Protein AF-0000000068092467 (afdb_homodimer)

Solvent-accessible surface area (backbone atoms only — not comparable to full-atom values): 38603 Å² total; per-residue (Å²): 130,57,69,69,56,40,41,68,54,44,45,52,56,29,79,84,52,84,62,35,80,66,76,62,70,50,62,38,24,54,37,71,44,95,33,57,69,56,48,61,65,47,67,78,39,71,85,80,49,76,56,36,24,57,80,31,35,71,30,38,49,25,41,23,47,26,53,7,56,61,42,69,33,65,42,38,42,78,31,32,12,31,52,16,23,52,37,39,49,43,63,57,53,54,45,63,72,23,29,35,38,36,46,33,63,44,57,59,70,58,51,47,31,44,61,69,50,40,35,76,48,45,26,46,79,42,71,42,91,54,91,55,48,66,78,65,60,44,79,55,25,36,34,40,46,43,50,52,46,19,85,60,72,42,51,63,60,63,51,52,62,48,26,54,44,34,48,74,43,69,17,43,29,36,32,43,39,46,64,43,34,54,84,19,32,53,55,55,84,35,53,38,43,30,43,29,27,38,31,29,20,44,45,27,27,66,35,39,38,62,21,9,30,36,27,16,56,43,70,67,60,32,50,48,36,48,50,42,35,54,50,45,18,50,33,69,55,25,68,52,34,46,51,34,47,59,22,36,48,47,31,67,66,48,47,52,46,15,22,54,40,26,52,54,50,46,56,54,46,53,69,34,90,61,33,65,41,52,38,37,46,86,39,82,85,24,91,48,19,69,57,38,63,74,64,33,76,60,49,45,25,66,35,20,35,27,31,38,71,62,54,71,69,54,54,45,49,33,57,57,54,33,79,69,39,42,39,30,66,83,49,44,26,54,62,28,27,30,41,78,38,78,59,82,89,53,53,85,61,94,69,86,85,68,83,26,54,40,38,29,37,25,39,22,70,64,62,57,68,60,51,48,52,37,50,49,54,21,66,63,54,74,129,129,55,69,70,57,40,42,68,54,43,46,53,56,29,79,85,52,84,61,35,79,63,76,65,69,50,63,38,25,53,38,71,42,95,32,56,69,55,49,60,66,48,68,80,40,72,87,80,50,75,57,36,24,57,80,29,35,71,31,38,50,25,42,22,47,27,54,6,58,62,40,68,34,66,42,37,41,77,31,34,12,32,52,16,26,52,38,41,50,44,63,57,52,54,44,63,73,25,30,36,38,35,48,34,62,44,58,59,68,58,51,48,30,44,62,69,51,40,33,78,49,44,27,46,78,42,72,40,93,53,91,56,49,67,79,64,61,43,79,55,24,36,34,40,46,43,50,53,46,19,85,58,70,42,48,64,62,64,52,52,63,47,26,55,42,35,47,75,42,68,17,44,27,35,32,42,39,46,64,43,35,54,84,18,32,54,54,54,83,36,52,38,45,31,43,30,26,38,32,29,20,44,44,25,27,63,36,38,40,62,20,10,28,35,26,16,56,43,69,68,60,32,50,47,38,48,50,42,34,54,50,45,18,52,33,70,55,24,66,52,36,48,51,33,47,58,21,35,50,46,31,65,65,49,47,53,48,15,23,55,40,28,52,54,49,46,56,54,45,54,70,34,89,62,32,64,43,52,39,37,45,86,39,82,83,24,92,49,19,70,58,39,65,75,64,32,78,60,47,45,24,65,37,21,35,27,32,40,72,61,54,68,68,56,52,46,49,33,57,56,55,33,80,71,39,41,39,31,65,84,50,46,26,54,61,27,26,31,41,77,39,78,58,79,88,54,53,86,61,93,71,85,87,69,84,26,53,40,37,30,37,26,40,20,69,66,62,56,67,58,52,50,50,39,51,48,54,22,65,63,52,74,129

Radius of gyration: 27.43 Å; Cα contacts (8 Å, |Δi|>4): 1748; chains: 2; bounding box: 60×87×65 Å

pLDDT: mean 94.18, std 6.06, range [51.22, 98.88]

InterPro domains:
  IPR000277 Cys/Met metabolism, pyridoxal phosphate-dependent enzyme [PF01053] (4-379)
  IPR000277 Cys/Met metabolism, pyridoxal phosphate-dependent enzyme [PIRSF001434] (2-381)
  IPR006233 Cystathionine beta-lyase, bacterial [PTHR43500] (2-381)
  IPR006233 Cystathionine beta-lyase, bacterial [TIGR01324] (5-380)
  IPR015421 Pyridoxal phosphate-dependent transferase, major domain [G3DSA:3.40.640.10] (1-249)
  IPR015422 Pyridoxal phosphate-dependent transferase, small domain [G3DSA:3.90.1150.10] (250-381)
  IPR015424 Pyridoxal phosphate-dependent transferase [SSF53383] (22-380)
  IPR054542 Cys/Met metabolism enzyme, pyridoxal-phosphate attachment site [PS00868] (193-207)

Sequence (766 aa):
MKFDTLLTHGGRDPKAHKGMVNTPVYRTSTVVFESMAEYKATRGAKFDHVRYGRLGTHTVKELENLVAAIEGGHRAVLTPSGVSAIATTLNTLARPGSHILVPDNVYYPCREFCEKVLAPRGVRVEYYAGSEVERLVRPDTSVVYCESPGSLTMEMQDFARIAAAAHAVGAKVVADNTWATPVFLQPFEHGIDVSIHAATKYLVGHSDVMMGTVTAHDPELWLAIRTEAAAQGLSISPDDAYLATRGIRTLGVRMAAHYRNALDVAQWLAGHPRVAQVLYPALPQHPDHALWRRQMRGASGLLTLELEPCSLEQRDAFIDRLTLFAIGASWGGYESLVLPADTAGKRSLAGRDYAGPLVRLHIGLEDVEDLKRDLDQALRREDMKFDTLLTHGGRDPKAHKGMVNTPVYRTSTVVFESMAEYKATRGAKFDHVRYGRLGTHTVKELENLVAAIEGGHRAVLTPSGVSAIATTLNTLARPGSHILVPDNVYYPCREFCEKVLAPRGVRVEYYAGSEVERLVRPDTSVVYCESPGSLTMEMQDFARIAAAAHAVGAKVVADNTWATPVFLQPFEHGIDVSIHAATKYLVGHSDVMMGTVTAHDPELWLAIRTEAAAQGLSISPDDAYLATRGIRTLGVRMAAHYRNALDVAQWLAGHPRVAQVLYPALPQHPDHALWRRQMRGASGLLTLELEPCSLEQRDAFIDRLTLFAIGASWGGYESLVLPADTAGKRSLAGRDYAGPLVRLHIGLEDVEDLKRDLDQALRRED

Organism: Bordetella pertussis (strain Tohama I / ATCC BAA-589 / NCTC 13251) (NCBI:txid257313)

Foldseek 3Di:
DDLLVLLQQALDDCVVVVNDSADDLPQFFADDDPDPVRVVVCPPVQQPDDGGQLSHDSLQQSLQRSQCVLLVADTKDKFQFLLRLLLLLCVLQFAAPAEEEEAQLADQSSVCCCVPPRVVRRYHYDYDPALCLLVVDDLRYAEYEEEAQRQQQRNGYQLLSNLVSQVVNPHAYEYACAWQRSQWFNNVVSNHFKYKYRLCAQLLQANPGHMMMIGGRDPVSVVSSSVSCVVVSGGDRSVRSSSSSVSSSCSNVFFVLLQVLQVVLQVVLCPDPFFPHKRFLCDPPHPCVVSSVVGTRTGGQKIKTFTDADDVVLVVQLQVQFDQADDDDGHNYQGKHKDWSDCPPSGDDDDDDGRGTMMMMGDHNDDSVVVNVRNVCSSPPDD/DDLLVLLQQALDDCVVVVNDSADDLPQFFADDDPDVVRVVVCVPVQQPDDGGQLSHDSLQQSLQRSQCVLLVADTKDKFQFLLRLLLLLCVLFFAAPAEEEEAQLADQSSVCCCVPPRVVRRYHYDYDPELCLLVVDDLRYAEYEEEAQRQQQRNGYQLLSNLVSQVVN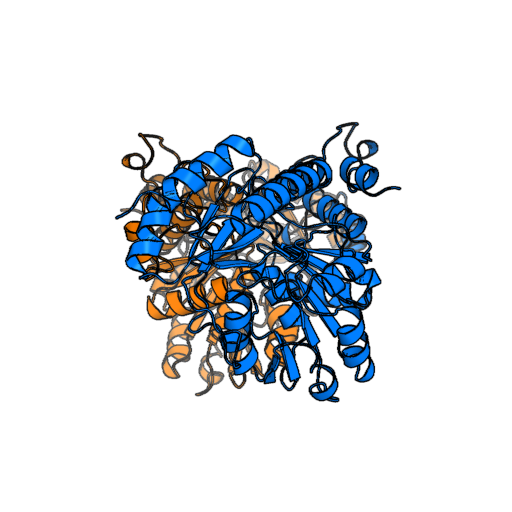PHAYEYACAWQRSQWFNNVVSNHFKYKYRLCAQLLQANPGHMMMIGGRDPVSVVSSSVSCVVVSGGDRSVRSSSSSVSSSCSNVFFVLLQVLQVVLQVVLCPDPFWPHKRFLCDPPHPCVVSSVVGTRTGGNKIKTFTDADDVVLVVQLQVQFDQADDDDGHNYQGKHKDWSDCPPSGDDDDDDGRGTMMMMGDHNDDSVVVNVRNVVSSPPDD

Secondary structure (DSSP, 8-state):
--HHHHHHHTT--GGGGTT-SSPP----SB-EES-HHHHHHTTT-TTTS--BGGG--HHHHHHHHHHHHHHT-SEEEEESSHHHHHHHHHHHH--TT-EEEEETT--HHHHHHIIIIIGGGT-EEEEE-STTHHHH--TTEEEEEEESS-TTT-----HHHHHHHHHTTT-EEEEE-TTTHHHH--GGGGT-SEEEE-TTTTTT-SS----EEEEESSHHHHHHHHHHHHHTT----HHHHHHHHHHHTTHHHHHHHHHHHHHHHHHHHHT-TTEEEEE-TTSTTSTTHHHHHHH-S---SEEEEEESS--HHHHHHHHHH-SSSEEES---SSS-EEEE---TTS-SS-----SS-EEEEE--SS-HHHHHHHHHHHHH---/--HHHHHHHTT--GGGGTT-SSPP----SB-EES-HHHHHHTTT-TTTS--BGGG--HHHHHHHHHHHHHHT-SEEEEESSHHHHHHHHHHHH--TT-EEEEETT--HHHHHHIIIIIGGGT-EEEEE-STTHHHH--TTEEEEEEESS-TTT-----HHHHHHHHHTTT-EEEEE-TTTHHHH--GGGGT-SEEEE-TTTTTT-SS----EEEEESSHHHHHHHHHHHHHTT----HHHHHHHHHHHHTHHHHHHHHHHHHHHHHHHHHT-TTEEEEE-TTSTTSTTHHHHHHH-S---SEEEEEESS--HHHHHHHHHH-SSEEEES---SSSEEEEE---TTS-SS-----SS-EEEEE--SS-HHHHHHHHHHHHH---

Nearest PDB structures (foldseek):
  8sf4-assembly1_A  TM=9.342E-01  e=8.476E-43  Thermobifida fusca
  3qhx-assembly1_B  TM=9.490E-01  e=2.732E-42  Mycobacterium ulcerans Agy99
  4l0o-assembly2_H  TM=9.173E-01  e=1.251E-41  Helicobacter pylori 26695
  6ld9-assembly1_B  TM=9.249E-01  e=2.241E-38  Xanthomonas oryzae pv. oryzae KACC 10331
  4u2h-assembly1_B  TM=9.236E-01  e=1.154E-37  Micromonospora echinospora

Structure (mmCIF, N/CA/C/O backbone):
data_AF-0000000068092467-model_v1
#
loop_
_entity.id
_entity.type
_entity.pdbx_description
1 polymer 'Cystathionine beta-lyase'
#
loop_
_atom_site.group_PDB
_atom_site.id
_atom_site.type_symbol
_atom_site.label_atom_id
_atom_site.label_alt_id
_atom_site.label_comp_id
_atom_site.label_asym_id
_atom_site.label_entity_id
_atom_site.label_seq_id
_atom_site.pdbx_PDB_ins_code
_atom_site.Cartn_x
_atom_site.Cartn_y
_atom_site.Cartn_z
_atom_site.occupancy
_atom_site.B_iso_or_equiv
_atom_site.auth_seq_id
_atom_site.auth_comp_id
_atom_site.auth_asym_id
_atom_site.auth_atom_id
_atom_site.pdbx_PDB_model_num
ATOM 1 N N . MET A 1 1 ? 25.656 10.172 18.719 1 77.06 1 MET A N 1
ATOM 2 C CA . MET A 1 1 ? 25.672 11.078 17.562 1 77.06 1 MET A CA 1
ATOM 3 C C . MET A 1 1 ? 24.594 12.141 17.688 1 77.06 1 MET A C 1
ATOM 5 O O . MET A 1 1 ? 23.469 11.844 18.094 1 77.06 1 MET A O 1
ATOM 9 N N . LYS A 1 2 ? 25.062 13.352 17.422 1 86.19 2 LYS A N 1
ATOM 10 C CA . LYS A 1 2 ? 24.078 14.438 17.453 1 86.19 2 LYS A CA 1
ATOM 11 C C . LYS A 1 2 ? 23.156 14.367 16.25 1 86.19 2 LYS A C 1
ATOM 13 O O . LYS A 1 2 ? 23.453 13.703 15.25 1 86.19 2 LYS A O 1
ATOM 18 N N . PHE A 1 3 ? 22.109 15.047 16.359 1 88.5 3 PHE A N 1
ATOM 19 C CA . PHE A 1 3 ? 20.984 14.898 15.43 1 88.5 3 PHE A CA 1
ATOM 20 C C . PHE A 1 3 ? 21.422 15.203 14 1 88.5 3 PHE A C 1
ATOM 22 O O . PHE A 1 3 ? 21.156 14.414 13.094 1 88.5 3 PHE A O 1
ATOM 29 N N . ASP A 1 4 ? 22.141 16.297 13.773 1 84.25 4 ASP A N 1
ATOM 30 C CA . ASP A 1 4 ? 22.516 16.703 12.422 1 84.25 4 ASP A CA 1
ATOM 31 C C . ASP A 1 4 ? 23.531 15.719 11.82 1 84.25 4 ASP A C 1
ATOM 33 O O . ASP A 1 4 ? 23.531 15.484 10.609 1 84.25 4 ASP A O 1
ATOM 37 N N . THR A 1 5 ? 24.375 15.172 12.695 1 84.31 5 THR A N 1
ATOM 38 C CA . THR A 1 5 ? 25.297 14.141 12.25 1 84.31 5 THR A CA 1
ATOM 39 C C . THR A 1 5 ? 24.547 12.883 11.828 1 84.31 5 THR A C 1
ATOM 41 O O . THR A 1 5 ? 24.906 12.242 10.836 1 84.31 5 THR A O 1
ATOM 44 N N . LEU A 1 6 ? 23.469 12.562 12.531 1 87.5 6 LEU A N 1
ATOM 45 C CA . LEU A 1 6 ? 22.641 11.406 12.203 1 87.5 6 LEU A CA 1
ATOM 46 C C . LEU A 1 6 ? 21.969 11.586 10.844 1 87.5 6 LEU A C 1
ATOM 48 O O . LEU A 1 6 ? 21.844 10.625 10.078 1 87.5 6 LEU A O 1
ATOM 52 N N . LEU A 1 7 ? 21.547 12.773 10.539 1 88.75 7 LEU A N 1
ATOM 53 C CA . LEU A 1 7 ? 20.906 13.062 9.258 1 88.75 7 LEU A CA 1
ATOM 54 C C . LEU A 1 7 ? 21.844 12.797 8.094 1 88.75 7 LEU A C 1
ATOM 56 O O . LEU A 1 7 ? 21.422 12.344 7.035 1 88.75 7 LEU A O 1
ATOM 60 N N . THR A 1 8 ? 23.172 13.047 8.344 1 82.12 8 THR A N 1
ATOM 61 C CA . THR A 1 8 ? 24.141 12.984 7.246 1 82.12 8 THR A CA 1
ATOM 62 C C . THR A 1 8 ? 24.75 11.594 7.156 1 82.12 8 THR A C 1
ATOM 64 O O . THR A 1 8 ? 25.125 11.148 6.07 1 82.12 8 THR A O 1
ATOM 67 N N . HIS A 1 9 ? 24.766 10.875 8.312 1 82.12 9 HIS A N 1
ATOM 68 C CA . HIS A 1 9 ? 25.516 9.625 8.32 1 82.12 9 HIS A CA 1
ATOM 69 C C . HIS A 1 9 ? 24.594 8.43 8.539 1 82.12 9 HIS A C 1
ATOM 71 O O . HIS A 1 9 ? 24.969 7.289 8.273 1 82.12 9 HIS A O 1
ATOM 77 N N . GLY A 1 10 ? 23.391 8.68 8.992 1 83.19 10 GLY A N 1
ATOM 78 C CA . GLY A 1 10 ? 22.484 7.594 9.344 1 83.19 10 GLY A CA 1
ATOM 79 C C . GLY A 1 10 ? 21.984 6.824 8.141 1 83.19 10 GLY A C 1
ATOM 80 O O . GLY A 1 10 ? 21.734 7.406 7.082 1 83.19 10 GLY A O 1
ATOM 81 N N . GLY A 1 11 ? 21.891 5.473 8.312 1 84.81 11 GLY A N 1
ATOM 82 C CA . GLY A 1 11 ? 21.219 4.617 7.34 1 84.81 11 GLY A CA 1
ATOM 83 C C . GLY A 1 11 ? 22.094 4.293 6.141 1 84.81 11 GLY A C 1
ATOM 84 O O . GLY A 1 11 ? 21.672 3.561 5.242 1 84.81 11 GLY A O 1
ATOM 85 N N . ARG A 1 12 ? 23.25 4.906 6.008 1 82.94 12 ARG A N 1
ATOM 86 C CA . ARG A 1 12 ? 24.094 4.598 4.852 1 82.94 12 ARG A CA 1
ATOM 87 C C . ARG A 1 12 ? 25.266 3.713 5.246 1 82.94 12 ARG A C 1
ATOM 89 O O . ARG A 1 12 ? 25.75 3.779 6.379 1 82.94 12 ARG A O 1
ATOM 96 N N . ASP A 1 13 ? 25.688 2.854 4.312 1 87.12 13 ASP A N 1
ATOM 97 C CA . ASP A 1 13 ? 26.812 1.947 4.5 1 87.12 13 ASP A CA 1
ATOM 98 C C . ASP A 1 13 ? 27.719 1.926 3.266 1 87.12 13 ASP A C 1
ATOM 100 O O . ASP A 1 13 ? 27.703 0.961 2.498 1 87.12 13 ASP A O 1
ATOM 104 N N . PRO A 1 14 ? 28.562 2.977 3.176 1 78.19 14 PRO A N 1
ATOM 105 C CA . PRO A 1 14 ? 29.422 3.049 1.995 1 78.19 14 PRO A CA 1
ATOM 106 C C . PRO A 1 14 ? 30.312 1.816 1.838 1 78.19 14 PRO A C 1
ATOM 108 O O . PRO A 1 14 ? 30.625 1.411 0.714 1 78.19 14 PRO A O 1
ATOM 111 N N . LYS A 1 15 ? 30.719 1.208 2.875 1 80.81 15 LYS A N 1
ATOM 112 C CA . LYS A 1 15 ? 31.562 0.014 2.791 1 80.81 15 LYS A CA 1
ATOM 113 C C . LYS A 1 15 ? 30.812 -1.125 2.094 1 80.81 15 LYS A C 1
ATOM 115 O O . LYS A 1 15 ? 31.406 -1.849 1.285 1 80.81 15 LYS A O 1
ATOM 120 N N . ALA A 1 16 ? 29.531 -1.224 2.391 1 87.19 16 ALA A N 1
ATOM 121 C CA . ALA A 1 16 ? 28.719 -2.285 1.805 1 87.19 16 ALA A CA 1
ATOM 122 C C . ALA A 1 16 ? 28.422 -2 0.336 1 87.19 16 ALA A C 1
ATOM 124 O O . ALA A 1 16 ? 28.016 -2.896 -0.406 1 87.19 16 ALA A O 1
ATOM 125 N N . HIS A 1 17 ? 28.656 -0.72 -0.019 1 90 17 HIS A N 1
ATOM 126 C CA . HIS A 1 17 ? 28.312 -0.334 -1.379 1 90 17 HIS A CA 1
ATOM 127 C C . HIS A 1 17 ? 29.516 0.183 -2.141 1 90 17 HIS A C 1
ATOM 129 O O . HIS A 1 17 ? 29.453 1.215 -2.812 1 90 17 HIS A O 1
ATOM 135 N N . LYS A 1 18 ? 30.734 -0.397 -1.964 1 87.88 18 LYS A N 1
ATOM 136 C CA . LYS A 1 18 ? 31.953 -0.179 -2.74 1 87.88 18 LYS A CA 1
ATOM 137 C C . LYS A 1 18 ? 32.438 1.264 -2.613 1 87.88 18 LYS A C 1
ATOM 139 O O . LYS A 1 18 ? 32.906 1.85 -3.586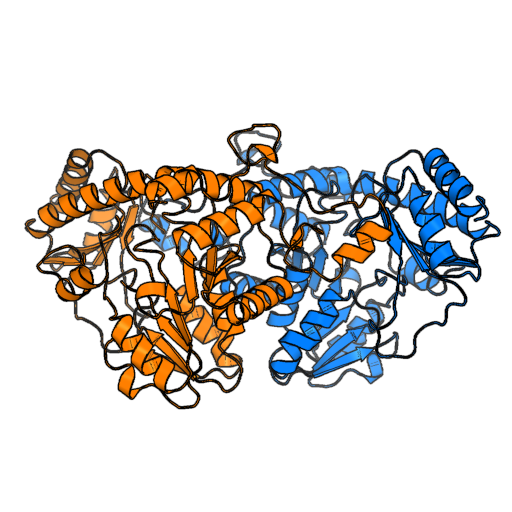 1 87.88 18 LYS A O 1
ATOM 144 N N . GLY A 1 19 ? 32.062 1.932 -1.477 1 78.88 19 GLY A N 1
ATOM 145 C CA . GLY A 1 19 ? 32.594 3.258 -1.189 1 78.88 19 GLY A CA 1
ATOM 146 C C . GLY A 1 19 ? 31.672 4.375 -1.641 1 78.88 19 GLY A C 1
ATOM 147 O O . GLY A 1 19 ? 31.953 5.551 -1.425 1 78.88 19 GLY A O 1
ATOM 148 N N . MET A 1 20 ? 30.625 3.971 -2.285 1 82.31 20 MET A N 1
ATOM 149 C CA . MET A 1 20 ? 29.688 4.996 -2.746 1 82.31 20 MET A CA 1
ATOM 150 C C . MET A 1 20 ? 29.016 5.695 -1.567 1 82.31 20 MET A C 1
ATOM 152 O O . MET A 1 20 ? 28.531 5.039 -0.644 1 82.31 20 MET A O 1
ATOM 156 N N . VAL A 1 21 ? 29.047 6.988 -1.611 1 81.06 21 VAL A N 1
ATOM 157 C CA . VAL A 1 21 ? 28.547 7.805 -0.512 1 81.06 21 VAL A CA 1
ATOM 158 C C . VAL A 1 21 ? 27.047 7.555 -0.325 1 81.06 21 VAL A C 1
ATOM 160 O O . VAL A 1 21 ? 26.562 7.445 0.806 1 81.06 21 VAL A O 1
ATOM 163 N N . ASN A 1 22 ? 26.375 7.512 -1.441 1 86 22 ASN A N 1
ATOM 164 C CA . ASN A 1 22 ? 24.922 7.328 -1.396 1 86 22 ASN A CA 1
ATOM 165 C C . ASN A 1 22 ? 24.531 5.875 -1.635 1 86 22 ASN A C 1
ATOM 167 O O . ASN A 1 22 ? 25.188 5.168 -2.402 1 86 22 ASN A O 1
ATOM 171 N N . THR A 1 23 ? 23.422 5.375 -0.995 1 87.31 23 THR A N 1
ATOM 172 C CA . THR A 1 23 ? 22.875 4.035 -1.198 1 87.31 23 THR A CA 1
ATOM 173 C C . THR A 1 23 ? 22.406 3.855 -2.639 1 87.31 23 THR A C 1
ATOM 175 O O . THR A 1 23 ? 21.656 4.688 -3.162 1 87.31 23 THR A O 1
ATOM 178 N N . PRO A 1 24 ? 22.859 2.768 -3.297 1 90.25 24 PRO A N 1
ATOM 179 C CA . PRO A 1 24 ? 22.359 2.525 -4.652 1 90.25 24 PRO A CA 1
ATOM 180 C C . PRO A 1 24 ? 20.859 2.289 -4.695 1 90.25 24 PRO A C 1
ATOM 182 O O . PRO A 1 24 ? 20.266 1.85 -3.703 1 90.25 24 PRO A O 1
ATOM 185 N N . VAL A 1 25 ? 20.234 2.695 -5.848 1 94.5 25 VAL A N 1
ATOM 186 C CA . VAL A 1 25 ? 18.828 2.387 -6.082 1 94.5 25 VAL A CA 1
ATOM 187 C C . VAL A 1 25 ? 18.688 0.946 -6.566 1 94.5 25 VAL A C 1
ATOM 189 O O . VAL A 1 25 ? 18.953 0.65 -7.734 1 94.5 25 VAL A O 1
ATOM 192 N N . TYR A 1 26 ? 18.344 0.03 -5.695 1 93.62 26 TYR A N 1
ATOM 193 C CA . TYR A 1 26 ? 18.109 -1.364 -6.055 1 93.62 26 TYR A CA 1
ATOM 194 C C . TYR A 1 26 ? 16.703 -1.555 -6.609 1 93.62 26 TYR A C 1
ATOM 196 O O . TYR A 1 26 ? 15.773 -1.883 -5.863 1 93.62 26 TYR A O 1
ATOM 204 N N . ARG A 1 27 ? 16.562 -1.354 -7.867 1 92.75 27 ARG A N 1
ATOM 205 C CA . ARG A 1 27 ? 15.289 -1.679 -8.516 1 92.75 27 ARG A CA 1
ATOM 206 C C . ARG A 1 27 ? 15.133 -3.186 -8.68 1 92.75 27 ARG A C 1
ATOM 208 O O . ARG A 1 27 ? 15.672 -3.773 -9.625 1 92.75 27 ARG A O 1
ATOM 215 N N . THR A 1 28 ? 14.391 -3.809 -7.738 1 87.81 28 THR A N 1
ATOM 216 C CA . THR A 1 28 ? 14.32 -5.266 -7.785 1 87.81 28 THR A CA 1
ATOM 217 C C . THR A 1 28 ? 12.992 -5.762 -7.211 1 87.81 28 THR A C 1
ATOM 219 O O . THR A 1 28 ? 12.477 -5.191 -6.246 1 87.81 28 THR A O 1
ATOM 222 N N . SER A 1 29 ? 12.438 -6.723 -7.871 1 90.19 29 SER A N 1
ATOM 223 C CA . SER A 1 29 ? 11.367 -7.531 -7.289 1 90.19 29 SER A CA 1
ATOM 224 C C . SER A 1 29 ? 11.883 -8.906 -6.883 1 90.19 29 SER A C 1
ATOM 226 O O . SER A 1 29 ? 11.602 -9.383 -5.777 1 90.19 29 SER A O 1
ATOM 228 N N . THR A 1 30 ? 12.68 -9.477 -7.73 1 87.5 30 THR A N 1
ATOM 229 C CA . THR A 1 30 ? 13.203 -10.82 -7.52 1 87.5 30 THR A CA 1
ATOM 230 C C . THR A 1 30 ? 14.617 -10.766 -6.949 1 87.5 30 THR A C 1
ATOM 232 O O . THR A 1 30 ? 15.461 -10.008 -7.434 1 87.5 30 THR A O 1
ATOM 235 N N . VAL A 1 31 ? 14.867 -11.5 -5.938 1 88.88 31 VAL A N 1
ATOM 236 C CA . VAL A 1 31 ? 16.172 -11.703 -5.324 1 88.88 31 VAL A CA 1
ATOM 237 C C . VAL A 1 31 ? 16.578 -13.172 -5.434 1 88.88 31 VAL A C 1
ATOM 239 O O . VAL A 1 31 ? 15.781 -14.062 -5.148 1 88.88 31 VAL A O 1
ATOM 242 N N . VAL A 1 32 ? 17.766 -13.43 -5.918 1 91.56 32 VAL A N 1
ATOM 243 C CA . VAL A 1 32 ? 18.188 -14.812 -6.148 1 91.56 32 VAL A CA 1
ATOM 244 C C . VAL A 1 32 ? 19.172 -15.234 -5.07 1 91.56 32 VAL A C 1
ATOM 246 O O . VAL A 1 32 ? 19.828 -14.391 -4.457 1 91.56 32 VAL A O 1
ATOM 249 N N . PHE A 1 33 ? 19.25 -16.469 -4.812 1 91.75 33 PHE A N 1
ATOM 250 C CA . PHE A 1 33 ? 20.125 -17.047 -3.797 1 91.75 33 PHE A CA 1
ATOM 251 C C . PHE A 1 33 ? 21.203 -17.906 -4.441 1 91.75 33 PHE A C 1
ATOM 253 O O . PHE A 1 33 ? 21 -18.469 -5.52 1 91.75 33 PHE A O 1
ATOM 260 N N . GLU A 1 34 ? 22.312 -18.031 -3.773 1 90.25 34 GLU A N 1
ATOM 261 C CA . GLU A 1 34 ? 23.469 -18.766 -4.305 1 90.25 34 GLU A CA 1
ATOM 262 C C . GLU A 1 34 ? 23.25 -20.266 -4.211 1 90.25 34 GLU A C 1
ATOM 264 O O . GLU A 1 34 ? 23.812 -21.031 -4.992 1 90.25 34 GLU A O 1
ATOM 269 N N . SER A 1 35 ? 22.438 -20.609 -3.227 1 93.5 35 SER A N 1
ATOM 270 C CA . SER A 1 35 ? 22.219 -22.031 -2.994 1 93.5 35 SER A CA 1
ATOM 271 C C . SER A 1 35 ? 20.906 -22.266 -2.242 1 93.5 35 SER A C 1
ATOM 273 O O . SER A 1 35 ? 20.344 -21.328 -1.658 1 93.5 35 SER A O 1
ATOM 275 N N . MET A 1 36 ? 20.484 -23.531 -2.328 1 93.81 36 MET A N 1
ATOM 276 C CA . MET A 1 36 ? 19.312 -23.938 -1.553 1 93.81 36 MET A CA 1
ATOM 277 C C . MET A 1 36 ? 19.562 -23.766 -0.058 1 93.81 36 MET A C 1
ATOM 279 O O . MET A 1 36 ? 18.656 -23.422 0.699 1 93.81 36 MET A O 1
ATOM 283 N N . ALA A 1 37 ? 20.781 -24.031 0.319 1 92.38 37 ALA A N 1
ATOM 284 C CA . ALA A 1 37 ? 21.141 -23.812 1.721 1 92.38 37 ALA A CA 1
ATOM 285 C C . ALA A 1 37 ? 20.906 -22.375 2.137 1 92.38 37 ALA A C 1
ATOM 287 O O . ALA A 1 37 ? 20.328 -22.109 3.195 1 92.38 37 ALA A O 1
ATOM 288 N N . GLU A 1 38 ? 21.359 -21.469 1.331 1 89.94 38 GLU A N 1
ATOM 289 C CA . GLU A 1 38 ? 21.125 -20.062 1.607 1 89.94 38 GLU A CA 1
ATOM 290 C C . GLU A 1 38 ? 19.641 -19.719 1.587 1 89.94 38 GLU A C 1
ATOM 292 O O . GLU A 1 38 ? 19.141 -19.016 2.473 1 89.94 38 GLU A O 1
ATOM 297 N N . TYR A 1 39 ? 19.031 -20.203 0.588 1 91.25 39 TYR A N 1
ATOM 298 C CA . TYR A 1 39 ? 17.594 -19.969 0.45 1 91.25 39 TYR A CA 1
ATOM 299 C C . TYR A 1 39 ? 16.859 -20.422 1.702 1 91.25 39 TYR A C 1
ATOM 301 O O . TYR A 1 39 ? 16.047 -19.656 2.254 1 91.25 39 TYR A O 1
ATOM 309 N N . LYS A 1 40 ? 17.109 -21.562 2.148 1 90.38 40 LYS A N 1
ATOM 310 C CA . LYS A 1 40 ? 16.422 -22.125 3.311 1 90.38 40 LYS A CA 1
ATOM 311 C C . LYS A 1 40 ? 16.797 -21.375 4.586 1 90.38 40 LYS A C 1
ATOM 313 O O . LYS A 1 40 ? 15.953 -21.203 5.477 1 90.38 40 LYS A O 1
ATOM 318 N N . ALA A 1 41 ? 17.969 -20.844 4.68 1 86.19 41 ALA A N 1
ATOM 319 C CA . ALA A 1 41 ? 18.438 -20.141 5.867 1 86.19 41 ALA A CA 1
ATOM 320 C C . ALA A 1 41 ? 17.719 -18.812 6.051 1 86.19 41 ALA A C 1
ATOM 322 O O . ALA A 1 41 ? 17.578 -18.312 7.176 1 86.19 41 ALA A O 1
ATOM 323 N N . THR A 1 42 ? 17.156 -18.297 5.008 1 80.56 42 THR A N 1
ATOM 324 C CA . THR A 1 42 ? 16.547 -16.969 5.07 1 80.56 42 THR A CA 1
ATOM 325 C C . THR A 1 42 ? 15.062 -17.078 5.359 1 80.56 42 THR A C 1
ATOM 327 O O . THR A 1 42 ? 14.391 -16.062 5.59 1 80.56 42 THR A O 1
ATOM 330 N N . ARG A 1 43 ? 14.508 -18.172 5.352 1 77.81 43 ARG A N 1
ATOM 331 C CA . ARG A 1 43 ? 13.062 -18.359 5.512 1 77.81 43 ARG A CA 1
ATOM 332 C C . ARG A 1 43 ? 12.617 -17.938 6.91 1 77.81 43 ARG A C 1
ATOM 334 O O . ARG A 1 43 ? 11.445 -17.609 7.113 1 77.81 43 ARG A O 1
ATOM 341 N N . GLY A 1 44 ? 13.461 -17.969 7.863 1 70.19 44 GLY A N 1
ATOM 342 C CA . GLY A 1 44 ? 13.062 -17.625 9.219 1 70.19 44 GLY A CA 1
ATOM 343 C C . GLY A 1 44 ? 13.234 -16.141 9.539 1 70.19 44 GLY A C 1
ATOM 344 O O . GLY A 1 44 ? 12.797 -15.68 10.586 1 70.19 44 GLY A O 1
ATOM 345 N N . ALA A 1 45 ? 13.828 -15.539 8.719 1 70.56 45 ALA A N 1
ATOM 346 C CA . ALA A 1 45 ? 14.109 -14.133 9.016 1 70.56 45 ALA A CA 1
ATOM 347 C C . ALA A 1 45 ? 13.328 -13.211 8.086 1 70.56 45 ALA A C 1
ATOM 349 O O . ALA A 1 45 ? 13.922 -12.383 7.387 1 70.56 45 ALA A O 1
ATOM 350 N N . LYS A 1 46 ? 12.055 -13.211 8.25 1 74.62 46 LYS A N 1
ATOM 351 C CA . LYS A 1 46 ? 11.117 -12.664 7.277 1 74.62 46 LYS A CA 1
ATOM 352 C C . LYS A 1 46 ? 11.359 -11.172 7.055 1 74.62 46 LYS A C 1
ATOM 354 O O . LYS A 1 46 ? 11.422 -10.711 5.91 1 74.62 46 LYS A O 1
ATOM 359 N N . PHE A 1 47 ? 11.586 -10.398 8.039 1 86.38 47 PHE A N 1
ATOM 360 C CA . PHE A 1 47 ? 11.625 -8.953 7.859 1 86.38 47 PHE A CA 1
ATOM 361 C C . PHE A 1 47 ? 13.039 -8.422 8.016 1 86.38 47 PHE A C 1
ATOM 363 O O . PHE A 1 47 ? 13.289 -7.227 7.844 1 86.38 47 PHE A O 1
ATOM 370 N N . ASP A 1 48 ? 13.992 -9.258 8.188 1 82.25 48 ASP A N 1
ATOM 371 C CA . ASP A 1 48 ? 15.352 -8.805 8.477 1 82.25 48 ASP A CA 1
ATOM 372 C C . ASP A 1 48 ? 16.25 -8.922 7.242 1 82.25 48 ASP A C 1
ATOM 374 O O . ASP A 1 48 ? 17.281 -8.266 7.164 1 82.25 48 ASP A O 1
ATOM 378 N N . HIS A 1 49 ? 15.781 -9.711 6.262 1 83.81 49 HIS A N 1
ATOM 379 C CA . HIS A 1 49 ? 16.594 -9.922 5.062 1 83.81 49 HIS A CA 1
ATOM 380 C C . HIS A 1 49 ? 15.828 -9.508 3.809 1 83.81 49 HIS A C 1
ATOM 382 O O . HIS A 1 49 ? 14.594 -9.594 3.766 1 83.81 49 HIS A O 1
ATOM 388 N N . VAL A 1 50 ? 16.641 -9.047 2.891 1 87.62 50 VAL A N 1
ATOM 389 C CA . VAL A 1 50 ? 16.078 -8.781 1.574 1 87.62 50 VAL A CA 1
ATOM 390 C C . VAL A 1 50 ? 15.938 -10.086 0.792 1 87.62 50 VAL A C 1
ATOM 392 O O . VAL A 1 50 ? 16.938 -10.625 0.306 1 87.62 50 VAL A O 1
ATOM 395 N N . ARG A 1 51 ? 14.758 -10.516 0.6 1 88.56 51 ARG A N 1
ATOM 396 C CA . ARG A 1 51 ? 14.523 -11.805 -0.034 1 88.56 51 ARG A CA 1
ATOM 397 C C . ARG A 1 51 ? 13.586 -11.664 -1.229 1 88.56 51 ARG A C 1
ATOM 399 O O . ARG A 1 51 ? 13.57 -12.523 -2.113 1 88.56 51 ARG A O 1
ATOM 406 N N . TYR A 1 52 ? 12.805 -10.734 -1.131 1 89.94 52 TYR A N 1
ATOM 407 C CA . TYR A 1 52 ? 11.828 -10.414 -2.166 1 89.94 52 TYR A CA 1
ATOM 408 C C . TYR A 1 52 ? 11.453 -8.938 -2.121 1 89.94 52 TYR A C 1
ATOM 410 O O . TYR A 1 52 ? 11.328 -8.359 -1.042 1 89.94 52 TYR A O 1
ATOM 418 N N . GLY A 1 53 ? 11.258 -8.336 -3.238 1 90.06 53 GLY A N 1
ATOM 419 C CA . GLY A 1 53 ? 11.062 -6.902 -3.346 1 90.06 53 GLY A CA 1
ATOM 420 C C . GLY A 1 53 ? 9.875 -6.398 -2.549 1 90.06 53 GLY A C 1
ATOM 421 O O . GLY A 1 53 ? 9.867 -5.254 -2.09 1 90.06 53 GLY A O 1
ATOM 422 N N . ARG A 1 54 ? 8.898 -7.191 -2.355 1 90.56 54 ARG A N 1
ATOM 423 C CA . ARG A 1 54 ? 7.688 -6.766 -1.653 1 90.56 54 ARG A CA 1
ATOM 424 C C . ARG A 1 54 ? 8 -6.391 -0.209 1 90.56 54 ARG A C 1
ATOM 426 O O . ARG A 1 54 ? 7.355 -5.504 0.359 1 90.56 54 ARG A O 1
ATOM 433 N N . LEU A 1 55 ? 8.977 -7.059 0.31 1 90 55 LEU A N 1
ATOM 434 C CA . LEU A 1 55 ? 9.281 -6.867 1.723 1 90 55 LEU A CA 1
ATOM 435 C C . LEU A 1 55 ? 10.375 -5.816 1.903 1 90 55 LEU A C 1
ATOM 437 O O . LEU A 1 55 ? 10.844 -5.586 3.021 1 90 55 LEU A O 1
ATOM 441 N N . GLY A 1 56 ? 10.773 -5.258 0.802 1 91.56 56 GLY A N 1
ATOM 442 C CA . GLY A 1 56 ? 11.766 -4.195 0.865 1 91.56 56 GLY A CA 1
ATOM 443 C C . GLY A 1 56 ? 13.055 -4.539 0.149 1 91.56 56 GLY A C 1
ATOM 444 O O . GLY A 1 56 ? 13.391 -5.715 -0.013 1 91.56 56 GLY A O 1
ATOM 445 N N . THR A 1 57 ? 13.773 -3.561 -0.315 1 93.69 57 THR A N 1
ATOM 446 C CA . THR A 1 57 ? 15.109 -3.643 -0.892 1 93.69 57 THR A CA 1
ATOM 447 C C . THR A 1 57 ? 16.141 -3.039 0.052 1 93.69 57 THR A C 1
ATOM 449 O O . THR A 1 57 ? 15.789 -2.494 1.101 1 93.69 57 THR A O 1
ATOM 452 N N . HIS A 1 58 ? 17.375 -3.211 -0.335 1 91.81 58 HIS A N 1
ATOM 453 C CA . HIS A 1 58 ? 18.406 -2.586 0.475 1 91.81 58 HIS A CA 1
ATOM 454 C C . HIS A 1 58 ? 18.203 -1.076 0.555 1 91.81 58 HIS A C 1
ATOM 456 O O . HIS A 1 58 ? 18.438 -0.469 1.603 1 91.81 58 HIS A O 1
ATOM 462 N N . THR A 1 59 ? 17.766 -0.445 -0.565 1 94.12 59 THR A N 1
ATOM 463 C CA . THR A 1 59 ? 17.484 0.987 -0.594 1 94.12 59 THR A CA 1
ATOM 464 C C . THR A 1 59 ? 16.422 1.352 0.43 1 94.12 59 THR A C 1
ATOM 466 O O . THR A 1 59 ? 16.578 2.303 1.196 1 94.12 59 THR A O 1
ATOM 469 N N . VAL A 1 60 ? 15.359 0.532 0.49 1 95.75 60 VAL A N 1
ATOM 470 C CA . VAL A 1 60 ? 14.211 0.767 1.367 1 95.75 60 VAL A CA 1
ATOM 471 C C . VAL A 1 60 ? 14.625 0.55 2.82 1 95.75 60 VAL A C 1
ATOM 473 O O . VAL A 1 60 ? 14.305 1.362 3.691 1 95.75 60 VAL A O 1
ATOM 476 N N . LYS A 1 61 ? 15.344 -0.479 3.096 1 94.38 61 LYS A N 1
ATOM 477 C CA . LYS A 1 61 ? 15.75 -0.825 4.457 1 94.38 61 LYS A CA 1
ATOM 478 C C . LYS A 1 61 ? 16.656 0.244 5.051 1 94.38 61 LYS A C 1
ATOM 480 O O . LYS A 1 61 ? 16.594 0.533 6.246 1 94.38 61 LYS A O 1
ATOM 485 N N . GLU A 1 62 ? 17.484 0.747 4.281 1 93.81 62 GLU A N 1
ATOM 486 C CA . GLU A 1 62 ? 18.391 1.781 4.777 1 93.81 62 GLU A CA 1
ATOM 487 C C . GLU A 1 62 ? 17.625 3.049 5.148 1 93.81 62 GLU A C 1
ATOM 489 O O . GLU A 1 62 ? 17.953 3.723 6.121 1 93.81 62 GLU A O 1
ATOM 494 N N . LEU A 1 63 ? 16.625 3.391 4.332 1 96.62 63 LEU A N 1
ATOM 495 C CA . LEU A 1 63 ? 15.781 4.523 4.707 1 96.62 63 LEU A CA 1
ATOM 496 C C . LEU A 1 63 ? 15.016 4.23 5.992 1 96.62 63 LEU A C 1
ATOM 498 O O . LEU A 1 63 ? 14.867 5.109 6.844 1 96.62 63 LEU A O 1
ATOM 502 N N . GLU A 1 64 ? 14.469 2.984 6.156 1 97.31 64 GLU A N 1
ATOM 503 C CA . GLU A 1 64 ? 13.797 2.598 7.391 1 97.31 64 GLU A CA 1
ATOM 504 C C . GLU A 1 64 ? 14.711 2.787 8.602 1 97.31 64 GLU A C 1
ATOM 506 O O . GLU A 1 64 ? 14.289 3.309 9.633 1 97.31 64 GLU A O 1
ATOM 511 N N . ASN A 1 65 ? 15.914 2.379 8.438 1 95.06 65 ASN A N 1
ATOM 512 C CA . ASN A 1 65 ? 16.891 2.527 9.508 1 95.06 65 ASN A CA 1
ATOM 513 C C . ASN A 1 65 ? 17.141 3.996 9.836 1 95.06 65 ASN A C 1
ATOM 515 O O . ASN A 1 65 ? 17.234 4.371 11.008 1 95.06 65 ASN A O 1
ATOM 519 N N . LEU A 1 66 ? 17.312 4.77 8.828 1 95.38 66 LEU A N 1
ATOM 520 C CA . LEU A 1 66 ? 17.562 6.195 9.016 1 95.38 66 LEU A CA 1
ATOM 521 C C . LEU A 1 66 ? 16.406 6.855 9.758 1 95.38 66 LEU A C 1
ATOM 523 O O . LEU A 1 66 ? 16.625 7.602 10.719 1 95.38 66 LEU A O 1
ATOM 527 N N . VAL A 1 67 ? 15.172 6.57 9.352 1 97.75 67 VAL A N 1
ATOM 528 C CA . VAL A 1 67 ? 13.984 7.172 9.953 1 97.75 67 VAL A CA 1
ATOM 529 C C . VAL A 1 67 ? 13.883 6.758 11.422 1 97.75 67 VAL A C 1
ATOM 531 O O . VAL A 1 67 ? 13.617 7.594 12.289 1 97.75 67 VAL A O 1
ATOM 534 N N . ALA A 1 68 ? 14.039 5.484 11.688 1 96.75 68 ALA A N 1
ATOM 535 C CA . ALA A 1 68 ? 14 5.012 13.07 1 96.75 68 ALA A CA 1
ATOM 536 C C . ALA A 1 68 ? 15.055 5.719 13.922 1 96.75 68 ALA A C 1
ATOM 538 O O . ALA A 1 68 ? 14.781 6.109 15.062 1 96.75 68 ALA A O 1
ATOM 539 N N . ALA A 1 69 ? 16.203 5.887 13.375 1 94.69 69 ALA A N 1
ATOM 540 C CA . ALA A 1 69 ? 17.312 6.492 14.102 1 94.69 69 ALA A CA 1
ATOM 541 C C . ALA A 1 69 ? 17.016 7.949 14.438 1 94.69 69 ALA A C 1
ATOM 543 O O . ALA A 1 69 ? 17.25 8.398 15.562 1 94.69 69 ALA A O 1
ATOM 544 N N . ILE A 1 70 ? 16.516 8.68 13.5 1 95.44 70 ILE A N 1
ATOM 545 C CA . ILE A 1 70 ? 16.344 10.109 13.727 1 95.44 70 ILE A CA 1
ATOM 546 C C . ILE A 1 70 ? 15.133 10.352 14.625 1 95.44 70 ILE A C 1
ATOM 548 O O . ILE A 1 70 ? 15.016 11.406 15.25 1 95.44 70 ILE A O 1
ATOM 552 N N . GLU A 1 71 ? 14.25 9.406 14.734 1 95.75 71 GLU A N 1
ATOM 553 C CA . GLU A 1 71 ? 13.094 9.539 15.617 1 95.75 71 GLU A CA 1
ATOM 554 C C . GLU A 1 71 ? 13.398 9.008 17.016 1 95.75 71 GLU A C 1
ATOM 556 O O . GLU A 1 71 ? 12.672 9.297 17.969 1 95.75 71 GLU A O 1
ATOM 561 N N . GLY A 1 72 ? 14.445 8.234 17.094 1 94.25 72 GLY A N 1
ATOM 562 C CA . GLY A 1 72 ? 14.781 7.613 18.375 1 94.25 72 GLY A CA 1
ATOM 563 C C . GLY A 1 72 ? 13.953 6.375 18.672 1 94.25 72 GLY A C 1
ATOM 564 O O . GLY A 1 72 ? 13.695 6.059 19.828 1 94.25 72 GLY A O 1
ATOM 565 N N . GLY A 1 73 ? 13.445 5.707 17.609 1 95.19 73 GLY A N 1
ATOM 566 C CA . GLY A 1 73 ? 12.641 4.504 17.797 1 95.19 73 GLY A CA 1
ATOM 567 C C . GLY A 1 73 ? 13.406 3.23 17.484 1 95.19 73 GLY A C 1
ATOM 568 O O . GLY A 1 73 ? 14.609 3.27 17.203 1 95.19 73 GLY A O 1
ATOM 569 N N . HIS A 1 74 ? 12.758 2.111 17.594 1 94.69 74 HIS A N 1
ATOM 570 C CA . HIS A 1 74 ? 13.352 0.802 17.359 1 94.69 74 HIS A CA 1
ATOM 571 C C . HIS A 1 74 ? 13.531 0.54 15.867 1 94.69 74 HIS A C 1
ATOM 573 O O . HIS A 1 74 ? 14.641 0.27 15.406 1 94.69 74 HIS A O 1
ATOM 579 N N . ARG A 1 75 ? 12.445 0.57 15.117 1 95 75 ARG A N 1
ATOM 580 C CA . ARG A 1 75 ? 12.43 0.35 13.68 1 95 75 ARG A CA 1
ATOM 581 C C . ARG A 1 75 ? 11.25 1.062 13.023 1 95 75 ARG A C 1
ATOM 583 O O . ARG A 1 75 ? 10.273 1.397 13.695 1 95 75 ARG A O 1
ATOM 590 N N . ALA A 1 76 ? 11.453 1.297 11.758 1 98.19 76 ALA A N 1
ATOM 591 C CA . ALA A 1 76 ? 10.398 1.991 11.023 1 98.19 76 ALA A CA 1
ATOM 592 C C . ALA A 1 76 ? 9.844 1.119 9.898 1 98.19 76 ALA A C 1
ATOM 594 O O . ALA A 1 76 ? 10.5 0.177 9.453 1 98.19 76 ALA A O 1
ATOM 595 N N . VAL A 1 77 ? 8.648 1.337 9.531 1 98.25 77 VAL A N 1
ATOM 596 C CA . VAL A 1 77 ? 7.977 0.789 8.359 1 98.25 77 VAL A CA 1
ATOM 597 C C . VAL A 1 77 ? 7.621 1.916 7.391 1 98.25 77 VAL A C 1
ATOM 599 O O . VAL A 1 77 ? 7.039 2.926 7.789 1 98.25 77 VAL A O 1
ATOM 602 N N . LEU A 1 78 ? 8.094 1.769 6.16 1 98.5 78 LEU A N 1
ATOM 603 C CA . LEU A 1 78 ? 7.688 2.73 5.141 1 98.5 78 LEU A CA 1
ATOM 604 C C . LEU A 1 78 ? 6.355 2.332 4.516 1 98.5 78 LEU A C 1
ATOM 606 O O . LEU A 1 78 ? 6.09 1.145 4.316 1 98.5 78 LEU A O 1
ATOM 610 N N . THR A 1 79 ? 5.508 3.305 4.242 1 98.56 79 THR A N 1
ATOM 611 C CA . THR A 1 79 ? 4.211 3.102 3.604 1 98.56 79 THR A CA 1
ATOM 612 C C . THR A 1 79 ? 4.055 4.016 2.395 1 98.56 79 THR A C 1
ATOM 614 O O . THR A 1 79 ? 4.793 4.996 2.248 1 98.56 79 THR A O 1
ATOM 617 N N . PRO A 1 80 ? 3.088 3.764 1.523 1 97.5 80 PRO A N 1
ATOM 618 C CA . PRO A 1 80 ? 2.957 4.5 0.264 1 97.5 80 PRO A CA 1
ATOM 619 C C . PRO A 1 80 ? 2.584 5.965 0.471 1 97.5 80 PRO A C 1
ATOM 621 O O . PRO A 1 80 ? 2.742 6.781 -0.44 1 97.5 80 PRO A O 1
ATOM 624 N N . SER A 1 81 ? 2.01 6.324 1.574 1 98.19 81 SER A N 1
ATOM 625 C CA . SER A 1 81 ? 1.642 7.695 1.903 1 98.19 81 SER A CA 1
ATOM 626 C C . SER A 1 81 ? 1.482 7.879 3.408 1 98.19 81 SER A C 1
ATOM 628 O O . SER A 1 81 ? 1.525 6.91 4.168 1 98.19 81 SER A O 1
ATOM 630 N N . GLY A 1 82 ? 1.314 9.125 3.758 1 98.38 82 GLY A N 1
ATOM 631 C CA . GLY A 1 82 ? 0.968 9.383 5.145 1 98.38 82 GLY A CA 1
ATOM 632 C C . GLY A 1 82 ? -0.36 8.773 5.555 1 98.38 82 GLY A C 1
ATOM 633 O O . GLY A 1 82 ? -0.501 8.266 6.672 1 98.38 82 GLY A O 1
ATOM 634 N N . VAL A 1 83 ? -1.376 8.836 4.688 1 98.38 83 VAL A N 1
ATOM 635 C CA . VAL A 1 83 ? -2.67 8.219 4.965 1 98.38 83 VAL A CA 1
ATOM 636 C C . VAL A 1 83 ? -2.5 6.711 5.137 1 98.38 83 VAL A C 1
ATOM 638 O O . VAL A 1 83 ? -3.141 6.098 5.992 1 98.38 83 VAL A O 1
ATOM 641 N N . SER A 1 84 ? -1.624 6.133 4.34 1 98.69 84 SER A N 1
ATOM 642 C CA . SER A 1 84 ? -1.344 4.707 4.469 1 98.69 84 SER A CA 1
ATOM 643 C C . SER A 1 84 ? -0.689 4.391 5.812 1 98.69 84 SER A C 1
ATOM 645 O O . SER A 1 84 ? -0.93 3.33 6.391 1 98.69 84 SER A O 1
ATOM 647 N N . ALA A 1 85 ? 0.182 5.25 6.273 1 98.81 85 ALA A N 1
ATOM 648 C CA . ALA A 1 85 ? 0.78 5.086 7.594 1 98.81 85 ALA A CA 1
ATOM 649 C C . ALA A 1 85 ? -0.288 5.094 8.688 1 98.81 85 ALA A C 1
ATOM 651 O O . ALA A 1 85 ? -0.254 4.27 9.602 1 98.81 85 ALA A O 1
ATOM 652 N N . ILE A 1 86 ? -1.244 6.043 8.578 1 98.75 86 ILE A N 1
ATOM 653 C CA . ILE A 1 86 ? -2.365 6.121 9.508 1 98.75 86 ILE A CA 1
ATOM 654 C C . ILE A 1 86 ? -3.164 4.82 9.469 1 98.75 86 ILE A C 1
ATOM 656 O O . ILE A 1 86 ? -3.402 4.199 10.508 1 98.75 86 ILE A O 1
ATOM 660 N N . ALA A 1 87 ? -3.512 4.418 8.266 1 98.56 87 ALA A N 1
ATOM 661 C CA . ALA A 1 87 ? -4.348 3.234 8.086 1 98.56 87 ALA A CA 1
ATOM 662 C C . ALA A 1 87 ? -3.654 1.984 8.617 1 98.56 87 ALA A C 1
ATOM 664 O O . ALA A 1 87 ? -4.273 1.167 9.305 1 98.56 87 ALA A O 1
ATOM 665 N N . THR A 1 88 ? -2.396 1.802 8.258 1 98.56 88 THR A N 1
ATOM 666 C CA . THR A 1 88 ? -1.642 0.635 8.695 1 98.56 88 THR A CA 1
ATOM 667 C C . THR A 1 88 ? -1.589 0.57 10.219 1 98.56 88 THR A C 1
ATOM 669 O O . THR A 1 88 ? -1.808 -0.49 10.812 1 98.56 88 THR A O 1
ATOM 672 N N . THR A 1 89 ? -1.318 1.689 10.852 1 98.69 89 THR A N 1
ATOM 673 C CA . THR A 1 89 ? -1.205 1.761 12.305 1 98.69 89 THR A CA 1
ATOM 674 C C . THR A 1 89 ? -2.547 1.464 12.969 1 98.69 89 THR A C 1
ATOM 676 O O . THR A 1 89 ? -2.623 0.646 13.883 1 98.69 89 THR A O 1
ATOM 679 N N . LEU A 1 90 ? -3.602 2.096 12.508 1 98.62 90 LEU A N 1
ATOM 680 C CA . LEU A 1 90 ? -4.91 1.937 13.133 1 98.62 90 LEU A CA 1
ATOM 681 C C . LEU A 1 90 ? -5.484 0.554 12.852 1 98.62 90 LEU A C 1
ATOM 683 O O . LEU A 1 90 ? -6.184 -0.018 13.688 1 98.62 90 LEU A O 1
ATOM 687 N N . ASN A 1 91 ? -5.238 0.007 11.641 1 97.5 91 ASN A N 1
ATOM 688 C CA . ASN A 1 91 ? -5.637 -1.369 11.367 1 97.5 91 ASN A CA 1
ATOM 689 C C . ASN A 1 91 ? -4.969 -2.35 12.328 1 97.5 91 ASN A C 1
ATOM 691 O O . ASN A 1 91 ? -5.539 -3.393 12.648 1 97.5 91 ASN A O 1
ATOM 695 N N . THR A 1 92 ? -3.773 -2.033 12.719 1 97.5 92 THR A N 1
ATOM 696 C CA . THR A 1 92 ? -3.029 -2.889 13.633 1 97.5 92 THR A CA 1
ATOM 697 C C . THR A 1 92 ? -3.609 -2.805 15.047 1 97.5 92 THR A C 1
ATOM 699 O O . THR A 1 92 ? -3.766 -3.824 15.719 1 97.5 92 THR A O 1
ATOM 702 N N . LEU A 1 93 ? -4.016 -1.602 15.484 1 97.56 93 LEU A N 1
ATOM 703 C CA . LEU A 1 93 ? -4.246 -1.356 16.906 1 97.56 93 LEU A CA 1
ATOM 704 C C . LEU A 1 93 ? -5.738 -1.307 17.219 1 97.56 93 LEU A C 1
ATOM 706 O O . LEU A 1 93 ? -6.141 -1.429 18.375 1 97.56 93 LEU A O 1
ATOM 710 N N . ALA A 1 94 ? -6.578 -1.04 16.219 1 96.25 94 ALA A N 1
ATOM 711 C CA . ALA A 1 94 ? -8.016 -0.902 16.422 1 96.25 94 ALA A CA 1
ATOM 712 C C . ALA A 1 94 ? -8.766 -2.117 15.875 1 96.25 94 ALA A C 1
ATOM 714 O O . ALA A 1 94 ? -9.219 -2.117 14.727 1 96.25 94 ALA A O 1
ATOM 715 N N . ARG A 1 95 ? -9.031 -3.07 16.703 1 90.88 95 ARG A N 1
ATOM 716 C CA . ARG A 1 95 ? -9.719 -4.297 16.312 1 90.88 95 ARG A CA 1
ATOM 717 C C . ARG A 1 95 ? -11.211 -4.199 16.594 1 90.88 95 ARG A C 1
ATOM 719 O O . ARG A 1 95 ? -11.648 -3.336 17.359 1 90.88 95 ARG A O 1
ATOM 726 N N . PRO A 1 96 ? -11.953 -5.074 15.898 1 92.69 96 PRO A N 1
ATOM 727 C CA . PRO A 1 96 ? -13.391 -5.074 16.203 1 92.69 96 PRO A CA 1
ATOM 728 C C . PRO A 1 96 ? -13.672 -5.168 17.703 1 92.69 96 PRO A C 1
ATOM 730 O O . PRO A 1 96 ? -13.07 -5.984 18.406 1 92.69 96 PRO A O 1
ATOM 733 N N . GLY A 1 97 ? -14.594 -4.273 18.125 1 93.75 97 GLY A N 1
ATOM 734 C CA . GLY A 1 97 ? -14.945 -4.27 19.531 1 93.75 97 GLY A CA 1
ATOM 735 C C . GLY A 1 97 ? -14.164 -3.256 20.344 1 93.75 97 GLY A C 1
ATOM 736 O O . GLY A 1 97 ? -14.539 -2.926 21.469 1 93.75 97 GLY A O 1
ATOM 737 N N . SER A 1 98 ? -13.172 -2.725 19.719 1 95.31 98 SER A N 1
ATOM 738 C CA . SER A 1 98 ? -12.336 -1.798 20.469 1 95.31 98 SER A CA 1
ATOM 739 C C . SER A 1 98 ? -12.891 -0.378 20.406 1 95.31 98 SER A C 1
ATOM 741 O O . SER A 1 98 ? -13.742 -0.073 19.578 1 95.31 98 SER A O 1
ATOM 743 N N . HIS A 1 99 ? -12.461 0.408 21.453 1 98.25 99 HIS A N 1
ATOM 744 C CA . HIS A 1 99 ? -12.703 1.842 21.562 1 98.25 99 HIS A CA 1
ATOM 745 C C . HIS A 1 99 ? -11.438 2.641 21.266 1 98.25 99 HIS A C 1
ATOM 747 O O . HIS A 1 99 ? -10.352 2.291 21.734 1 98.25 99 HIS A O 1
ATOM 753 N N . ILE A 1 100 ? -11.594 3.635 20.359 1 98.5 100 ILE A N 1
ATOM 754 C CA . ILE A 1 100 ? -10.406 4.457 20.109 1 98.5 100 ILE A CA 1
ATOM 755 C C . ILE A 1 100 ? -10.766 5.934 20.266 1 98.5 100 ILE A C 1
ATOM 757 O O . ILE A 1 100 ? -11.922 6.324 20.062 1 98.5 100 ILE A O 1
ATOM 761 N N . LEU A 1 101 ? -9.828 6.785 20.641 1 98.5 101 LEU A N 1
ATOM 762 C CA . LEU A 1 101 ? -9.969 8.234 20.75 1 98.5 101 LEU A CA 1
ATOM 763 C C . LEU A 1 101 ? -9.188 8.945 19.656 1 98.5 101 LEU A C 1
ATOM 765 O O . LEU A 1 101 ? -8.031 8.617 19.406 1 98.5 101 LEU A O 1
ATOM 769 N N . VAL A 1 102 ? -9.82 9.867 18.969 1 97.69 102 VAL A N 1
ATOM 770 C CA . VAL A 1 102 ? -9.242 10.641 17.875 1 97.69 102 VAL A CA 1
ATOM 771 C C . VAL A 1 102 ? -9.523 12.125 18.094 1 97.69 102 VAL A C 1
ATOM 773 O O . VAL A 1 102 ? -10.648 12.508 18.438 1 97.69 102 VAL A O 1
ATOM 776 N N . PRO A 1 103 ? -8.523 13.016 17.969 1 96.31 103 PRO A N 1
ATOM 777 C CA . PRO A 1 103 ? -8.82 14.445 18.141 1 96.31 103 PRO A CA 1
ATOM 778 C C . PRO A 1 103 ? -9.828 14.961 17.109 1 96.31 103 PRO A C 1
ATOM 780 O O . PRO A 1 103 ? -9.773 14.594 15.938 1 96.31 103 PRO A O 1
ATOM 783 N N . ASP A 1 104 ? -10.648 15.844 17.516 1 95.06 104 ASP A N 1
ATOM 784 C CA . ASP A 1 104 ? -11.742 16.328 16.688 1 95.06 104 ASP A CA 1
ATOM 785 C C . ASP A 1 104 ? -11.211 17.141 15.5 1 95.06 104 ASP A C 1
ATOM 787 O O . ASP A 1 104 ? -11.867 17.219 14.461 1 95.06 104 ASP A O 1
ATOM 791 N N . ASN A 1 105 ? -10.055 17.75 15.664 1 93.19 105 ASN A N 1
ATOM 792 C CA . ASN A 1 105 ? -9.469 18.562 14.602 1 93.19 105 ASN A CA 1
ATOM 793 C C . ASN A 1 105 ? -8.508 17.766 13.742 1 93.19 105 ASN A C 1
ATOM 795 O O . ASN A 1 105 ? -7.613 18.312 13.109 1 93.19 105 ASN A O 1
ATOM 799 N N . VAL A 1 106 ? -8.703 16.469 13.734 1 95.5 106 VAL A N 1
ATOM 800 C CA . VAL A 1 106 ? -7.766 15.578 13.055 1 95.5 106 VAL A CA 1
ATOM 801 C C . VAL A 1 106 ? -7.828 15.805 11.547 1 95.5 106 VAL A C 1
ATOM 803 O O . VAL A 1 106 ? -8.852 16.25 11.023 1 95.5 106 VAL A O 1
ATOM 806 N N . TYR A 1 107 ? -6.688 15.617 10.891 1 95.25 107 TYR A N 1
ATOM 807 C CA . TYR A 1 107 ? -6.578 15.547 9.438 1 95.25 107 TYR A CA 1
ATOM 808 C C . TYR A 1 107 ? -7.746 14.781 8.836 1 95.25 107 TYR A C 1
ATOM 810 O O . TYR A 1 107 ? -8.016 13.641 9.234 1 95.25 107 TYR A O 1
ATOM 818 N N . TYR A 1 108 ? -8.414 15.312 7.922 1 94.25 108 TYR A N 1
ATOM 819 C CA . TYR A 1 108 ? -9.711 14.82 7.465 1 94.25 108 TYR A CA 1
ATOM 820 C C . TYR A 1 108 ? -9.602 13.398 6.941 1 94.25 108 TYR A C 1
ATOM 822 O O . TYR A 1 108 ? -10.469 12.562 7.211 1 94.25 108 TYR A O 1
ATOM 830 N N . PRO A 1 109 ? -8.594 13.055 6.113 1 94.69 109 PRO A N 1
ATOM 831 C CA . PRO A 1 109 ? -8.508 11.672 5.633 1 94.69 109 PRO A CA 1
ATOM 832 C C . PRO A 1 109 ? -8.406 10.664 6.77 1 94.69 109 PRO A C 1
ATOM 834 O O . PRO A 1 109 ? -8.859 9.523 6.633 1 94.69 109 PRO A O 1
ATOM 837 N N . CYS A 1 110 ? -7.809 11.07 7.852 1 97.12 110 CYS A N 1
ATOM 838 C CA . CYS A 1 110 ? -7.82 10.188 9.016 1 97.12 110 CYS A CA 1
ATOM 839 C C . CYS A 1 110 ? -9.242 9.984 9.523 1 97.12 110 CYS A C 1
ATOM 841 O O . CYS A 1 110 ? -9.648 8.852 9.812 1 97.12 110 CYS A O 1
ATOM 843 N N . ARG A 1 111 ? -9.977 11.062 9.672 1 96.25 111 ARG A N 1
ATOM 844 C CA . ARG A 1 111 ? -11.367 10.969 10.086 1 96.25 111 ARG A CA 1
ATOM 845 C C . ARG A 1 111 ? -12.164 10.086 9.133 1 96.25 111 ARG A C 1
ATOM 847 O O . ARG A 1 111 ? -12.961 9.25 9.57 1 96.25 111 ARG A O 1
ATOM 854 N N . GLU A 1 112 ? -11.969 10.312 7.863 1 95.19 112 GLU A N 1
ATOM 855 C CA . GLU A 1 112 ? -12.664 9.516 6.859 1 95.19 112 GLU A CA 1
ATOM 856 C C . GLU A 1 112 ? -12.359 8.031 7.027 1 95.19 112 GLU A C 1
ATOM 858 O O . GLU A 1 112 ? -13.25 7.188 6.914 1 95.19 112 GLU A O 1
ATOM 863 N N . PHE A 1 113 ? -11.141 7.691 7.254 1 97.56 113 PHE A N 1
ATOM 864 C CA . PHE A 1 113 ? -10.758 6.301 7.457 1 97.56 113 PHE A CA 1
ATOM 865 C C . PHE A 1 113 ? -11.453 5.715 8.672 1 97.56 113 PHE A C 1
ATOM 867 O O . PHE A 1 113 ? -11.953 4.59 8.633 1 97.56 113 PHE A O 1
ATOM 874 N N . CYS A 1 114 ? -11.477 6.469 9.734 1 97.62 114 CYS A N 1
ATOM 875 C CA . CYS A 1 114 ? -12.133 6.023 10.961 1 97.62 114 CYS A CA 1
ATOM 876 C C . CYS A 1 114 ? -13.617 5.781 10.727 1 97.62 114 CYS A C 1
ATOM 878 O O . CYS A 1 114 ? -14.156 4.75 11.133 1 97.62 114 CYS A O 1
ATOM 880 N N . GLU A 1 115 ? -14.227 6.672 10.055 1 96.31 115 GLU A N 1
ATOM 881 C CA . GLU A 1 115 ? -15.68 6.648 9.914 1 96.31 115 GLU A CA 1
ATOM 882 C C . GLU A 1 115 ? -16.125 5.664 8.836 1 96.31 115 GLU A C 1
ATOM 884 O O . GLU A 1 115 ? -17.141 5 8.969 1 96.31 115 GLU A O 1
ATOM 889 N N . LYS A 1 116 ? -15.305 5.551 7.816 1 94.5 116 LYS A N 1
ATOM 890 C CA . LYS A 1 116 ? -15.758 4.797 6.652 1 94.5 116 LYS A CA 1
ATOM 891 C C . LYS A 1 116 ? -15.156 3.396 6.637 1 94.5 116 LYS A C 1
ATOM 893 O O . LYS A 1 116 ? -15.664 2.506 5.949 1 94.5 116 LYS A O 1
ATOM 898 N N . VAL A 1 117 ? -14.133 3.174 7.352 1 95.12 117 VAL A N 1
ATOM 899 C CA . VAL A 1 117 ? -13.477 1.871 7.305 1 95.12 117 VAL A CA 1
ATOM 900 C C . VAL A 1 117 ? -13.539 1.215 8.688 1 95.12 117 VAL A C 1
ATOM 902 O O . VAL A 1 117 ? -14.094 0.124 8.836 1 95.12 117 VAL A O 1
ATOM 905 N N . LEU A 1 118 ? -13.102 1.861 9.711 1 96.75 118 LEU A N 1
ATOM 906 C CA . LEU A 1 118 ? -12.977 1.233 11.023 1 96.75 118 LEU A CA 1
ATOM 907 C C . LEU A 1 118 ? -14.352 1.054 11.664 1 96.75 118 LEU A C 1
ATOM 909 O O . LEU A 1 118 ? -14.648 -0.012 12.211 1 96.75 118 LEU A O 1
ATOM 913 N N . ALA A 1 119 ? -15.164 2.123 11.648 1 96.12 119 ALA A N 1
ATOM 914 C CA . ALA A 1 119 ? -16.453 2.076 12.328 1 96.12 119 ALA A CA 1
ATOM 915 C C . ALA A 1 119 ? -17.328 0.948 11.781 1 96.12 119 ALA A C 1
ATOM 917 O O . ALA A 1 119 ? -17.875 0.148 12.547 1 96.12 119 ALA A O 1
ATOM 918 N N . PRO A 1 120 ? -17.438 0.828 10.461 1 93.69 120 PRO A N 1
ATOM 919 C CA . PRO A 1 120 ? -18.219 -0.283 9.922 1 93.69 120 PRO A CA 1
ATOM 920 C C . PRO A 1 120 ? -17.641 -1.648 10.297 1 93.69 120 PRO A C 1
ATOM 922 O O . PRO A 1 120 ? -18.344 -2.66 10.211 1 93.69 120 PRO A O 1
ATOM 925 N N . ARG A 1 121 ? -16.453 -1.698 10.703 1 93.56 121 ARG A N 1
ATOM 926 C CA . ARG A 1 121 ? -15.812 -2.955 11.078 1 93.56 121 ARG A CA 1
ATOM 927 C C . ARG A 1 121 ? -15.945 -3.201 12.578 1 93.56 121 ARG A C 1
ATOM 929 O O . ARG A 1 121 ? -15.305 -4.105 13.125 1 93.56 121 ARG A O 1
ATOM 936 N N . GLY A 1 122 ? -16.672 -2.326 13.297 1 94.06 122 GLY A N 1
ATOM 937 C CA . GLY A 1 122 ? -17.016 -2.576 14.688 1 94.06 122 GLY A CA 1
ATOM 938 C C . GLY A 1 122 ? -16.125 -1.833 15.672 1 94.06 122 GLY A C 1
ATOM 939 O O . GLY A 1 122 ? -16.094 -2.17 16.859 1 94.06 122 GLY A O 1
ATOM 940 N N . VAL A 1 123 ? -15.367 -0.863 15.195 1 97 123 VAL A N 1
ATOM 941 C CA . VAL A 1 123 ? -14.555 -0.033 16.078 1 97 123 VAL A CA 1
ATOM 942 C C . VAL A 1 123 ? -15.359 1.183 16.531 1 97 123 VAL A C 1
ATOM 944 O O . VAL A 1 123 ? -15.977 1.866 15.711 1 97 123 VAL A O 1
ATOM 947 N N . ARG A 1 124 ? -15.406 1.399 17.828 1 98.06 124 ARG A N 1
ATOM 948 C CA . ARG A 1 124 ? -16.078 2.588 18.359 1 98.06 124 ARG A CA 1
ATOM 949 C C . ARG A 1 124 ? -15.125 3.781 18.375 1 98.06 124 ARG A C 1
ATOM 951 O O . ARG A 1 124 ? -14.188 3.818 19.188 1 98.06 124 ARG A O 1
ATOM 958 N N . VAL A 1 125 ? -15.383 4.73 17.531 1 98.06 125 VAL A N 1
ATOM 959 C CA . VAL A 1 125 ? -14.539 5.914 17.422 1 98.06 125 VAL A CA 1
ATOM 960 C C . VAL A 1 125 ? -15.148 7.066 18.203 1 98.06 125 VAL A C 1
ATOM 962 O O . VAL A 1 125 ? -16.312 7.426 18 1 98.06 125 VAL A O 1
ATOM 965 N N . GLU A 1 126 ? -14.453 7.605 19.125 1 97.81 126 GLU A N 1
ATOM 966 C CA . GLU A 1 126 ? -14.867 8.766 19.906 1 97.81 126 GLU A CA 1
ATOM 967 C C . GLU A 1 126 ? -13.898 9.93 19.719 1 97.81 126 GLU A C 1
ATOM 969 O O . GLU A 1 126 ? -12.68 9.742 19.828 1 97.81 126 GLU A O 1
ATOM 974 N N . TYR A 1 127 ? -14.398 11.125 19.391 1 96.62 127 TYR A N 1
ATOM 975 C CA . TYR A 1 127 ? -13.578 12.297 19.141 1 96.62 127 TYR A CA 1
ATOM 976 C C . TYR A 1 127 ? -13.375 13.109 20.406 1 96.62 127 TYR A C 1
ATOM 978 O O . TYR A 1 127 ? -14.281 13.203 21.25 1 96.62 127 TYR A O 1
ATOM 986 N N . TYR A 1 128 ? -12.203 13.758 20.516 1 95.44 128 TYR A N 1
ATOM 987 C CA . TYR A 1 128 ? -11.93 14.562 21.703 1 95.44 128 TYR A CA 1
ATOM 988 C C . TYR A 1 128 ? -11.359 15.922 21.328 1 95.44 128 TYR A C 1
ATOM 990 O O . TYR A 1 128 ? -10.859 16.094 20.219 1 95.44 128 TYR A O 1
ATOM 998 N N . ALA A 1 129 ? -11.484 17.062 22.016 1 84.56 129 ALA A N 1
ATOM 999 C CA . ALA A 1 129 ? -11.047 18.438 21.734 1 84.56 129 ALA A CA 1
ATOM 1000 C C . ALA A 1 129 ? -9.797 18.781 22.531 1 84.56 129 ALA A C 1
ATOM 1002 O O . ALA A 1 129 ? -9.148 19.797 22.266 1 84.56 129 ALA A O 1
ATOM 1003 N N . GLY A 1 130 ? -9.328 17.953 23.453 1 71.62 130 GLY A N 1
ATOM 1004 C CA . GLY A 1 130 ? -8.188 18.391 24.234 1 71.62 130 GLY A CA 1
ATOM 1005 C C . GLY A 1 130 ? -7.883 17.484 25.406 1 71.62 130 GLY A C 1
ATOM 1006 O O . GLY A 1 130 ? -7.758 16.266 25.25 1 71.62 130 GLY A O 1
ATOM 1007 N N . SER A 1 131 ? -7.844 18.266 26.578 1 67.56 131 SER A N 1
ATOM 1008 C CA . SER A 1 131 ? -7.309 17.672 27.797 1 67.56 131 SER A CA 1
ATOM 1009 C C . SER A 1 131 ? -8.344 16.766 28.469 1 67.56 131 SER A C 1
ATOM 1011 O O . SER A 1 131 ? -8.125 16.297 29.578 1 67.56 131 SER A O 1
ATOM 1013 N N . GLU A 1 132 ? -9.32 16.438 27.719 1 86.5 132 GLU A N 1
ATOM 1014 C CA . GLU A 1 132 ? -10.312 15.641 28.438 1 86.5 132 GLU A CA 1
ATOM 1015 C C . GLU A 1 132 ? -10.094 14.148 28.219 1 86.5 132 GLU A C 1
ATOM 1017 O O . GLU A 1 132 ? -11 13.344 28.453 1 86.5 132 GLU A O 1
ATOM 1022 N N . VAL A 1 133 ? -8.984 13.781 27.688 1 93.88 133 VAL A N 1
ATOM 1023 C CA . VAL A 1 133 ? -8.703 12.391 27.344 1 93.88 133 VAL A CA 1
ATOM 1024 C C . VAL A 1 133 ? -8.766 11.523 28.609 1 93.88 133 VAL A C 1
ATOM 1026 O O . VAL A 1 133 ? -9.234 10.383 28.562 1 93.88 133 VAL A O 1
ATOM 1029 N N . GLU A 1 134 ? -8.461 12.047 29.75 1 93.62 134 GLU A N 1
ATOM 1030 C CA . GLU A 1 134 ? -8.453 11.32 31 1 93.62 134 GLU A CA 1
ATOM 1031 C C . GLU A 1 134 ? -9.844 10.805 31.359 1 93.62 134 GLU A C 1
ATOM 1033 O O . GLU A 1 134 ? -9.992 9.734 31.953 1 93.62 134 GLU A O 1
ATOM 1038 N N . ARG A 1 135 ? -10.789 11.5 30.984 1 95.38 135 ARG A N 1
ATOM 1039 C CA . ARG A 1 135 ? -12.164 11.141 31.312 1 95.38 135 ARG A CA 1
ATOM 1040 C C . ARG A 1 135 ? -12.773 10.242 30.25 1 95.38 135 ARG A C 1
ATOM 1042 O O . ARG A 1 135 ? -13.82 9.633 30.469 1 95.38 135 ARG A O 1
ATOM 1049 N N . LEU A 1 136 ? -12.055 10.133 29.156 1 97 136 LEU A N 1
ATOM 1050 C CA . LEU A 1 136 ? -12.656 9.445 28.016 1 97 136 LEU A CA 1
ATOM 1051 C C . LEU A 1 136 ? -12.07 8.047 27.859 1 97 136 LEU A C 1
ATOM 1053 O O . LEU A 1 136 ? -12.695 7.176 27.25 1 97 136 LEU A O 1
ATOM 1057 N N . VAL A 1 137 ? -10.93 7.816 28.406 1 97.31 137 VAL A N 1
ATOM 1058 C CA . VAL A 1 137 ? -10.312 6.5 28.281 1 97.31 137 VAL A CA 1
ATOM 1059 C C . VAL A 1 137 ? -11.117 5.477 29.078 1 97.31 137 VAL A C 1
ATOM 1061 O O . VAL A 1 137 ? -11.656 5.789 30.141 1 97.31 137 VAL A O 1
ATOM 1064 N N . ARG A 1 138 ? -11.195 4.285 28.531 1 97.44 138 ARG A N 1
ATOM 1065 C CA . ARG A 1 138 ? -11.898 3.129 29.078 1 97.44 138 ARG A CA 1
ATOM 1066 C C . ARG A 1 138 ? -11.031 1.879 29.016 1 97.44 138 ARG A C 1
ATOM 1068 O O . ARG A 1 138 ? -10.023 1.85 28.312 1 97.44 138 ARG A O 1
ATOM 1075 N N . PRO A 1 139 ? -11.469 0.826 29.781 1 96.75 139 PRO A N 1
ATOM 1076 C CA . PRO A 1 139 ? -10.68 -0.41 29.75 1 96.75 139 PRO A CA 1
ATOM 1077 C C . PRO A 1 139 ? -10.57 -1.008 28.344 1 96.75 139 PRO A C 1
ATOM 1079 O O . PRO A 1 139 ? -9.594 -1.701 28.047 1 96.75 139 PRO A O 1
ATOM 1082 N N . ASP A 1 140 ? -11.492 -0.684 27.484 1 97.25 140 ASP A N 1
ATOM 1083 C CA . ASP A 1 140 ? -11.469 -1.258 26.141 1 97.25 140 ASP A CA 1
ATOM 1084 C C . ASP A 1 140 ? -10.875 -0.272 25.141 1 97.25 140 ASP A C 1
ATOM 1086 O O . ASP A 1 140 ? -10.922 -0.51 23.922 1 97.25 140 ASP A O 1
ATOM 1090 N N . THR A 1 141 ? -10.375 0.929 25.656 1 98.5 141 THR A N 1
ATOM 1091 C CA . THR A 1 141 ? -9.648 1.823 24.766 1 98.5 141 THR A CA 1
ATOM 1092 C C . THR A 1 141 ? -8.328 1.194 24.328 1 98.5 141 THR A C 1
ATOM 1094 O O . THR A 1 141 ? -7.5 0.837 25.172 1 98.5 141 THR A O 1
ATOM 1097 N N . SER A 1 142 ? -8.188 1.055 23.016 1 98.31 142 SER A N 1
ATOM 1098 C CA . SER A 1 142 ? -6.988 0.384 22.531 1 98.31 142 SER A CA 1
ATOM 1099 C C . SER A 1 142 ? -5.961 1.39 22.031 1 98.31 142 SER A C 1
ATOM 1101 O O . SER A 1 142 ? -4.758 1.111 22.031 1 98.31 142 SER A O 1
ATOM 1103 N N . VAL A 1 143 ? -6.473 2.572 21.578 1 98.25 143 VAL A N 1
ATOM 1104 C CA . VAL A 1 143 ? -5.551 3.543 20.984 1 98.25 143 VAL A CA 1
ATOM 1105 C C . VAL A 1 143 ? -6.059 4.961 21.25 1 98.25 143 VAL A C 1
ATOM 1107 O O . VAL A 1 143 ? -7.266 5.207 21.219 1 98.25 143 VAL A O 1
ATOM 1110 N N . VAL A 1 144 ? -5.207 5.836 21.594 1 98.44 144 VAL A N 1
ATOM 1111 C CA . VAL A 1 144 ? -5.41 7.281 21.531 1 98.44 144 VAL A CA 1
ATOM 1112 C C . VAL A 1 144 ? -4.535 7.871 20.422 1 98.44 144 VAL A C 1
ATOM 1114 O O . VAL A 1 144 ? -3.309 7.879 20.531 1 98.44 144 VAL A O 1
ATOM 1117 N N . TYR A 1 145 ? -5.215 8.344 19.375 1 98.38 145 TYR A N 1
ATOM 1118 C CA . TYR A 1 145 ? -4.535 8.977 18.25 1 98.38 145 TYR A CA 1
ATOM 1119 C C . TYR A 1 145 ? -4.336 10.469 18.5 1 98.38 145 TYR A C 1
ATOM 1121 O O . TYR A 1 145 ? -5.258 11.156 18.953 1 98.38 145 TYR A O 1
ATOM 1129 N N . CYS A 1 146 ? -3.094 10.969 18.188 1 97.5 146 CYS A N 1
ATOM 1130 C CA . CYS A 1 146 ? -2.779 12.383 18.391 1 97.5 146 CYS A CA 1
ATOM 1131 C C . CYS A 1 146 ? -2.256 13.016 17.109 1 97.5 146 CYS A C 1
ATOM 1133 O O . CYS A 1 146 ? -1.654 12.344 16.281 1 97.5 146 CYS A O 1
ATOM 1135 N N . GLU A 1 147 ? -2.52 14.188 16.922 1 96.38 147 GLU A N 1
ATOM 1136 C CA . GLU A 1 147 ? -1.992 15.094 15.914 1 96.38 147 GLU A CA 1
ATOM 1137 C C . GLU A 1 147 ? -1.777 16.5 16.484 1 96.38 147 GLU A C 1
ATOM 1139 O O . GLU A 1 147 ? -2.736 17.234 16.688 1 96.38 147 GLU A O 1
ATOM 1144 N N . SER A 1 148 ? -0.501 16.875 16.703 1 94 148 SER A N 1
ATOM 1145 C CA . SER A 1 148 ? -0.195 18.109 17.406 1 94 148 SER A CA 1
ATOM 1146 C C . SER A 1 148 ? 0.944 18.859 16.734 1 94 148 SER A C 1
ATOM 1148 O O . SER A 1 148 ? 2.094 18.422 16.766 1 94 148 SER A O 1
ATOM 1150 N N . PRO A 1 149 ? 0.613 20 16.25 1 96 149 PRO A N 1
ATOM 1151 C CA . PRO A 1 149 ? -0.709 20.625 16.156 1 96 149 PRO A CA 1
ATOM 1152 C C . PRO A 1 149 ? -1.566 20.031 15.039 1 96 149 PRO A C 1
ATOM 1154 O O . PRO A 1 149 ? -1.049 19.328 14.156 1 96 149 PRO A O 1
ATOM 1157 N N . GLY A 1 150 ? -2.887 20.234 15.188 1 93.62 150 GLY A N 1
ATOM 1158 C CA . GLY A 1 150 ? -3.729 19.969 14.031 1 93.62 150 GLY 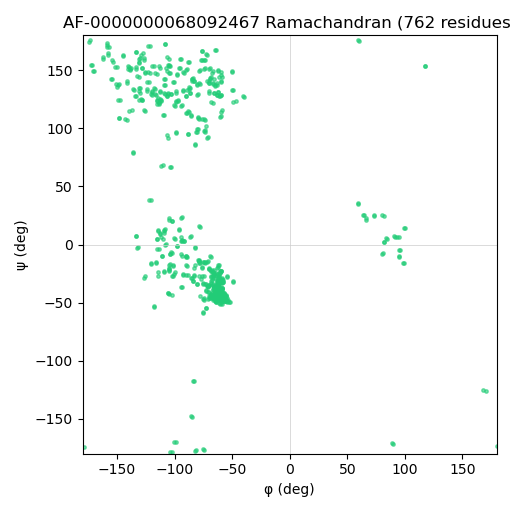A CA 1
ATOM 1159 C C . GLY A 1 150 ? -3.369 20.812 12.82 1 93.62 150 GLY A C 1
ATOM 1160 O O . GLY A 1 150 ? -3.01 21.984 12.961 1 93.62 150 GLY A O 1
ATOM 1161 N N . SER A 1 151 ? -3.549 20.297 11.648 1 92.62 151 SER A N 1
ATOM 1162 C CA . SER A 1 151 ? -2.938 20.859 10.445 1 92.62 151 SER A CA 1
ATOM 1163 C C . SER A 1 151 ? -3.719 22.062 9.945 1 92.62 151 SER A C 1
ATOM 1165 O O . SER A 1 151 ? -3.219 22.828 9.125 1 92.62 151 SER A O 1
ATOM 1167 N N . LEU A 1 152 ? -4.957 22.328 10.414 1 93.88 152 LEU A N 1
ATOM 1168 C CA . LEU A 1 152 ? -5.73 23.469 9.938 1 93.88 152 LEU A CA 1
ATOM 1169 C C . LEU A 1 152 ? -5.773 24.562 10.984 1 93.88 152 LEU A C 1
ATOM 1171 O O . LEU A 1 152 ? -5.531 25.734 10.664 1 93.88 152 LEU A O 1
ATOM 1175 N N . THR A 1 153 ? -5.949 24.172 12.266 1 93.69 153 THR A N 1
ATOM 1176 C CA . THR A 1 153 ? -6.203 25.188 13.273 1 93.69 153 THR A CA 1
ATOM 1177 C C . THR A 1 153 ? -5.055 25.25 14.281 1 93.69 153 THR A C 1
ATOM 1179 O O . THR A 1 153 ? -5.094 26.047 15.227 1 93.69 153 THR A O 1
ATOM 1182 N N . MET A 1 154 ? -4.102 24.438 14.203 1 95.88 154 MET A N 1
ATOM 1183 C CA . MET A 1 154 ? -2.842 24.469 14.938 1 95.88 154 MET A CA 1
ATOM 1184 C C . MET A 1 154 ? -3.074 24.234 16.422 1 95.88 154 MET A C 1
ATOM 1186 O O . MET A 1 154 ? -2.281 24.688 17.266 1 95.88 154 MET A O 1
ATOM 1190 N N . GLU A 1 155 ? -4.246 23.609 16.75 1 94.31 155 GLU A N 1
ATOM 1191 C CA . GLU A 1 155 ? -4.453 23.219 18.141 1 94.31 155 GLU A CA 1
ATOM 1192 C C . GLU A 1 155 ? -3.471 22.125 18.562 1 94.31 155 GLU A C 1
ATOM 1194 O O . GLU A 1 155 ? -3.189 21.203 17.797 1 94.31 155 GLU A O 1
ATOM 1199 N N . MET A 1 156 ? -2.957 22.281 19.75 1 95.12 156 MET A N 1
ATOM 1200 C CA . MET A 1 156 ? -1.943 21.344 20.219 1 95.12 156 MET A CA 1
ATOM 1201 C C . MET A 1 156 ? -2.525 20.375 21.25 1 95.12 156 MET A C 1
ATOM 1203 O O . MET A 1 156 ? -3.574 20.656 21.828 1 95.12 156 MET A O 1
ATOM 1207 N N . GLN A 1 157 ? -1.898 19.312 21.422 1 95.38 157 GLN A N 1
ATOM 1208 C CA . GLN A 1 157 ? -2.219 18.297 22.422 1 95.38 157 GLN A CA 1
ATOM 1209 C C . GLN A 1 157 ? -1.038 18.047 23.344 1 95.38 157 GLN A C 1
ATOM 1211 O O . GLN A 1 157 ? 0.114 18.031 22.906 1 95.38 157 GLN A O 1
ATOM 1216 N N . ASP A 1 158 ? -1.317 17.875 24.641 1 96.19 158 ASP A N 1
ATOM 1217 C CA . ASP A 1 158 ? -0.295 17.547 25.625 1 96.19 158 ASP A CA 1
ATOM 1218 C C . ASP A 1 158 ? 0.041 16.062 25.609 1 96.19 158 ASP A C 1
ATOM 1220 O O . ASP A 1 158 ? -0.607 15.266 26.297 1 96.19 158 ASP A O 1
ATOM 1224 N N . PHE A 1 159 ? 1.107 15.695 24.906 1 96.62 159 PHE A N 1
ATOM 1225 C CA . PHE A 1 159 ? 1.451 14.297 24.672 1 96.62 159 PHE A CA 1
ATOM 1226 C C . PHE A 1 159 ? 1.693 13.562 25.984 1 96.62 159 PHE A C 1
ATOM 1228 O O . PHE A 1 159 ? 1.214 12.445 26.172 1 96.62 159 PHE A O 1
ATOM 1235 N N . ALA A 1 160 ? 2.42 14.172 26.922 1 96.31 160 ALA A N 1
ATOM 1236 C CA . ALA A 1 160 ? 2.754 13.523 28.172 1 96.31 160 ALA A CA 1
ATOM 1237 C C . ALA A 1 160 ? 1.493 13.188 28.969 1 96.31 160 ALA A C 1
ATOM 1239 O O . ALA A 1 160 ? 1.365 12.094 29.516 1 96.31 160 ALA A O 1
ATOM 1240 N N . ARG A 1 161 ? 0.604 14.125 29.031 1 96.31 161 ARG A N 1
ATOM 1241 C CA . ARG A 1 161 ? -0.644 13.93 29.766 1 96.31 161 ARG A CA 1
ATOM 1242 C C . ARG A 1 161 ? -1.501 12.852 29.094 1 96.31 161 ARG A C 1
ATOM 1244 O O . ARG A 1 161 ? -2.061 11.992 29.781 1 96.31 161 ARG A O 1
ATOM 1251 N N . ILE A 1 162 ? -1.581 12.898 27.812 1 97.38 162 ILE A N 1
ATOM 1252 C CA . ILE A 1 162 ? -2.385 11.938 27.078 1 97.38 162 ILE A CA 1
ATOM 1253 C C . ILE A 1 162 ? -1.783 10.539 27.234 1 97.38 162 ILE A C 1
ATOM 1255 O O . ILE A 1 162 ? -2.508 9.562 27.438 1 97.38 162 ILE A O 1
ATOM 1259 N N . ALA A 1 163 ? -0.494 10.445 27.109 1 97.38 163 ALA A N 1
ATOM 1260 C CA . ALA A 1 163 ? 0.182 9.156 27.234 1 97.38 163 ALA A CA 1
ATOM 1261 C C . ALA A 1 163 ? -0.069 8.539 28.609 1 97.38 163 ALA A C 1
ATOM 1263 O O . ALA A 1 163 ? -0.337 7.34 28.719 1 97.38 163 ALA A O 1
ATOM 1264 N N . ALA A 1 164 ? 0.032 9.375 29.656 1 97.38 164 ALA A N 1
ATOM 1265 C CA . ALA A 1 164 ? -0.212 8.883 31.016 1 97.38 164 ALA A CA 1
ATOM 1266 C C . ALA A 1 164 ? -1.624 8.32 31.141 1 97.38 164 ALA A C 1
ATOM 1268 O O . ALA A 1 164 ? -1.818 7.234 31.703 1 97.38 164 ALA A O 1
ATOM 1269 N N . ALA A 1 165 ? -2.596 9.023 30.625 1 97.38 165 ALA A N 1
ATOM 1270 C CA . ALA A 1 165 ? -3.992 8.609 30.703 1 97.38 165 ALA A CA 1
ATOM 1271 C C . ALA A 1 165 ? -4.223 7.324 29.906 1 97.38 165 ALA A C 1
ATOM 1273 O O . ALA A 1 165 ? -4.902 6.41 30.375 1 97.38 165 ALA A O 1
ATOM 1274 N N . ALA A 1 166 ? -3.703 7.246 28.719 1 97.94 166 ALA A N 1
ATOM 1275 C CA . ALA A 1 166 ? -3.881 6.094 27.844 1 97.94 166 ALA A CA 1
ATOM 1276 C C . ALA A 1 166 ? -3.232 4.848 28.438 1 97.94 166 ALA A C 1
ATOM 1278 O O . ALA A 1 166 ? -3.855 3.783 28.5 1 97.94 166 ALA A O 1
ATOM 1279 N N . HIS A 1 167 ? -2.023 4.977 28.906 1 98.12 167 HIS A N 1
ATOM 1280 C CA . HIS A 1 167 ? -1.266 3.842 29.422 1 98.12 167 HIS A CA 1
ATOM 1281 C C . HIS A 1 167 ? -1.904 3.291 30.688 1 98.12 167 HIS A C 1
ATOM 1283 O O . HIS A 1 167 ? -1.795 2.096 30.984 1 98.12 167 HIS A O 1
ATOM 1289 N N . ALA A 1 168 ? -2.57 4.133 31.422 1 97.69 168 ALA A N 1
ATOM 1290 C CA . ALA A 1 168 ? -3.232 3.707 32.656 1 97.69 168 ALA A CA 1
ATOM 1291 C C . ALA A 1 168 ? -4.266 2.621 32.375 1 97.69 168 ALA A C 1
ATOM 1293 O O . ALA A 1 168 ? -4.574 1.806 33.25 1 97.69 168 ALA A O 1
ATOM 1294 N N . VAL A 1 169 ? -4.777 2.531 31.141 1 97.88 169 VAL A N 1
ATOM 1295 C CA . VAL A 1 169 ? -5.789 1.531 30.828 1 97.88 169 VAL A CA 1
ATOM 1296 C C . VAL A 1 169 ? -5.234 0.534 29.812 1 97.88 169 VAL A C 1
ATOM 1298 O O . VAL A 1 169 ? -5.984 -0.248 29.219 1 97.88 169 VAL A O 1
ATOM 1301 N N . GLY A 1 170 ? -3.953 0.663 29.469 1 97.69 170 GLY A N 1
ATOM 1302 C CA . GLY A 1 170 ? -3.307 -0.29 28.578 1 97.69 170 GLY A CA 1
ATOM 1303 C C . GLY A 1 170 ? -3.385 0.11 27.109 1 97.69 170 GLY A C 1
ATOM 1304 O O . GLY A 1 170 ? -2.969 -0.647 26.234 1 97.69 170 GLY A O 1
ATOM 1305 N N . ALA A 1 171 ? -3.896 1.304 26.828 1 98.38 171 ALA A N 1
ATOM 1306 C CA . ALA A 1 171 ? -4.02 1.787 25.453 1 98.38 171 ALA A CA 1
ATOM 1307 C C . ALA A 1 171 ? -2.678 2.285 24.922 1 98.38 171 ALA A C 1
ATOM 1309 O O . ALA A 1 171 ? -1.816 2.705 25.703 1 98.38 171 ALA A O 1
ATOM 1310 N N . LYS A 1 172 ? -2.488 2.17 23.625 1 98.62 172 LYS A N 1
ATOM 1311 C CA . LYS A 1 172 ? -1.316 2.732 22.953 1 98.62 172 LYS A CA 1
ATOM 1312 C C . LYS A 1 172 ? -1.579 4.16 22.484 1 98.62 172 LYS A C 1
ATOM 1314 O O . LYS A 1 172 ? -2.727 4.535 22.234 1 98.62 172 LYS A O 1
ATOM 1319 N N . VAL A 1 173 ? -0.56 4.977 22.422 1 98.5 173 VAL A N 1
ATOM 1320 C CA . VAL A 1 173 ? -0.668 6.352 21.938 1 98.5 173 VAL A CA 1
ATOM 1321 C C . VAL A 1 173 ? 0.078 6.5 20.609 1 98.5 173 VAL A C 1
ATOM 1323 O O . VAL A 1 173 ? 1.255 6.145 20.516 1 98.5 173 VAL A O 1
ATOM 1326 N N . VAL A 1 174 ? -0.605 6.949 19.609 1 98.69 174 VAL A N 1
ATOM 1327 C CA . VAL A 1 174 ? -0.064 7.199 18.281 1 98.69 174 VAL A CA 1
ATOM 1328 C C . VAL A 1 174 ? 0.004 8.703 18.031 1 98.69 174 VAL A C 1
ATOM 1330 O O . VAL A 1 174 ? -0.947 9.43 18.312 1 98.69 174 VAL A O 1
ATOM 1333 N N . ALA A 1 175 ? 1.079 9.211 17.453 1 98.31 175 ALA A N 1
ATOM 1334 C CA . ALA A 1 175 ? 1.19 10.633 17.156 1 98.31 175 ALA A CA 1
ATOM 1335 C C . ALA A 1 175 ? 1.57 10.859 15.695 1 98.31 175 ALA A C 1
ATOM 1337 O O . ALA A 1 175 ? 2.539 10.281 15.203 1 98.31 175 ALA A O 1
ATOM 1338 N N . ASP A 1 176 ? 0.813 11.594 15 1 98.38 176 ASP A N 1
ATOM 1339 C CA . ASP A 1 176 ? 1.243 12.164 13.727 1 98.38 176 ASP A CA 1
ATOM 1340 C C . ASP A 1 176 ? 2.234 13.305 13.938 1 98.38 176 ASP A C 1
ATOM 1342 O O . ASP A 1 176 ? 1.845 14.406 14.328 1 98.38 176 ASP A O 1
ATOM 1346 N N . ASN A 1 177 ? 3.451 13.094 13.656 1 97.94 177 ASN A N 1
ATOM 1347 C CA . ASN A 1 177 ? 4.543 14.023 13.93 1 97.94 177 ASN A CA 1
ATOM 1348 C C . ASN A 1 177 ? 4.973 14.773 12.672 1 97.94 177 ASN A C 1
ATOM 1350 O O . ASN A 1 177 ? 6.078 15.312 12.617 1 97.94 177 ASN A O 1
ATOM 1354 N N . THR A 1 178 ? 4.09 14.805 11.695 1 98.5 178 THR A N 1
ATOM 1355 C CA . THR A 1 178 ? 4.406 15.336 10.375 1 98.5 178 THR A CA 1
ATOM 1356 C C . THR A 1 178 ? 4.789 16.812 10.469 1 98.5 178 THR A C 1
ATOM 1358 O O . THR A 1 178 ? 5.715 17.266 9.797 1 98.5 178 THR A O 1
ATOM 1361 N N . TRP A 1 179 ? 4.09 17.594 11.336 1 98.44 179 TRP A N 1
ATOM 1362 C CA . TRP A 1 179 ? 4.285 19.031 11.43 1 98.44 179 TRP A CA 1
ATOM 1363 C C . TRP A 1 179 ? 5.641 19.359 12.047 1 98.44 179 TRP A C 1
ATOM 1365 O O . TRP A 1 179 ? 6.398 20.172 11.508 1 98.44 179 TRP A O 1
ATOM 1375 N N . ALA A 1 180 ? 6.035 18.75 13.102 1 98.06 180 ALA A N 1
ATOM 1376 C CA . ALA A 1 180 ? 7.25 19.062 13.844 1 98.06 180 ALA A CA 1
ATOM 1377 C C . ALA A 1 180 ? 8.461 18.359 13.258 1 98.06 180 ALA A C 1
ATOM 1379 O O . ALA A 1 180 ? 9.586 18.844 13.344 1 98.06 180 ALA A O 1
ATOM 1380 N N . THR A 1 181 ? 8.195 17.141 12.617 1 97.81 181 THR A N 1
ATOM 1381 C CA . THR A 1 181 ? 9.281 16.266 12.188 1 97.81 181 THR A CA 1
ATOM 1382 C C . THR A 1 181 ? 10.141 15.844 13.375 1 97.81 181 THR A C 1
ATOM 1384 O O . THR A 1 181 ? 9.93 16.312 14.5 1 97.81 181 THR A O 1
ATOM 1387 N N . PRO A 1 182 ? 11.133 14.961 13.133 1 96.94 182 PRO A N 1
ATOM 1388 C CA . PRO A 1 182 ? 12.031 14.594 14.227 1 96.94 182 PRO A CA 1
ATOM 1389 C C . PRO A 1 182 ? 12.953 15.734 14.648 1 96.94 182 PRO A C 1
ATOM 1391 O O . PRO A 1 182 ? 13.61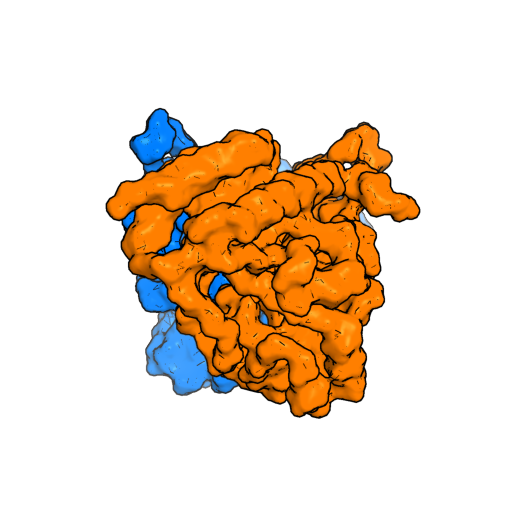7 15.648 15.68 1 96.94 182 PRO A O 1
ATOM 1394 N N . VAL A 1 183 ? 12.977 16.781 13.883 1 97.12 183 VAL A N 1
ATOM 1395 C CA . VAL A 1 183 ? 13.867 17.906 14.164 1 97.12 183 VAL A CA 1
ATOM 1396 C C . VAL A 1 183 ? 13.383 18.656 15.406 1 97.12 183 VAL A C 1
ATOM 1398 O O . VAL A 1 183 ? 14.188 19.062 16.25 1 97.12 183 VAL A O 1
ATOM 1401 N N . PHE A 1 184 ? 12.07 18.828 15.531 1 98.25 184 PHE A N 1
ATOM 1402 C CA . PHE A 1 184 ? 11.578 19.719 16.562 1 98.25 184 PHE A CA 1
ATOM 1403 C C . PHE A 1 184 ? 10.859 18.938 17.656 1 98.25 184 PHE A C 1
ATOM 1405 O O . PHE A 1 184 ? 10.547 19.484 18.719 1 98.25 184 PHE A O 1
ATOM 1412 N N . LEU A 1 185 ? 10.617 17.672 17.438 1 97.56 185 LEU A N 1
ATOM 1413 C CA . LEU A 1 185 ? 9.922 16.875 18.438 1 97.56 185 LEU A CA 1
ATOM 1414 C C . LEU A 1 185 ? 10.383 15.414 18.375 1 97.56 185 LEU A C 1
ATOM 1416 O O . LEU A 1 185 ? 10.367 14.789 17.312 1 97.56 185 LEU A O 1
ATOM 1420 N N . GLN A 1 186 ? 10.828 14.914 19.469 1 95.56 186 GLN A N 1
ATOM 1421 C CA . GLN A 1 186 ? 11.078 13.492 19.672 1 95.56 186 GLN A CA 1
ATOM 1422 C C . GLN A 1 186 ? 9.914 12.82 20.406 1 95.56 186 GLN A C 1
ATOM 1424 O O . GLN A 1 186 ? 9.883 12.789 21.641 1 95.56 186 GLN A O 1
ATOM 1429 N N . PRO A 1 187 ? 9.055 12.227 19.672 1 95.5 187 PRO A N 1
ATOM 1430 C CA . PRO A 1 187 ? 7.77 11.82 20.234 1 95.5 187 PRO A CA 1
ATOM 1431 C C . PRO A 1 187 ? 7.914 10.781 21.359 1 95.5 187 PRO A C 1
ATOM 1433 O O . PRO A 1 187 ? 7.164 10.812 22.328 1 95.5 187 PRO A O 1
ATOM 1436 N N . PHE A 1 188 ? 8.867 9.898 21.234 1 97.25 188 PHE A N 1
ATOM 1437 C CA . PHE A 1 188 ? 8.984 8.781 22.172 1 97.25 188 PHE A CA 1
ATOM 1438 C C . PHE A 1 188 ? 9.43 9.258 23.547 1 97.25 188 PHE A C 1
ATOM 1440 O O . PHE A 1 188 ? 9.188 8.594 24.547 1 97.25 188 PHE A O 1
ATOM 1447 N N . GLU A 1 189 ? 10.055 10.438 23.625 1 96.12 189 GLU A N 1
ATOM 1448 C CA . GLU A 1 189 ? 10.422 11.055 24.906 1 96.12 189 GLU A CA 1
ATOM 1449 C C . GLU A 1 189 ? 9.188 11.555 25.641 1 96.12 189 GLU A C 1
ATOM 1451 O O . GLU A 1 189 ? 9.25 11.836 26.844 1 96.12 189 GLU A O 1
ATOM 1456 N N . HIS A 1 190 ? 8.07 11.656 25 1 97.12 190 HIS A N 1
ATOM 1457 C CA . HIS A 1 190 ? 6.844 12.188 25.578 1 97.12 190 HIS A CA 1
ATOM 1458 C C . HIS A 1 190 ? 5.809 11.086 25.797 1 97.12 190 HIS A C 1
ATOM 1460 O O . HIS A 1 190 ? 4.617 11.375 25.953 1 97.12 190 HIS A O 1
ATOM 1466 N N . GLY A 1 191 ? 6.223 9.852 25.672 1 97.19 191 GLY A N 1
ATOM 1467 C CA . GLY A 1 191 ? 5.355 8.719 25.969 1 97.19 191 GLY A CA 1
ATOM 1468 C C . GLY A 1 191 ? 4.617 8.188 24.766 1 97.19 191 GLY A C 1
ATOM 1469 O O . GLY A 1 191 ? 3.779 7.293 24.875 1 97.19 191 GLY A O 1
ATOM 1470 N N . ILE A 1 192 ? 4.879 8.641 23.594 1 98.25 192 ILE A N 1
ATOM 1471 C CA . ILE A 1 192 ? 4.258 8.148 22.375 1 98.25 192 ILE A CA 1
ATOM 1472 C C . ILE A 1 192 ? 4.766 6.742 22.062 1 98.25 192 ILE A C 1
ATOM 1474 O O . ILE A 1 192 ? 5.957 6.461 22.219 1 98.25 192 ILE A O 1
ATOM 1478 N N . ASP A 1 193 ? 3.879 5.848 21.625 1 98.62 193 ASP A N 1
ATOM 1479 C CA . ASP A 1 193 ? 4.242 4.469 21.328 1 98.62 193 ASP A CA 1
ATOM 1480 C C . ASP A 1 193 ? 4.574 4.297 19.844 1 98.62 193 ASP A C 1
ATOM 1482 O O . ASP A 1 193 ? 5.406 3.465 19.484 1 98.62 193 ASP A O 1
ATOM 1486 N N . VAL A 1 194 ? 3.854 4.996 19.031 1 98.75 194 VAL A N 1
ATOM 1487 C CA . VAL A 1 194 ? 4.023 4.941 17.594 1 98.75 194 VAL A CA 1
ATOM 1488 C C . VAL A 1 194 ? 4.043 6.355 17.016 1 98.75 194 VAL A C 1
ATOM 1490 O O . VAL A 1 194 ? 3.164 7.164 17.312 1 98.75 194 VAL A O 1
ATOM 1493 N N . SER A 1 195 ? 5.039 6.68 16.25 1 98.75 195 SER A N 1
ATOM 1494 C CA . SER A 1 195 ? 5.145 7.945 15.523 1 98.75 195 SER A CA 1
ATOM 1495 C C . SER A 1 195 ? 4.898 7.754 14.031 1 98.75 195 SER A C 1
ATOM 1497 O O . SER A 1 195 ? 5.512 6.887 13.406 1 98.75 195 SER A O 1
ATOM 1499 N N . ILE A 1 196 ? 4 8.516 13.453 1 98.5 196 ILE A N 1
ATOM 1500 C CA . ILE A 1 196 ? 3.748 8.445 12.023 1 98.5 196 ILE A CA 1
ATOM 1501 C C . ILE A 1 196 ? 4.125 9.766 11.359 1 98.5 196 ILE A C 1
ATOM 1503 O O . ILE A 1 196 ? 4.062 10.82 11.992 1 98.5 196 ILE A O 1
ATOM 1507 N N . HIS A 1 197 ? 4.613 9.711 10.102 1 98.56 197 HIS A N 1
ATOM 1508 C CA . HIS A 1 197 ? 4.852 10.883 9.266 1 98.56 197 HIS A CA 1
ATOM 1509 C C . HIS A 1 197 ? 4.234 10.711 7.883 1 98.56 197 HIS A C 1
ATOM 1511 O O . HIS A 1 197 ? 4.289 9.617 7.305 1 98.56 197 HIS A O 1
ATOM 1517 N N . ALA A 1 198 ? 3.57 11.734 7.426 1 98.56 198 ALA A N 1
ATOM 1518 C CA . ALA A 1 198 ? 3.551 11.906 5.977 1 98.56 198 ALA A CA 1
ATOM 1519 C C . ALA A 1 198 ? 4.914 12.352 5.457 1 98.56 198 ALA A C 1
ATOM 1521 O O . ALA A 1 198 ? 5.184 13.547 5.355 1 98.56 198 ALA A O 1
ATOM 1522 N N . ALA A 1 199 ? 5.707 11.422 5.09 1 98.38 199 ALA A N 1
ATOM 1523 C CA . ALA A 1 199 ? 7.059 11.742 4.633 1 98.38 199 ALA A CA 1
ATOM 1524 C C . ALA A 1 199 ? 7.023 12.594 3.369 1 98.38 199 ALA A C 1
ATOM 1526 O O . ALA A 1 199 ? 7.984 13.305 3.064 1 98.38 199 ALA A O 1
ATOM 1527 N N . THR A 1 200 ? 5.883 12.57 2.658 1 97.56 200 THR A N 1
ATOM 1528 C CA . THR A 1 200 ? 5.613 13.398 1.49 1 97.56 200 THR A CA 1
ATOM 1529 C C . THR A 1 200 ? 5.945 14.859 1.775 1 97.56 200 THR A C 1
ATOM 1531 O O . THR A 1 200 ? 6.324 15.602 0.87 1 97.56 200 THR A O 1
ATOM 1534 N N . LYS A 1 201 ? 5.766 15.266 3.002 1 97.88 201 LYS A N 1
ATOM 1535 C CA . LYS A 1 201 ? 5.922 16.656 3.418 1 97.88 201 LYS A CA 1
ATOM 1536 C C . LYS A 1 201 ? 7.387 16.984 3.684 1 97.88 201 LYS A C 1
ATOM 1538 O O . LYS A 1 201 ? 8.227 16.859 2.795 1 97.88 201 LYS A O 1
ATOM 1543 N N . TYR A 1 202 ? 7.777 17.328 4.836 1 98.19 202 TYR A N 1
ATOM 1544 C CA . TYR A 1 202 ? 9.086 17.906 5.125 1 98.19 202 TYR A CA 1
ATOM 1545 C C . TYR A 1 202 ? 10.188 16.859 4.961 1 98.19 202 TYR A C 1
ATOM 1547 O O . TYR A 1 202 ? 11.305 17.188 4.566 1 98.19 202 TYR A O 1
ATOM 1555 N N . LEU A 1 203 ? 9.953 15.562 5.281 1 98.19 203 LEU A N 1
ATOM 1556 C CA . LEU A 1 203 ? 11.008 14.562 5.203 1 98.19 203 LEU A CA 1
ATOM 1557 C C . LEU A 1 203 ? 11.57 14.477 3.787 1 98.19 203 LEU A C 1
ATOM 1559 O O . LEU A 1 203 ? 12.789 14.508 3.596 1 98.19 203 LEU A O 1
ATOM 1563 N N . VAL A 1 204 ? 10.703 14.406 2.828 1 97.19 204 VAL A N 1
ATOM 1564 C CA . VAL A 1 204 ? 11.148 14.438 1.44 1 97.19 204 VAL A CA 1
ATOM 1565 C C . VAL A 1 204 ? 11.594 15.852 1.074 1 97.19 204 VAL A C 1
ATOM 1567 O O . VAL A 1 204 ? 12.711 16.047 0.588 1 97.19 204 VAL A O 1
ATOM 1570 N N . GLY A 1 205 ? 10.672 16.812 1.301 1 96.38 205 GLY A N 1
ATOM 1571 C CA . GLY A 1 205 ? 11.047 18.219 1.228 1 96.38 205 GLY A CA 1
ATOM 1572 C C . GLY A 1 205 ? 11.031 18.766 -0.188 1 96.38 205 GLY A C 1
ATOM 1573 O O . GLY A 1 205 ? 11.367 19.938 -0.412 1 96.38 205 GLY A O 1
ATOM 1574 N N . HIS A 1 206 ? 10.578 18 -1.25 1 94.62 206 HIS A N 1
ATOM 1575 C CA . HIS A 1 206 ? 10.781 18.453 -2.621 1 94.62 206 HIS A CA 1
ATOM 1576 C C . HIS A 1 206 ? 9.516 18.312 -3.447 1 94.62 206 HIS A C 1
ATOM 1578 O O . HIS A 1 206 ? 9.555 18.391 -4.676 1 94.62 206 HIS A O 1
ATOM 1584 N N . SER A 1 207 ? 8.367 17.938 -2.773 1 94.88 207 SER A N 1
ATOM 1585 C CA . SER A 1 207 ? 7.055 17.859 -3.412 1 94.88 207 SER A CA 1
ATOM 1586 C C . SER A 1 207 ? 7.062 16.875 -4.574 1 94.88 207 SER A C 1
ATOM 1588 O O . SER A 1 207 ? 6.398 17.094 -5.59 1 94.88 207 SER A O 1
ATOM 1590 N N . ASP A 1 208 ? 7.809 15.789 -4.48 1 94.88 208 ASP A N 1
ATOM 1591 C CA . ASP A 1 208 ? 7.957 14.914 -5.641 1 94.88 208 ASP A CA 1
ATOM 1592 C C . ASP A 1 208 ? 7.734 13.453 -5.258 1 94.88 208 ASP A C 1
ATOM 1594 O O . ASP A 1 208 ? 7.738 12.57 -6.121 1 94.88 208 ASP A O 1
ATOM 1598 N N . VAL A 1 209 ? 7.5 13.172 -4.023 1 96.81 209 VAL A N 1
ATOM 1599 C CA . VAL A 1 209 ? 7.359 11.789 -3.588 1 96.81 209 VAL A CA 1
ATOM 1600 C C . VAL A 1 209 ? 6.164 11.664 -2.645 1 96.81 209 VAL A C 1
ATOM 1602 O O . VAL A 1 209 ? 5.945 12.531 -1.792 1 96.81 209 VAL A O 1
ATOM 1605 N N . MET A 1 210 ? 5.348 10.695 -2.85 1 96.94 210 MET A N 1
ATOM 1606 C CA . MET A 1 210 ? 4.406 10.242 -1.827 1 96.94 210 MET A CA 1
ATOM 1607 C C . MET A 1 210 ? 5.031 9.164 -0.949 1 96.94 210 MET A C 1
ATOM 1609 O O . MET A 1 210 ? 5.609 8.203 -1.457 1 96.94 210 MET A O 1
ATOM 1613 N N . MET A 1 211 ? 4.875 9.328 0.354 1 98 211 MET A N 1
ATOM 1614 C CA . MET A 1 211 ? 5.41 8.328 1.271 1 98 211 MET A CA 1
ATOM 1615 C C . MET A 1 211 ? 4.926 8.578 2.695 1 98 211 MET A C 1
ATOM 1617 O O . MET A 1 211 ? 4.625 9.719 3.062 1 98 211 MET A O 1
ATOM 1621 N N . GLY A 1 212 ? 4.785 7.492 3.436 1 98.69 212 GLY A N 1
ATOM 1622 C CA . GLY A 1 212 ? 4.57 7.555 4.871 1 98.69 212 GLY A CA 1
ATOM 1623 C C . GLY A 1 212 ? 5.57 6.727 5.66 1 98.69 212 GLY A C 1
ATOM 1624 O O . GLY A 1 212 ? 6.266 5.879 5.094 1 98.69 212 GLY A O 1
ATOM 1625 N N . THR A 1 213 ? 5.746 7.043 6.914 1 98.75 213 THR A N 1
ATOM 1626 C CA . THR A 1 213 ? 6.574 6.246 7.812 1 98.75 213 THR A CA 1
ATOM 1627 C C . THR A 1 213 ? 5.828 5.945 9.109 1 98.75 213 THR A C 1
ATOM 1629 O O . THR A 1 213 ? 5.027 6.762 9.578 1 98.75 213 THR A O 1
ATOM 1632 N N . VAL A 1 214 ? 6.023 4.785 9.656 1 98.88 214 VAL A N 1
ATOM 1633 C CA . VAL A 1 214 ? 5.559 4.363 10.969 1 98.88 214 VAL A CA 1
ATOM 1634 C C . VAL A 1 214 ? 6.734 3.854 11.797 1 98.88 214 VAL A C 1
ATOM 1636 O O . VAL A 1 214 ? 7.367 2.857 11.438 1 98.88 214 VAL A O 1
ATOM 1639 N N . THR A 1 215 ? 7.047 4.527 12.836 1 98.69 215 THR A N 1
ATOM 1640 C CA . THR A 1 215 ? 8.125 4.105 13.727 1 98.69 215 THR A CA 1
ATOM 1641 C C . THR A 1 215 ? 7.566 3.693 15.094 1 98.69 215 THR A C 1
ATOM 1643 O O . THR A 1 215 ? 6.777 4.422 15.695 1 98.69 215 THR A O 1
ATOM 1646 N N . ALA A 1 216 ? 7.852 2.531 15.531 1 97.88 216 ALA A N 1
ATOM 1647 C CA . ALA A 1 216 ? 7.484 2.062 16.859 1 97.88 216 ALA A CA 1
ATOM 1648 C C . ALA A 1 216 ? 8.703 1.993 17.781 1 97.88 216 ALA A C 1
ATOM 1650 O O . ALA A 1 216 ? 9.828 1.775 17.312 1 97.88 216 ALA A O 1
ATOM 1651 N N . HIS A 1 217 ? 8.414 2.205 19.031 1 91.94 217 HIS A N 1
ATOM 1652 C CA . HIS A 1 217 ? 9.477 2.158 20.031 1 91.94 217 HIS A CA 1
ATOM 1653 C C . HIS A 1 217 ? 9.68 0.74 20.562 1 91.94 217 HIS A C 1
ATOM 1655 O O . HIS A 1 217 ? 10.797 0.357 20.906 1 91.94 217 HIS A O 1
ATOM 1661 N N . ASP A 1 218 ? 8.711 -0.045 20.531 1 95.44 218 ASP A N 1
ATOM 1662 C CA . ASP A 1 218 ? 8.648 -1.408 21.062 1 95.44 218 ASP A CA 1
ATOM 1663 C C . ASP A 1 218 ? 8.758 -2.432 19.922 1 95.44 218 ASP A C 1
ATOM 1665 O O . ASP A 1 218 ? 8.031 -2.352 18.938 1 95.44 218 ASP A O 1
ATOM 1669 N N . PRO A 1 219 ? 9.719 -3.418 20.125 1 96.06 219 PRO A N 1
ATOM 1670 C CA . PRO A 1 219 ? 9.906 -4.406 19.062 1 96.06 219 PRO A CA 1
ATOM 1671 C C . PRO A 1 219 ? 8.633 -5.191 18.75 1 96.06 219 PRO A C 1
ATOM 1673 O O . PRO A 1 219 ? 8.375 -5.52 17.578 1 96.06 219 PRO A O 1
ATOM 1676 N N . GLU A 1 220 ? 7.875 -5.496 19.75 1 97.44 220 GLU A N 1
ATOM 1677 C CA . GLU A 1 220 ? 6.652 -6.262 19.516 1 97.44 220 GLU A CA 1
ATOM 1678 C C . GLU A 1 220 ? 5.621 -5.441 18.75 1 97.44 220 GLU A C 1
ATOM 1680 O O . GLU A 1 220 ? 4.93 -5.965 17.875 1 97.44 220 GLU A O 1
ATOM 1685 N N . LEU A 1 221 ? 5.52 -4.211 19.172 1 97.81 221 LEU A N 1
ATOM 1686 C CA . LEU A 1 221 ? 4.609 -3.309 18.484 1 97.81 221 LEU A CA 1
ATOM 1687 C C . LEU A 1 221 ? 5.047 -3.107 17.031 1 97.81 221 LEU A C 1
ATOM 1689 O O . LEU A 1 221 ? 4.211 -3.098 16.125 1 97.81 221 LEU A O 1
ATOM 1693 N N . TRP A 1 222 ? 6.324 -2.963 16.797 1 97.75 222 TRP A N 1
ATOM 1694 C CA . TRP A 1 222 ? 6.852 -2.834 15.438 1 97.75 222 TRP A CA 1
ATOM 1695 C C . TRP A 1 222 ? 6.496 -4.055 14.594 1 97.75 222 TRP A C 1
ATOM 1697 O O . TRP A 1 222 ? 6.055 -3.922 13.453 1 97.75 222 TRP A O 1
ATOM 1707 N N . LEU A 1 223 ? 6.766 -5.191 15.188 1 97.25 223 LEU A N 1
ATOM 1708 C CA . LEU A 1 223 ? 6.504 -6.43 14.461 1 97.25 223 LEU A CA 1
ATOM 1709 C C . LEU A 1 223 ? 5.035 -6.535 14.07 1 97.25 223 LEU A C 1
ATOM 1711 O O . LEU A 1 223 ? 4.711 -6.984 12.969 1 97.25 223 LEU A O 1
ATOM 1715 N N . ALA A 1 224 ? 4.152 -6.148 14.953 1 97.5 224 ALA A N 1
ATOM 1716 C CA . ALA A 1 224 ? 2.721 -6.172 14.664 1 97.5 224 ALA A CA 1
ATOM 1717 C C . ALA A 1 224 ? 2.383 -5.25 13.492 1 97.5 224 ALA A C 1
ATOM 1719 O O . ALA A 1 224 ? 1.618 -5.621 12.602 1 97.5 224 ALA A O 1
ATOM 1720 N N . ILE A 1 225 ? 2.961 -4.059 13.5 1 98.06 225 ILE A N 1
ATOM 1721 C CA . ILE A 1 225 ? 2.707 -3.072 12.461 1 98.06 225 ILE A CA 1
ATOM 1722 C C . ILE A 1 225 ? 3.295 -3.557 11.133 1 98.06 225 ILE A C 1
ATOM 1724 O O . ILE A 1 225 ? 2.646 -3.461 10.094 1 98.06 225 ILE A O 1
ATOM 1728 N N . ARG A 1 226 ? 4.492 -4.062 11.172 1 97.56 226 ARG A N 1
ATOM 1729 C CA . ARG A 1 226 ? 5.152 -4.59 9.984 1 97.56 226 ARG A CA 1
ATOM 1730 C C . ARG A 1 226 ? 4.371 -5.762 9.398 1 97.56 226 ARG A C 1
ATOM 1732 O O . ARG A 1 226 ? 4.277 -5.906 8.18 1 97.56 226 ARG A O 1
ATOM 1739 N N . THR A 1 227 ? 3.887 -6.613 10.266 1 96.5 227 THR A N 1
ATOM 1740 C CA . THR A 1 227 ? 3.096 -7.758 9.828 1 96.5 227 THR A CA 1
ATOM 1741 C C . THR A 1 227 ? 1.826 -7.297 9.117 1 96.5 227 THR A C 1
ATOM 1743 O O . THR A 1 227 ? 1.448 -7.855 8.086 1 96.5 227 THR A O 1
ATOM 1746 N N . GLU A 1 228 ? 1.157 -6.277 9.664 1 97 228 GLU A N 1
ATOM 1747 C CA . GLU A 1 228 ? -0.022 -5.703 9.023 1 97 228 GLU A CA 1
ATOM 1748 C C . GLU A 1 228 ? 0.323 -5.117 7.656 1 97 228 GLU A C 1
ATOM 1750 O O . GLU A 1 228 ? -0.403 -5.332 6.684 1 97 228 GLU A O 1
ATOM 1755 N N . ALA A 1 229 ? 1.407 -4.359 7.605 1 97.31 229 ALA A N 1
ATOM 1756 C CA . ALA A 1 229 ? 1.847 -3.775 6.344 1 97.31 229 ALA A CA 1
ATOM 1757 C C . ALA A 1 229 ? 2.111 -4.859 5.301 1 97.31 229 ALA A C 1
ATOM 1759 O O . ALA A 1 229 ? 1.737 -4.715 4.137 1 97.31 229 ALA A O 1
ATOM 1760 N N . ALA A 1 230 ? 2.777 -5.91 5.742 1 95.75 230 ALA A N 1
ATOM 1761 C CA . ALA A 1 230 ? 3.078 -7.02 4.84 1 95.75 230 ALA A CA 1
ATOM 1762 C C . ALA A 1 230 ? 1.801 -7.711 4.375 1 95.75 230 ALA A C 1
ATOM 1764 O O . ALA A 1 230 ? 1.682 -8.094 3.209 1 95.75 230 ALA A O 1
ATOM 1765 N N . ALA A 1 231 ? 0.877 -7.895 5.273 1 95.62 231 ALA A N 1
ATOM 1766 C CA . ALA A 1 231 ? -0.391 -8.547 4.953 1 95.62 231 ALA A CA 1
ATOM 1767 C C . ALA A 1 231 ? -1.185 -7.727 3.938 1 95.62 231 ALA A C 1
ATOM 1769 O O . ALA A 1 231 ? -1.877 -8.289 3.086 1 95.62 231 ALA A O 1
ATOM 1770 N N . GLN A 1 232 ? -1.049 -6.426 4.047 1 95.81 232 GLN A N 1
ATOM 1771 C CA . GLN A 1 232 ? -1.746 -5.531 3.131 1 95.81 232 GLN A CA 1
ATOM 1772 C C . GLN A 1 232 ? -0.98 -5.383 1.819 1 95.81 232 GLN A C 1
ATOM 1774 O O . GLN A 1 232 ? -1.457 -4.73 0.887 1 95.81 232 GLN A O 1
ATOM 1779 N N . GLY A 1 233 ? 0.183 -6.008 1.731 1 97 233 GLY A N 1
ATOM 1780 C CA . GLY A 1 233 ? 0.967 -6.016 0.507 1 97 233 GLY A CA 1
ATOM 1781 C C . GLY A 1 233 ? 1.641 -4.688 0.219 1 97 233 GLY A C 1
ATOM 1782 O O . GLY A 1 233 ? 1.891 -4.352 -0.94 1 97 233 GLY A O 1
ATOM 1783 N N . LEU A 1 234 ? 1.876 -3.896 1.245 1 97 234 LEU A N 1
ATOM 1784 C CA . LEU A 1 234 ? 2.504 -2.6 1.015 1 97 234 LEU A CA 1
ATOM 1785 C C . LEU A 1 234 ? 3.961 -2.768 0.6 1 97 234 LEU A C 1
ATOM 1787 O O . LEU A 1 234 ? 4.676 -3.611 1.146 1 97 234 LEU A O 1
ATOM 1791 N N . SER A 1 235 ? 4.363 -2.096 -0.437 1 95.81 235 SER A N 1
ATOM 1792 C CA . SER A 1 235 ? 5.738 -2.037 -0.931 1 95.81 235 SER A CA 1
ATOM 1793 C C . SER A 1 235 ? 6.098 -0.629 -1.392 1 95.81 235 SER A C 1
ATOM 1795 O O . SER A 1 235 ? 5.23 0.133 -1.818 1 95.81 235 SER A O 1
ATOM 1797 N N . ILE A 1 236 ? 7.367 -0.342 -1.277 1 96.5 236 ILE A N 1
ATOM 1798 C CA . ILE A 1 236 ? 7.824 1.011 -1.574 1 96.5 236 ILE A CA 1
ATOM 1799 C C . ILE A 1 236 ? 8.805 0.979 -2.746 1 96.5 236 ILE A C 1
ATOM 1801 O O . ILE A 1 236 ? 9.695 0.131 -2.795 1 96.5 236 ILE A O 1
ATOM 1805 N N . SER A 1 237 ? 8.617 1.905 -3.678 1 97.25 237 SER A N 1
ATOM 1806 C CA . SER A 1 237 ? 9.555 2.053 -4.785 1 97.25 237 SER A CA 1
ATOM 1807 C C . SER A 1 237 ? 10.938 2.438 -4.289 1 97.25 237 SER A C 1
ATOM 1809 O O . SER A 1 237 ? 11.086 3.387 -3.518 1 97.25 237 SER A O 1
ATOM 1811 N N . PRO A 1 238 ? 11.977 1.723 -4.777 1 95.75 238 PRO A N 1
ATOM 1812 C CA . PRO A 1 238 ? 13.336 2.117 -4.387 1 95.75 238 PRO A CA 1
ATOM 1813 C C . PRO A 1 238 ? 13.695 3.525 -4.855 1 95.75 238 PRO A C 1
ATOM 1815 O O . PRO A 1 238 ? 14.469 4.223 -4.188 1 95.75 238 PRO A O 1
ATOM 1818 N N . ASP A 1 239 ? 13.125 3.949 -6.008 1 95.81 239 ASP A N 1
ATOM 1819 C CA . ASP A 1 239 ? 13.391 5.301 -6.496 1 95.81 239 ASP A CA 1
ATOM 1820 C C . ASP A 1 239 ? 12.82 6.348 -5.535 1 95.81 239 ASP A C 1
ATOM 1822 O O . ASP A 1 239 ? 13.484 7.34 -5.23 1 95.81 239 ASP A O 1
ATOM 1826 N N . ASP A 1 240 ? 11.594 6.133 -5.086 1 97.5 240 ASP A N 1
ATOM 1827 C CA . ASP A 1 240 ? 11 7.043 -4.117 1 97.5 240 ASP A CA 1
ATOM 1828 C C . ASP A 1 240 ? 11.773 7.039 -2.805 1 97.5 240 ASP A C 1
ATOM 1830 O O . ASP A 1 240 ? 11.977 8.094 -2.195 1 97.5 240 ASP A O 1
ATOM 1834 N N . ALA A 1 241 ? 12.18 5.816 -2.369 1 97.38 241 ALA A N 1
ATOM 1835 C CA . ALA A 1 241 ? 12.961 5.715 -1.137 1 97.38 241 ALA A CA 1
ATOM 1836 C C . ALA A 1 241 ? 14.273 6.484 -1.25 1 97.38 241 ALA A C 1
ATOM 1838 O O . ALA A 1 241 ? 14.703 7.137 -0.296 1 97.38 241 ALA A O 1
ATOM 1839 N N . TYR A 1 242 ? 14.891 6.367 -2.387 1 95.81 242 TYR A N 1
ATOM 1840 C CA . TYR A 1 242 ? 16.141 7.086 -2.623 1 95.81 242 TYR A CA 1
ATOM 1841 C C . TYR A 1 242 ? 15.922 8.594 -2.541 1 95.81 242 TYR A C 1
ATOM 1843 O O . TYR A 1 242 ? 16.703 9.305 -1.903 1 95.81 242 TYR A O 1
ATOM 1851 N N . LEU A 1 243 ? 14.875 9.078 -3.18 1 95.94 243 LEU A N 1
ATOM 1852 C CA . LEU A 1 243 ? 14.578 10.508 -3.168 1 95.94 243 LEU A CA 1
ATOM 1853 C C . LEU A 1 243 ? 14.258 10.984 -1.755 1 95.94 243 LEU A C 1
ATOM 1855 O O . LEU A 1 243 ? 14.641 12.086 -1.364 1 95.94 243 LEU A O 1
ATOM 1859 N N . ALA A 1 244 ? 13.539 10.164 -1.002 1 97.62 244 ALA A N 1
ATOM 1860 C CA . ALA A 1 244 ? 13.242 10.516 0.384 1 97.62 244 ALA A CA 1
ATOM 1861 C C . ALA A 1 244 ? 14.516 10.617 1.212 1 97.62 244 ALA A C 1
ATOM 1863 O O . ALA A 1 244 ? 14.672 11.539 2.02 1 97.62 244 ALA A O 1
ATOM 1864 N N . THR A 1 245 ? 15.414 9.672 1.03 1 96.25 245 THR A N 1
ATOM 1865 C CA . THR A 1 245 ? 16.688 9.695 1.729 1 96.25 245 THR A CA 1
ATOM 1866 C C . THR A 1 245 ? 17.469 10.977 1.4 1 96.25 245 THR A C 1
ATOM 1868 O O . THR A 1 245 ? 18.031 11.617 2.291 1 96.25 245 THR A O 1
ATOM 1871 N N . ARG A 1 246 ? 17.484 11.305 0.152 1 93.31 246 ARG A N 1
ATOM 1872 C CA . ARG A 1 246 ? 18.141 12.539 -0.283 1 93.31 246 ARG A CA 1
ATOM 1873 C C . ARG A 1 246 ? 17.547 13.75 0.438 1 93.31 246 ARG A C 1
ATOM 1875 O O . ARG A 1 246 ? 18.281 14.641 0.869 1 93.31 246 ARG A O 1
ATOM 1882 N N . GLY A 1 247 ? 16.203 13.773 0.537 1 95.62 247 GLY A N 1
ATOM 1883 C CA . GLY A 1 247 ? 15.547 14.875 1.233 1 95.62 247 GLY A CA 1
ATOM 1884 C C . GLY A 1 247 ? 15.922 14.953 2.701 1 95.62 247 GLY A C 1
ATOM 1885 O O . GLY A 1 247 ? 16.156 16.047 3.227 1 95.62 247 GLY A O 1
ATOM 1886 N N . ILE A 1 248 ? 16.016 13.828 3.387 1 96.5 248 ILE A N 1
ATOM 1887 C CA . ILE A 1 248 ? 16.281 13.781 4.82 1 96.5 248 ILE A CA 1
ATOM 1888 C C . ILE A 1 248 ? 17.688 14.281 5.109 1 96.5 248 ILE A C 1
ATOM 1890 O O . ILE A 1 248 ? 17.938 14.898 6.145 1 96.5 248 ILE A O 1
ATOM 1894 N N . ARG A 1 249 ? 18.625 14.172 4.121 1 92.81 249 ARG A N 1
ATOM 1895 C CA . ARG A 1 249 ? 20 14.609 4.328 1 92.81 249 ARG A CA 1
ATOM 1896 C C . ARG A 1 249 ? 20.062 16.109 4.594 1 92.81 249 ARG A C 1
ATOM 1898 O O . ARG A 1 249 ? 20.984 16.578 5.258 1 92.81 249 ARG A O 1
ATOM 1905 N N . THR A 1 250 ? 19.078 16.875 4.117 1 93.44 250 THR A N 1
ATOM 1906 C CA . THR A 1 250 ? 19.094 18.328 4.289 1 93.44 250 THR A CA 1
ATOM 1907 C C . THR A 1 250 ? 17.984 18.781 5.223 1 93.44 250 THR A C 1
ATOM 1909 O O . THR A 1 250 ? 17.672 19.969 5.309 1 93.44 250 THR A O 1
ATOM 1912 N N . LEU A 1 251 ? 17.312 17.812 5.883 1 96.38 251 LEU A N 1
ATOM 1913 C CA . LEU A 1 251 ? 16.141 18.109 6.691 1 96.38 251 LEU A CA 1
ATOM 1914 C C . LEU A 1 251 ? 16.453 19.156 7.746 1 96.38 251 LEU A C 1
ATOM 1916 O O . LEU A 1 251 ? 15.688 20.109 7.918 1 96.38 251 LEU A O 1
ATOM 1920 N N . GLY A 1 252 ? 17.578 19 8.492 1 95.06 252 GLY A N 1
ATOM 1921 C CA . GLY A 1 252 ? 17.938 19.922 9.562 1 95.06 252 GLY A CA 1
ATOM 1922 C C . GLY A 1 252 ? 18.031 21.375 9.102 1 95.06 252 GLY A C 1
ATOM 1923 O O . GLY A 1 252 ? 17.422 22.25 9.703 1 95.06 252 GLY A O 1
ATOM 1924 N N . VAL A 1 253 ? 18.734 21.625 8.008 1 93.44 253 VAL A N 1
ATOM 1925 C CA . VAL A 1 253 ? 18.969 23 7.531 1 93.44 253 VAL A CA 1
ATOM 1926 C C . VAL A 1 253 ? 17.672 23.547 6.922 1 93.44 253 VAL A C 1
ATOM 1928 O O . VAL A 1 253 ? 17.438 24.75 6.961 1 93.44 253 VAL A O 1
ATOM 1931 N N . ARG A 1 254 ? 16.891 22.656 6.285 1 97.06 254 ARG A N 1
ATOM 1932 C CA . ARG A 1 254 ? 15.633 23.109 5.691 1 97.06 254 ARG A CA 1
ATOM 1933 C C . ARG A 1 254 ? 14.625 23.5 6.773 1 97.06 254 ARG A C 1
ATOM 1935 O O . ARG A 1 254 ? 13.961 24.531 6.672 1 97.06 254 ARG A O 1
ATOM 1942 N N . MET A 1 255 ? 14.555 22.625 7.836 1 97.81 255 MET A N 1
ATOM 1943 C CA . MET A 1 255 ? 13.594 22.906 8.891 1 97.81 255 MET A CA 1
ATOM 1944 C C . MET A 1 255 ? 13.961 24.188 9.633 1 97.81 255 MET A C 1
ATOM 1946 O O . MET A 1 255 ? 13.086 24.953 10.031 1 97.81 255 MET A O 1
ATOM 1950 N N . ALA A 1 256 ? 15.281 24.422 9.828 1 96.5 256 ALA A N 1
ATOM 1951 C CA . ALA A 1 256 ? 15.727 25.672 10.453 1 96.5 256 ALA A CA 1
ATOM 1952 C C . ALA A 1 256 ? 15.297 26.875 9.625 1 96.5 256 ALA A C 1
ATOM 1954 O O . ALA A 1 256 ? 14.859 27.891 10.18 1 96.5 256 ALA A O 1
ATOM 1955 N N . ALA A 1 257 ? 15.445 26.781 8.32 1 95.75 257 ALA A N 1
ATOM 1956 C CA . ALA A 1 257 ? 15.055 27.859 7.43 1 95.75 257 ALA A CA 1
ATOM 1957 C C . ALA A 1 257 ? 13.547 28.062 7.438 1 95.75 257 ALA A C 1
ATOM 1959 O O . ALA A 1 257 ? 13.07 29.203 7.492 1 95.75 257 ALA A O 1
ATOM 1960 N N . HIS A 1 258 ? 12.758 26.953 7.336 1 98.12 258 HIS A N 1
ATOM 1961 C CA . HIS A 1 258 ? 11.305 27.047 7.402 1 98.12 258 HIS A CA 1
ATOM 1962 C C . HIS A 1 258 ? 10.859 27.734 8.68 1 98.12 258 HIS A C 1
ATOM 1964 O O . HIS A 1 258 ? 9.969 28.594 8.648 1 98.12 258 HIS A O 1
ATOM 1970 N N . TYR A 1 259 ? 11.453 27.391 9.812 1 98.38 259 TYR A N 1
ATOM 1971 C CA . TYR A 1 259 ? 11.094 27.969 11.109 1 98.38 259 TYR A CA 1
ATOM 1972 C C . TYR A 1 259 ? 11.391 29.453 11.148 1 98.38 259 TYR A C 1
ATOM 1974 O O . TYR A 1 259 ? 10.523 30.266 11.492 1 98.38 259 TYR A O 1
ATOM 1982 N N . ARG A 1 260 ? 12.594 29.781 10.742 1 97.69 260 ARG A N 1
ATOM 1983 C CA . ARG A 1 260 ? 12.992 31.188 10.742 1 97.69 260 ARG A CA 1
ATOM 1984 C C . ARG A 1 260 ? 12.07 32.031 9.859 1 97.69 260 ARG A C 1
ATOM 1986 O O . ARG A 1 260 ? 11.578 33.062 10.281 1 97.69 260 ARG A O 1
ATOM 1993 N N . ASN A 1 261 ? 11.836 31.547 8.648 1 97.5 261 ASN A N 1
ATOM 1994 C CA . ASN A 1 261 ? 10.992 32.25 7.691 1 97.5 261 ASN A CA 1
ATOM 1995 C C . ASN A 1 261 ? 9.555 32.375 8.195 1 97.5 261 ASN A C 1
ATOM 1997 O O . ASN A 1 261 ? 8.945 33.438 8.125 1 97.5 261 ASN A O 1
ATOM 2001 N N . ALA A 1 262 ? 9.016 31.281 8.703 1 98.62 262 ALA A N 1
ATOM 2002 C CA . ALA A 1 262 ? 7.621 31.266 9.141 1 98.62 262 ALA A CA 1
ATOM 2003 C C . ALA A 1 262 ? 7.414 32.156 10.359 1 98.62 262 ALA A C 1
ATOM 2005 O O . ALA A 1 262 ? 6.391 32.812 10.477 1 98.62 262 ALA A O 1
ATOM 2006 N N . LEU A 1 263 ? 8.336 32.094 11.289 1 98.44 263 LEU A N 1
ATOM 2007 C CA . LEU A 1 263 ? 8.234 32.938 12.469 1 98.44 263 LEU A CA 1
ATOM 2008 C C . LEU A 1 263 ? 8.234 34.406 12.078 1 98.44 263 LEU A C 1
ATOM 2010 O O . LEU A 1 263 ? 7.441 35.188 12.602 1 98.44 263 LEU A O 1
ATOM 2014 N N . ASP A 1 264 ? 9.117 34.781 11.188 1 98.25 264 ASP A N 1
ATOM 2015 C CA . ASP A 1 264 ? 9.219 36.156 10.719 1 98.25 264 ASP A CA 1
ATOM 2016 C C . ASP A 1 264 ? 7.922 36.594 10.039 1 98.25 264 ASP A C 1
ATOM 2018 O O . ASP A 1 264 ? 7.383 37.656 10.359 1 98.25 264 ASP A O 1
ATOM 2022 N N . VAL A 1 265 ? 7.422 35.781 9.156 1 98.31 265 VAL A N 1
ATOM 2023 C CA . VAL A 1 265 ? 6.191 36.094 8.438 1 98.31 265 VAL A CA 1
ATOM 2024 C C . VAL A 1 265 ? 5.016 36.156 9.406 1 98.31 265 VAL A C 1
ATOM 2026 O O . VAL A 1 265 ? 4.164 37.031 9.312 1 98.31 265 VAL A O 1
ATOM 2029 N N . ALA A 1 266 ? 4.957 35.188 10.32 1 98.69 266 ALA A N 1
ATOM 2030 C CA . ALA A 1 266 ? 3.867 35.125 11.289 1 98.69 266 ALA A CA 1
ATOM 2031 C C . ALA A 1 266 ? 3.836 36.375 12.164 1 98.69 266 ALA A C 1
ATOM 2033 O O . ALA A 1 266 ? 2.768 36.938 12.414 1 98.69 266 ALA A O 1
ATOM 2034 N N . GLN A 1 267 ? 4.961 36.781 12.641 1 98.31 267 GLN A N 1
ATOM 2035 C CA . GLN A 1 267 ? 5.051 38 13.461 1 98.31 267 GLN A CA 1
ATOM 2036 C C . GLN A 1 267 ? 4.605 39.219 12.688 1 98.31 267 GLN A C 1
ATOM 2038 O O . GLN A 1 267 ? 3.867 40.062 13.211 1 98.31 267 GLN A O 1
ATOM 2043 N N . TRP A 1 268 ? 5.094 39.312 11.5 1 98.19 268 TRP A N 1
ATOM 2044 C CA . TRP A 1 268 ? 4.715 40.438 10.641 1 98.19 268 TRP A CA 1
ATOM 2045 C C . TRP A 1 268 ? 3.213 40.438 10.383 1 98.19 268 TRP A C 1
ATOM 2047 O O . TRP A 1 268 ? 2.559 41.469 10.477 1 98.19 268 TRP A O 1
ATOM 2057 N N . LEU A 1 269 ? 2.656 39.281 10.055 1 98.31 269 LEU A N 1
ATOM 2058 C CA . LEU A 1 269 ? 1.231 39.156 9.781 1 98.31 269 LEU A CA 1
ATOM 2059 C C . LEU A 1 269 ? 0.402 39.5 11.016 1 98.31 269 LEU A C 1
ATOM 2061 O O . LEU A 1 269 ? -0.7 40.031 10.891 1 98.31 269 LEU A O 1
ATOM 2065 N N . ALA A 1 270 ? 0.878 39.156 12.195 1 97.38 270 ALA A N 1
ATOM 2066 C CA . ALA A 1 270 ? 0.159 39.406 13.438 1 97.38 270 ALA A CA 1
ATOM 2067 C C . ALA A 1 270 ? -0.084 40.906 13.633 1 97.38 270 ALA A C 1
ATOM 2069 O O . ALA A 1 270 ? -1.025 41.312 14.328 1 97.38 270 ALA A O 1
ATOM 2070 N N . GLY A 1 271 ? 0.713 41.719 13.039 1 96.56 271 GLY A N 1
ATOM 2071 C CA . GLY A 1 271 ? 0.566 43.156 13.148 1 96.56 271 GLY A CA 1
ATOM 2072 C C . GLY A 1 271 ? -0.162 43.781 11.969 1 96.56 271 GLY A C 1
ATOM 2073 O O . GLY A 1 271 ? -0.409 45 11.945 1 96.56 271 GLY A O 1
ATOM 2074 N N . HIS A 1 272 ? -0.548 43.031 11.016 1 96.5 272 HIS A N 1
ATOM 2075 C CA . HIS A 1 272 ? -1.168 43.562 9.805 1 96.5 272 HIS A CA 1
ATOM 2076 C C . HIS A 1 272 ? -2.643 43.875 10.023 1 96.5 272 HIS A C 1
ATOM 2078 O O . HIS A 1 272 ? -3.371 43.094 10.617 1 96.5 272 HIS A O 1
ATOM 2084 N N . PRO A 1 273 ? -3.158 44.938 9.57 1 95.81 273 PRO A N 1
ATOM 2085 C CA . PRO A 1 273 ? -4.523 45.375 9.867 1 95.81 273 PRO A CA 1
ATOM 2086 C C . PRO A 1 273 ? -5.586 44.438 9.266 1 95.81 273 PRO A C 1
ATOM 2088 O O . PRO A 1 273 ? -6.73 44.438 9.727 1 95.81 273 PRO A O 1
ATOM 2091 N N . ARG A 1 274 ? -5.273 43.688 8.219 1 96.62 274 ARG A N 1
ATOM 2092 C CA . ARG A 1 274 ? -6.254 42.812 7.562 1 96.62 274 ARG A CA 1
ATOM 2093 C C . ARG A 1 274 ? -6.23 41.406 8.141 1 96.62 274 ARG A C 1
ATOM 2095 O O . ARG A 1 274 ? -6.926 40.531 7.645 1 96.62 274 ARG A O 1
ATOM 2102 N N . VAL A 1 275 ? -5.434 41.219 9.117 1 97.44 275 VAL A N 1
ATOM 2103 C CA . VAL A 1 275 ? -5.301 39.938 9.758 1 97.44 275 VAL A CA 1
ATOM 2104 C C . VAL A 1 275 ? -5.82 40 11.188 1 97.44 275 VAL A C 1
ATOM 2106 O O . VAL A 1 275 ? -5.363 40.812 11.984 1 97.44 275 VAL A O 1
ATOM 2109 N N . ALA A 1 276 ? -6.785 39.156 11.477 1 97.44 276 ALA A N 1
ATOM 2110 C CA . ALA A 1 276 ? -7.367 39.156 12.812 1 97.44 276 ALA A CA 1
ATOM 2111 C C . ALA A 1 276 ? -6.438 38.438 13.805 1 97.44 276 ALA A C 1
ATOM 2113 O O . ALA A 1 276 ? -6.258 38.906 14.93 1 97.44 276 ALA A O 1
ATOM 2114 N N . GLN A 1 277 ? -5.906 37.312 13.398 1 97.12 277 GLN A N 1
ATOM 2115 C CA . GLN A 1 277 ? -4.922 36.594 14.203 1 97.12 277 GLN A CA 1
ATOM 2116 C C . GLN A 1 277 ? -4.152 35.594 13.367 1 97.12 277 GLN A C 1
ATOM 2118 O O . GLN A 1 277 ? -4.555 35.25 12.25 1 97.12 277 GLN A O 1
ATOM 2123 N N . VAL A 1 278 ? -3.035 35.188 13.867 1 98.12 278 VAL A N 1
ATOM 2124 C CA . VAL A 1 278 ? -2.205 34.156 13.266 1 98.12 278 VAL A CA 1
ATOM 2125 C C . VAL A 1 278 ? -2.148 32.938 14.188 1 98.12 278 VAL A C 1
ATOM 2127 O O . VAL A 1 278 ? -1.804 33.062 15.367 1 98.12 278 VAL A O 1
ATOM 2130 N N . LEU A 1 279 ? -2.572 31.844 13.703 1 97.75 279 LEU A N 1
ATOM 2131 C CA . LEU A 1 279 ? -2.473 30.578 14.422 1 97.75 279 LEU A CA 1
ATOM 2132 C C . LEU A 1 279 ? -1.142 29.891 14.133 1 97.75 279 LEU A C 1
ATOM 2134 O O . LEU A 1 279 ? -1.019 29.156 13.148 1 97.75 279 LEU A O 1
ATOM 2138 N N . TYR A 1 280 ? -0.214 30.094 14.969 1 98.56 280 TYR A N 1
ATOM 2139 C CA . TYR A 1 280 ? 1.147 29.578 14.922 1 98.56 280 TYR A CA 1
ATOM 2140 C C . TYR A 1 280 ? 1.705 29.359 16.328 1 98.56 280 TYR A C 1
ATOM 2142 O O . TYR A 1 280 ? 2.027 30.328 17.016 1 98.56 280 TYR A O 1
ATOM 2150 N N . PRO A 1 281 ? 1.857 28.141 16.719 1 98.25 281 PRO A N 1
ATOM 2151 C CA . PRO A 1 281 ? 2.146 27.828 18.125 1 98.25 281 PRO A CA 1
ATOM 2152 C C . PRO A 1 281 ? 3.375 28.562 18.656 1 98.25 281 PRO A C 1
ATOM 2154 O O . PRO A 1 281 ? 3.453 28.859 19.844 1 98.25 281 PRO A O 1
ATOM 2157 N N . ALA A 1 282 ? 4.309 28.906 17.812 1 98.25 282 ALA A N 1
ATOM 2158 C CA . ALA A 1 282 ? 5.555 29.547 18.219 1 98.25 282 ALA A CA 1
ATOM 2159 C C . ALA A 1 282 ? 5.324 31.016 18.594 1 98.25 282 ALA A C 1
ATOM 2161 O O . ALA A 1 282 ? 6.188 31.641 19.203 1 98.25 282 ALA A O 1
ATOM 2162 N N . LEU A 1 283 ? 4.203 31.594 18.234 1 98.19 283 LEU A N 1
ATOM 2163 C CA . LEU A 1 283 ? 3.885 32.969 18.609 1 98.19 283 LEU A CA 1
ATOM 2164 C C . LEU A 1 283 ? 3.404 33.062 20.062 1 98.19 283 LEU A C 1
ATOM 2166 O O . LEU A 1 283 ? 2.59 32.219 20.484 1 98.19 283 LEU A O 1
ATOM 2170 N N . PRO A 1 284 ? 3.822 34.031 20.781 1 96.94 284 PRO A N 1
ATOM 2171 C CA . PRO A 1 284 ? 3.42 34.125 22.188 1 96.94 284 PRO A CA 1
ATOM 2172 C C . PRO A 1 284 ? 1.909 34.281 22.359 1 96.94 284 PRO A C 1
ATOM 2174 O O . PRO A 1 284 ? 1.353 33.875 23.375 1 96.94 284 PRO A O 1
ATOM 2177 N N . GLN A 1 285 ? 1.223 34.844 21.453 1 95.12 285 GLN A N 1
ATOM 2178 C CA . GLN A 1 285 ? -0.21 35.094 21.547 1 95.12 285 GLN A CA 1
ATOM 2179 C C . GLN A 1 285 ? -1.016 33.812 21.281 1 95.12 285 GLN A C 1
ATOM 2181 O O . GLN A 1 285 ? -2.217 33.781 21.547 1 95.12 285 GLN A O 1
ATOM 2186 N N . HIS A 1 286 ? -0.376 32.812 20.703 1 96 286 HIS A N 1
ATOM 2187 C CA . HIS A 1 286 ? -1.095 31.562 20.484 1 96 286 HIS A CA 1
ATOM 2188 C C . HIS A 1 286 ? -1.52 30.938 21.812 1 96 286 HIS A C 1
ATOM 2190 O O . HIS A 1 286 ? -0.732 30.875 22.75 1 96 286 HIS A O 1
ATOM 2196 N N . PRO A 1 287 ? -2.713 30.438 21.906 1 93.62 287 PRO A N 1
ATOM 2197 C CA . PRO A 1 287 ? -3.221 29.906 23.188 1 93.62 287 PRO A CA 1
ATOM 2198 C C . PRO A 1 287 ? -2.389 28.734 23.703 1 93.62 287 PRO A C 1
ATOM 2200 O O . PRO A 1 287 ? -2.314 28.516 24.922 1 93.62 287 PRO A O 1
ATOM 2203 N N . ASP A 1 288 ? -1.755 28 22.812 1 95.94 288 ASP A N 1
ATOM 2204 C CA . ASP A 1 288 ? -1.022 26.812 23.219 1 95.94 288 ASP A CA 1
ATOM 2205 C C . ASP A 1 288 ? 0.484 27.062 23.203 1 95.94 288 ASP A C 1
ATOM 2207 O O . ASP A 1 288 ? 1.273 26.109 23.094 1 95.94 288 ASP A O 1
ATOM 2211 N N . HIS A 1 289 ? 0.891 28.312 23.297 1 98.12 289 HIS A N 1
ATOM 2212 C CA . HIS A 1 289 ? 2.305 28.656 23.219 1 98.12 289 HIS A CA 1
ATOM 2213 C C . HIS A 1 289 ? 3.096 28 24.344 1 98.12 289 HIS A C 1
ATOM 2215 O O . HIS A 1 289 ? 4.203 27.516 24.125 1 98.12 289 HIS A O 1
ATOM 2221 N N . ALA A 1 290 ? 2.605 28 25.516 1 97.94 290 ALA A N 1
ATOM 2222 C CA . ALA A 1 290 ? 3.299 27.406 26.656 1 97.94 290 ALA A CA 1
ATOM 2223 C C . ALA A 1 290 ? 3.516 25.906 26.453 1 97.94 290 ALA A C 1
ATOM 2225 O O . ALA A 1 290 ? 4.578 25.375 26.797 1 97.94 290 ALA A O 1
ATOM 2226 N N . LEU A 1 291 ? 2.514 25.266 25.969 1 96.75 291 LEU A N 1
ATOM 2227 C CA . LEU A 1 291 ? 2.633 23.828 25.688 1 96.75 291 LEU A CA 1
ATOM 2228 C C . LEU A 1 291 ? 3.666 23.578 24.594 1 96.75 291 LEU A C 1
ATOM 2230 O O . LEU A 1 291 ? 4.469 22.656 24.703 1 96.75 291 LEU A O 1
ATOM 2234 N N . TRP A 1 292 ? 3.607 24.391 23.547 1 97.94 292 TRP A N 1
ATOM 2235 C CA . TRP A 1 292 ? 4.582 24.297 22.469 1 97.94 292 TRP A CA 1
ATOM 2236 C C . TRP A 1 292 ? 6.004 24.406 23 1 97.94 292 TRP A C 1
ATOM 2238 O O . TRP A 1 292 ? 6.871 23.609 22.672 1 97.94 292 TRP A O 1
ATOM 2248 N N . ARG A 1 293 ? 6.242 25.391 23.891 1 97.88 293 ARG A N 1
ATOM 2249 C CA . ARG A 1 293 ? 7.566 25.641 24.438 1 97.88 293 ARG A CA 1
ATOM 2250 C C . ARG A 1 293 ? 8.062 24.438 25.234 1 97.88 293 ARG A C 1
ATOM 2252 O O . ARG A 1 293 ? 9.266 24.141 25.25 1 97.88 293 ARG A O 1
ATOM 2259 N N . ARG A 1 294 ? 7.164 23.734 25.844 1 96.69 294 ARG A N 1
ATOM 2260 C CA . ARG A 1 294 ? 7.535 22.609 26.703 1 96.69 294 ARG A CA 1
ATOM 2261 C C . ARG A 1 294 ? 7.762 21.344 25.875 1 96.69 294 ARG A C 1
ATOM 2263 O O . ARG A 1 294 ? 8.578 20.5 26.234 1 96.69 294 ARG A O 1
ATOM 2270 N N . GLN A 1 295 ? 7.125 21.281 24.75 1 97.12 295 GLN A N 1
ATOM 2271 C CA . GLN A 1 295 ? 7.023 20 24.062 1 97.12 295 GLN A CA 1
ATOM 2272 C C . GLN A 1 295 ? 7.871 19.984 22.797 1 97.12 295 GLN A C 1
ATOM 2274 O O . GLN A 1 295 ? 8.281 18.922 22.328 1 97.12 295 GLN A O 1
ATOM 2279 N N . MET A 1 296 ? 8.141 21.141 22.266 1 97.69 296 MET A N 1
ATOM 2280 C CA . MET A 1 296 ? 8.82 21.219 20.984 1 97.69 296 MET A CA 1
ATOM 2281 C C . MET A 1 296 ? 10.008 22.172 21.047 1 97.69 296 MET A C 1
ATOM 2283 O O . MET A 1 296 ? 10.07 23.031 21.906 1 97.69 296 MET A O 1
ATOM 2287 N N . ARG A 1 297 ? 10.93 22 20.062 1 96.69 297 ARG A N 1
ATOM 2288 C CA . ARG A 1 297 ? 12.148 22.797 20.047 1 96.69 297 ARG A CA 1
ATOM 2289 C C . ARG A 1 297 ? 12.117 23.828 18.906 1 96.69 297 ARG A C 1
ATOM 2291 O O . ARG A 1 297 ? 13.062 24.578 18.719 1 96.69 297 ARG A O 1
ATOM 2298 N N . GLY A 1 298 ? 11.094 23.844 18.172 1 97.94 298 GLY A N 1
ATOM 2299 C CA . GLY A 1 298 ? 10.891 24.703 17.016 1 97.94 298 GLY A CA 1
ATOM 2300 C C . GLY A 1 298 ? 9.547 24.516 16.344 1 97.94 298 GLY A C 1
ATOM 2301 O O . GLY A 1 298 ? 8.656 23.859 16.906 1 97.94 298 GLY A O 1
ATOM 2302 N N . ALA A 1 299 ? 9.375 25.188 15.227 1 98.38 299 ALA A N 1
ATOM 2303 C CA . ALA A 1 299 ? 8.102 25.125 14.523 1 98.38 299 ALA A CA 1
ATOM 2304 C C . ALA A 1 299 ? 8.312 25.016 13.016 1 98.38 299 ALA A C 1
ATOM 2306 O O . ALA A 1 299 ? 9.336 25.469 12.492 1 98.38 299 ALA A O 1
ATOM 2307 N N . SER A 1 300 ? 7.34 24.359 12.336 1 97.75 300 SER A N 1
ATOM 2308 C CA . SER A 1 300 ? 7.438 24.172 10.891 1 97.75 300 SER A CA 1
ATOM 2309 C C . SER A 1 300 ? 6.984 25.422 10.141 1 97.75 300 SER A C 1
ATOM 2311 O O . SER A 1 300 ? 6.723 26.453 10.75 1 97.75 300 SER A O 1
ATOM 2313 N N . GLY A 1 301 ? 6.965 25.328 8.812 1 98.12 301 GLY A N 1
ATOM 2314 C CA . GLY A 1 301 ? 6.582 26.453 7.977 1 98.12 301 GLY A CA 1
ATOM 2315 C C . GLY A 1 301 ? 5.086 26.547 7.746 1 98.12 301 GLY A C 1
ATOM 2316 O O . GLY A 1 301 ? 4.625 27.406 6.98 1 98.12 301 GLY A O 1
ATOM 2317 N N . LEU A 1 302 ? 4.293 25.688 8.438 1 98.56 302 LEU A N 1
ATOM 2318 C CA . LEU A 1 302 ? 2.85 25.656 8.242 1 98.56 302 LEU A CA 1
ATOM 2319 C C . LEU A 1 302 ? 2.139 26.484 9.305 1 98.56 302 LEU A C 1
ATOM 2321 O O . LEU A 1 302 ? 2.359 26.281 10.5 1 98.56 302 LEU A O 1
ATOM 2325 N N . LEU A 1 303 ? 1.344 27.453 8.922 1 98.38 303 LEU A N 1
ATOM 2326 C CA . LEU A 1 303 ? 0.551 28.281 9.82 1 98.38 303 LEU A CA 1
ATOM 2327 C C . LEU A 1 303 ? -0.79 28.641 9.188 1 98.38 303 LEU A C 1
ATOM 2329 O O . LEU A 1 303 ? -1.004 28.406 8 1 98.38 303 LEU A O 1
ATOM 2333 N N . THR A 1 304 ? -1.673 29.062 10.016 1 98.25 304 THR A N 1
ATOM 2334 C CA . THR A 1 304 ? -2.98 29.5 9.539 1 98.25 304 THR A CA 1
ATOM 2335 C C . THR A 1 304 ? -3.271 30.938 9.992 1 98.25 304 THR A C 1
ATOM 2337 O O . THR A 1 304 ? -2.975 31.297 11.133 1 98.25 304 THR A O 1
ATOM 2340 N N . LEU A 1 305 ? -3.73 31.766 9.125 1 97.31 305 LEU A N 1
ATOM 2341 C CA . LEU A 1 305 ? -4.164 33.094 9.539 1 97.31 305 LEU A CA 1
ATOM 2342 C C . LEU A 1 305 ? -5.684 33.219 9.453 1 97.31 305 LEU A C 1
ATOM 2344 O O . LEU A 1 305 ? -6.316 32.625 8.594 1 97.31 305 LEU A O 1
ATOM 2348 N N . GLU A 1 306 ? -6.238 33.875 10.344 1 97.44 306 GLU A N 1
ATOM 2349 C CA . GLU A 1 306 ? -7.617 34.344 10.281 1 97.44 306 GLU A CA 1
ATOM 2350 C C . GLU A 1 306 ? -7.688 35.781 9.742 1 97.44 306 GLU A C 1
ATOM 2352 O O . GLU A 1 306 ? -7.086 36.688 10.305 1 97.44 306 GLU A O 1
ATOM 2357 N N . LEU A 1 307 ? -8.352 35.906 8.656 1 97.5 307 LEU A N 1
ATOM 2358 C CA . LEU A 1 307 ? -8.539 37.25 8.109 1 97.5 307 LEU A CA 1
ATOM 2359 C C . LEU A 1 307 ? -9.547 38.031 8.938 1 97.5 307 LEU A C 1
ATOM 2361 O O . LEU A 1 307 ? -10.391 37.469 9.625 1 97.5 307 LEU A O 1
ATOM 2365 N N . GLU A 1 308 ? -9.367 39.406 8.93 1 96.62 308 GLU A N 1
ATOM 2366 C CA . GLU A 1 308 ? -10.477 40.219 9.406 1 96.62 308 GLU A CA 1
ATOM 2367 C C . GLU A 1 308 ? -11.789 39.812 8.727 1 96.62 308 GLU A C 1
ATOM 2369 O O . GLU A 1 308 ? -11.781 39.344 7.594 1 96.62 308 GLU A O 1
ATOM 2374 N N . PRO A 1 309 ? -12.883 39.969 9.484 1 96.38 309 PRO A N 1
ATOM 2375 C CA . PRO A 1 309 ? -14.156 39.562 8.906 1 96.38 309 PRO A CA 1
ATOM 2376 C C . PRO A 1 309 ? -14.359 40.062 7.484 1 96.38 309 PRO A C 1
ATOM 2378 O O . PRO A 1 309 ? -14.266 41.25 7.234 1 96.38 309 PRO A O 1
ATOM 2381 N N . CYS A 1 310 ? -14.594 39.156 6.547 1 95.44 310 CYS A N 1
ATOM 2382 C CA . CYS A 1 310 ? -14.852 39.406 5.137 1 95.44 310 CYS A CA 1
ATOM 2383 C C . CYS A 1 310 ? -15.57 38.25 4.484 1 95.44 310 CYS A C 1
ATOM 2385 O O . CYS A 1 310 ? -15.75 37.188 5.113 1 95.44 310 CYS A O 1
ATOM 2387 N N . SER A 1 311 ? -16.047 38.406 3.27 1 95.44 311 SER A N 1
ATOM 2388 C CA . SER A 1 311 ? -16.75 37.344 2.57 1 95.44 311 SER A CA 1
ATOM 2389 C C . SER A 1 311 ? -15.789 36.25 2.076 1 95.44 311 SER A C 1
ATOM 2391 O O . SER A 1 311 ? -14.586 36.5 1.978 1 95.44 311 SER A O 1
ATOM 2393 N N . LEU A 1 312 ? -16.297 35.094 1.827 1 95.25 312 LEU A N 1
ATOM 2394 C CA . LEU A 1 312 ? -15.484 34.031 1.263 1 95.25 312 LEU A CA 1
ATOM 2395 C C . LEU A 1 312 ? -14.945 34.406 -0.111 1 95.25 312 LEU A C 1
ATOM 2397 O O . LEU A 1 312 ? -13.852 34 -0.49 1 95.25 312 LEU A O 1
ATOM 2401 N N . GLU A 1 313 ? -15.711 35.156 -0.862 1 95.62 313 GLU A N 1
ATOM 2402 C CA . GLU A 1 313 ? -15.25 35.656 -2.156 1 95.62 313 GLU A CA 1
ATOM 2403 C C . GLU A 1 313 ? -14.016 36.531 -2.002 1 95.62 313 GLU A C 1
ATOM 2405 O O . GLU A 1 313 ? -13.086 36.469 -2.812 1 95.62 313 GLU A O 1
ATOM 2410 N N . GLN A 1 314 ? -14.055 37.375 -0.993 1 95.94 314 GLN A N 1
ATOM 2411 C CA . GLN A 1 314 ? -12.906 38.219 -0.716 1 95.94 314 GLN A CA 1
ATOM 2412 C C . GLN A 1 314 ? -11.688 37.406 -0.296 1 95.94 314 GLN A C 1
ATOM 2414 O O . GLN A 1 314 ? -10.562 37.719 -0.679 1 95.94 314 GLN A O 1
ATOM 2419 N N . ARG A 1 315 ? -11.898 36.438 0.512 1 96.31 315 ARG A N 1
ATOM 2420 C CA . ARG A 1 315 ? -10.82 35.5 0.87 1 96.31 315 ARG A CA 1
ATOM 2421 C C . ARG A 1 315 ? -10.219 34.875 -0.371 1 96.31 315 ARG A C 1
ATOM 2423 O O . ARG A 1 315 ? -9 34.781 -0.509 1 96.31 315 ARG A O 1
ATOM 2430 N N . ASP A 1 316 ? -11.102 34.375 -1.262 1 96.56 316 ASP A N 1
ATOM 2431 C CA . ASP A 1 316 ? -10.641 33.75 -2.486 1 96.56 316 ASP A CA 1
ATOM 2432 C C . ASP A 1 316 ? -9.867 34.719 -3.365 1 96.56 316 ASP A C 1
ATOM 2434 O O . ASP A 1 316 ? -8.883 34.344 -4.004 1 96.56 316 ASP A O 1
ATOM 2438 N N . ALA A 1 317 ? -10.305 35.906 -3.428 1 96.5 317 ALA A N 1
ATOM 2439 C CA . ALA A 1 317 ? -9.617 36.938 -4.199 1 96.5 317 ALA A CA 1
ATOM 2440 C C . ALA A 1 317 ? -8.219 37.188 -3.643 1 96.5 317 ALA A C 1
ATOM 2442 O O . ALA A 1 317 ? -7.27 37.375 -4.402 1 96.5 317 ALA A O 1
ATOM 2443 N N . PHE A 1 318 ? -8.125 37.312 -2.34 1 96.19 318 PHE A N 1
ATOM 2444 C CA . PHE A 1 318 ? -6.824 37.469 -1.697 1 96.19 318 PHE A CA 1
ATOM 2445 C C . PHE A 1 318 ? -5.887 36.344 -2.146 1 96.19 318 PHE A C 1
ATOM 2447 O O . PHE A 1 318 ? -4.758 36.594 -2.566 1 96.19 318 PHE A O 1
ATOM 2454 N N . ILE A 1 319 ? -6.328 35.062 -2.098 1 97.56 319 ILE A N 1
ATOM 2455 C CA . ILE A 1 319 ? -5.531 33.906 -2.475 1 97.56 319 ILE A CA 1
ATOM 2456 C C . ILE A 1 319 ? -5.129 34 -3.943 1 97.56 319 ILE A C 1
ATOM 2458 O O . ILE A 1 319 ? -3.969 33.75 -4.293 1 97.56 319 ILE A O 1
ATOM 2462 N N . ASP A 1 320 ? -6.027 34.375 -4.793 1 97.06 320 ASP A N 1
ATOM 2463 C CA . ASP A 1 320 ? -5.797 34.469 -6.23 1 97.06 320 ASP A CA 1
ATOM 2464 C C . ASP A 1 320 ? -4.758 35.531 -6.559 1 97.06 320 ASP A C 1
ATOM 2466 O O . ASP A 1 320 ? -4.109 35.5 -7.605 1 97.06 320 ASP A O 1
ATOM 2470 N N . ARG A 1 321 ? -4.594 36.5 -5.703 1 96.31 321 ARG A N 1
ATOM 2471 C CA . ARG A 1 321 ? -3.701 37.625 -5.969 1 96.31 321 ARG A CA 1
ATOM 2472 C C . ARG A 1 321 ? -2.256 37.281 -5.645 1 96.31 321 ARG A C 1
ATOM 2474 O O . ARG A 1 321 ? -1.328 37.969 -6.055 1 96.31 321 ARG A O 1
ATOM 2481 N N . LEU A 1 322 ? -2.082 36.25 -4.883 1 95.31 322 LEU A N 1
ATOM 2482 C CA . LEU A 1 322 ? -0.727 35.875 -4.512 1 95.31 322 LEU A CA 1
ATOM 2483 C C . LEU A 1 322 ? 0.039 35.344 -5.723 1 95.31 322 LEU A C 1
ATOM 2485 O O . LEU A 1 322 ? -0.53 34.656 -6.574 1 95.31 322 LEU A O 1
ATOM 2489 N N . THR A 1 323 ? 1.353 35.688 -5.797 1 91.31 323 THR A N 1
ATOM 2490 C CA . THR A 1 323 ? 2.15 35.281 -6.961 1 91.31 323 THR A CA 1
ATOM 2491 C C . THR A 1 323 ? 3.238 34.312 -6.57 1 91.31 323 THR A C 1
ATOM 2493 O O . THR A 1 323 ? 3.678 33.5 -7.395 1 91.31 323 THR A O 1
ATOM 2496 N N . LEU A 1 324 ? 3.656 34.312 -5.316 1 93.5 324 LEU A N 1
ATOM 2497 C CA . LEU A 1 324 ? 4.711 33.438 -4.867 1 93.5 324 LEU A CA 1
ATOM 2498 C C . LEU A 1 324 ? 4.125 32.219 -4.125 1 93.5 324 LEU A C 1
ATOM 2500 O O . LEU A 1 324 ? 4.766 31.188 -4.023 1 93.5 324 LEU A O 1
ATOM 2504 N N . PHE A 1 325 ? 2.932 32.406 -3.568 1 96 325 PHE A N 1
ATOM 2505 C CA . PHE A 1 325 ? 2.213 31.312 -2.943 1 96 325 PHE A CA 1
ATOM 2506 C C . PHE A 1 325 ? 1.328 30.594 -3.957 1 96 325 PHE A C 1
ATOM 2508 O O . PHE A 1 325 ? 0.343 31.156 -4.438 1 96 325 PHE A O 1
ATOM 2515 N N . ALA A 1 326 ? 1.665 29.391 -4.227 1 94.19 326 ALA A N 1
ATOM 2516 C CA . ALA A 1 326 ? 0.86 28.625 -5.172 1 94.19 326 ALA A CA 1
ATOM 2517 C C . ALA A 1 326 ? -0.336 27.969 -4.477 1 94.19 326 ALA A C 1
ATOM 2519 O O . ALA A 1 326 ? -0.243 27.578 -3.314 1 94.19 326 ALA A O 1
ATOM 2520 N N . ILE A 1 327 ? -1.471 27.922 -5.145 1 95.69 327 ILE A N 1
ATOM 2521 C CA . ILE A 1 327 ? -2.678 27.281 -4.625 1 95.69 327 ILE A CA 1
ATOM 2522 C C . ILE A 1 327 ? -2.553 25.766 -4.734 1 95.69 327 ILE A C 1
ATOM 2524 O O . ILE A 1 327 ? -2.658 25.203 -5.828 1 95.69 327 ILE A O 1
ATOM 2528 N N . GLY A 1 328 ? -2.385 25.156 -3.637 1 92.81 328 GLY A N 1
ATOM 2529 C CA . GLY A 1 328 ? -2.236 23.719 -3.656 1 92.81 328 GLY A CA 1
ATOM 2530 C C . GLY A 1 328 ? -2.229 23.094 -2.271 1 92.81 328 GLY A C 1
ATOM 2531 O O . GLY A 1 328 ? -1.843 23.75 -1.298 1 92.81 328 GLY A O 1
ATOM 2532 N N . ALA A 1 329 ? -2.633 21.844 -2.285 1 90.25 329 ALA A N 1
ATOM 2533 C CA . ALA A 1 329 ? -2.615 21.094 -1.032 1 90.25 329 ALA A CA 1
ATOM 2534 C C . ALA A 1 329 ? -1.196 20.672 -0.667 1 90.25 329 ALA A C 1
ATOM 2536 O O . ALA A 1 329 ? -0.295 20.703 -1.509 1 90.25 329 ALA A O 1
ATOM 2537 N N . SER A 1 330 ? -1.054 20.25 0.54 1 92.44 330 SER A N 1
ATOM 2538 C CA . SER A 1 330 ? 0.208 19.766 1.083 1 92.44 330 SER A CA 1
ATOM 2539 C C . SER A 1 330 ? 1.027 20.891 1.692 1 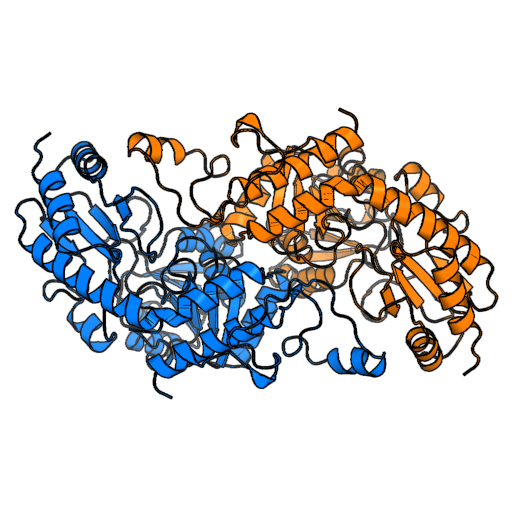92.44 330 SER A C 1
ATOM 2541 O O . SER A 1 330 ? 0.476 21.922 2.084 1 92.44 330 SER A O 1
ATOM 2543 N N . TRP A 1 331 ? 2.166 20.656 2.031 1 95.5 331 TRP A N 1
ATOM 2544 C CA . TRP A 1 331 ? 3.188 21.531 2.598 1 95.5 331 TRP A CA 1
ATOM 2545 C C . TRP A 1 331 ? 4.523 20.797 2.715 1 95.5 331 TRP A C 1
ATOM 2547 O O . TRP A 1 331 ? 4.648 19.641 2.299 1 95.5 331 TRP A O 1
ATOM 2557 N N . GLY A 1 332 ? 5.523 21.453 3.127 1 96.06 332 GLY A N 1
ATOM 2558 C CA . GLY A 1 332 ? 6.793 20.828 3.463 1 96.06 332 GLY A CA 1
ATOM 2559 C C . GLY A 1 332 ? 7.816 20.922 2.348 1 96.06 332 GLY A C 1
ATOM 2560 O O . GLY A 1 332 ? 9.008 20.703 2.57 1 96.06 332 GLY A O 1
ATOM 2561 N N . GLY A 1 333 ? 7.398 21.234 1.115 1 94.81 333 GLY A N 1
ATOM 2562 C CA . GLY A 1 333 ? 8.336 21.469 0.03 1 94.81 333 GLY A CA 1
ATOM 2563 C C . GLY A 1 333 ? 9.047 22.812 0.126 1 94.81 333 GLY A C 1
ATOM 2564 O O . GLY A 1 333 ? 8.93 23.5 1.135 1 94.81 333 GLY A O 1
ATOM 2565 N N . TYR A 1 334 ? 9.883 23.094 -0.931 1 92.62 334 TYR A N 1
ATOM 2566 C CA . TYR A 1 334 ? 10.68 24.328 -0.923 1 92.62 334 TYR A CA 1
ATOM 2567 C C . TYR A 1 334 ? 9.836 25.531 -1.32 1 92.62 334 TYR A C 1
ATOM 2569 O O . TYR A 1 334 ? 10.234 26.672 -1.1 1 92.62 334 TYR A O 1
ATOM 2577 N N . GLU A 1 335 ? 8.633 25.25 -1.883 1 93.31 335 GLU A N 1
ATOM 2578 C CA . GLU A 1 335 ? 7.773 26.312 -2.402 1 93.31 335 GLU A CA 1
ATOM 2579 C C . GLU A 1 335 ? 6.73 26.734 -1.373 1 93.31 335 GLU A C 1
ATOM 2581 O O . GLU A 1 335 ? 6.297 25.922 -0.552 1 93.31 335 GLU A O 1
ATOM 2586 N N . SER A 1 336 ? 6.285 27.938 -1.417 1 95.75 336 SER A N 1
ATOM 2587 C CA . SER A 1 336 ? 5.195 28.422 -0.575 1 95.75 336 SER A CA 1
ATOM 2588 C C . SER A 1 336 ? 3.838 28.062 -1.176 1 95.75 336 SER A C 1
ATOM 2590 O O . SER A 1 336 ? 3.672 28.078 -2.396 1 95.75 336 SER A O 1
ATOM 2592 N N . LEU A 1 337 ? 2.916 27.688 -0.291 1 97.19 337 LEU A N 1
ATOM 2593 C CA . LEU A 1 337 ? 1.585 27.266 -0.719 1 97.19 337 LEU A CA 1
ATOM 2594 C C . LEU A 1 337 ? 0.506 27.984 0.09 1 97.19 337 LEU A C 1
ATOM 2596 O O . LEU A 1 337 ? 0.766 28.453 1.197 1 97.19 337 LEU A O 1
ATOM 2600 N N . VAL A 1 338 ? -0.702 28.062 -0.52 1 97.38 338 VAL A N 1
ATOM 2601 C CA . VAL A 1 338 ? -1.841 28.672 0.147 1 97.38 338 VAL A CA 1
ATOM 2602 C C . VAL A 1 338 ? -3.113 27.891 -0.167 1 97.38 338 VAL A C 1
ATOM 2604 O O . VAL A 1 338 ? -3.289 27.406 -1.285 1 97.38 338 VAL A O 1
ATOM 2607 N N . LEU A 1 339 ? -3.941 27.719 0.835 1 96.38 339 LEU A N 1
ATOM 2608 C CA . LEU A 1 339 ? -5.27 27.141 0.68 1 96.38 339 LEU A CA 1
ATOM 2609 C C . LEU A 1 339 ? -6.234 27.703 1.722 1 96.38 339 LEU A C 1
ATOM 2611 O O . LEU A 1 339 ? -5.809 28.141 2.793 1 96.38 339 LEU A O 1
ATOM 2615 N N . PRO A 1 340 ? -7.562 27.719 1.355 1 95.75 340 PRO A N 1
ATOM 2616 C CA . PRO A 1 340 ? -8.5 27.953 2.459 1 95.75 340 PRO A CA 1
ATOM 2617 C C . PRO A 1 340 ? -8.391 26.891 3.555 1 95.75 340 PRO A C 1
ATOM 2619 O O . PRO A 1 340 ? -8.133 25.719 3.266 1 95.75 340 PRO A O 1
ATOM 2622 N N . ALA A 1 341 ? -8.469 27.297 4.742 1 95.12 341 ALA A N 1
ATOM 2623 C CA . ALA A 1 341 ? -8.508 26.375 5.871 1 95.12 341 ALA A CA 1
ATOM 2624 C C . ALA A 1 341 ? -9.922 26.234 6.426 1 95.12 341 ALA A C 1
ATOM 2626 O O . ALA A 1 341 ? -10.172 26.578 7.586 1 95.12 341 ALA A O 1
ATOM 2627 N N . ASP A 1 342 ? -10.789 25.656 5.648 1 89.44 342 ASP A N 1
ATOM 2628 C CA . ASP A 1 342 ? -12.188 25.516 6.039 1 89.44 342 ASP A CA 1
ATOM 2629 C C . ASP A 1 342 ? -12.375 24.328 6.988 1 89.44 342 ASP A C 1
ATOM 2631 O O . ASP A 1 342 ? -11.93 23.219 6.699 1 89.44 342 ASP A O 1
ATOM 2635 N N . THR A 1 343 ? -13.008 24.578 8.07 1 87.75 343 THR A N 1
ATOM 2636 C CA . THR A 1 343 ? -13.203 23.531 9.07 1 87.75 343 THR A CA 1
ATOM 2637 C C . THR A 1 343 ? -14.633 23 9.023 1 87.75 343 THR A C 1
ATOM 2639 O O . THR A 1 343 ? -14.938 21.969 9.641 1 87.75 343 THR A O 1
ATOM 2642 N N . ALA A 1 344 ? -15.43 23.609 8.305 1 80.44 344 ALA A N 1
ATOM 2643 C CA . ALA A 1 344 ? -16.828 23.219 8.266 1 80.44 344 ALA A CA 1
ATOM 2644 C C . ALA A 1 344 ? -16.984 21.766 7.797 1 80.44 344 ALA A C 1
ATOM 2646 O O . ALA A 1 344 ? -16.406 21.375 6.789 1 80.44 344 ALA A O 1
ATOM 2647 N N . GLY A 1 345 ? -17.703 21 8.547 1 77.88 345 GLY A N 1
ATOM 2648 C CA . GLY A 1 345 ? -18 19.625 8.195 1 77.88 345 GLY A CA 1
ATOM 2649 C C . GLY A 1 345 ? -16.875 18.656 8.539 1 77.88 345 GLY A C 1
ATOM 2650 O O . GLY A 1 345 ? -16.984 17.453 8.289 1 77.88 345 GLY A O 1
ATOM 2651 N N . LYS A 1 346 ? -15.883 19.172 9.102 1 83.31 346 LYS A N 1
ATOM 2652 C CA . LYS A 1 346 ? -14.727 18.328 9.406 1 83.31 346 LYS A CA 1
ATOM 2653 C C . LYS A 1 346 ? -14.531 18.188 10.914 1 83.31 346 LYS A C 1
ATOM 2655 O O . LYS A 1 346 ? -13.461 17.781 11.375 1 83.31 346 LYS A O 1
ATOM 2660 N N . ARG A 1 347 ? -15.539 18.609 11.617 1 89.31 347 ARG A N 1
ATOM 2661 C CA . ARG A 1 347 ? -15.531 18.547 13.078 1 89.31 347 ARG A CA 1
ATOM 2662 C C . ARG A 1 347 ? -16.891 18.125 13.617 1 89.31 347 ARG A C 1
ATOM 2664 O O . ARG A 1 347 ? -17.906 18.297 12.945 1 89.31 347 ARG A O 1
ATOM 2671 N N . SER A 1 348 ? -16.828 17.516 14.773 1 90 348 SER A N 1
ATOM 2672 C CA . SER A 1 348 ? -18.078 17.062 15.367 1 90 348 SER A CA 1
ATOM 2673 C C . SER A 1 348 ? -18.312 17.703 16.734 1 90 348 SER A C 1
ATOM 2675 O O . SER A 1 348 ? -19.391 17.609 17.297 1 90 348 SER A O 1
ATOM 2677 N N . LEU A 1 349 ? -17.312 18.281 17.328 1 87 349 LEU A N 1
ATOM 2678 C CA . LEU A 1 349 ? -17.391 18.969 18.609 1 87 349 LEU A CA 1
ATOM 2679 C C . LEU A 1 349 ? -17.328 20.484 18.406 1 87 349 LEU A C 1
ATOM 2681 O O . LEU A 1 349 ? -16.844 20.953 17.375 1 87 349 LEU A O 1
ATOM 2685 N N . ALA A 1 350 ? -17.938 21.141 19.422 1 74.88 350 ALA A N 1
ATOM 2686 C CA . ALA A 1 350 ? -17.875 22.594 19.359 1 74.88 350 ALA A CA 1
ATOM 2687 C C . ALA A 1 350 ? -16.422 23.078 19.375 1 74.88 350 ALA A C 1
ATOM 2689 O O . ALA A 1 350 ? -15.602 22.562 20.156 1 74.88 350 ALA A O 1
ATOM 2690 N N . GLY A 1 351 ? -16.031 23.641 18.297 1 71.44 351 GLY A N 1
ATOM 2691 C CA . GLY A 1 351 ? -14.672 24.172 18.219 1 71.44 351 GLY A CA 1
ATOM 2692 C C . GLY A 1 351 ? -14.594 25.672 18.469 1 71.44 351 GLY A C 1
ATOM 2693 O O . GLY A 1 351 ? -15.5 26.25 19.062 1 71.44 351 GLY A O 1
ATOM 2694 N N . ARG A 1 352 ? -13.406 26.234 18.203 1 79.56 352 ARG A N 1
ATOM 2695 C CA . ARG A 1 352 ? -13.195 27.672 18.281 1 79.56 352 ARG A CA 1
ATOM 2696 C C . ARG A 1 352 ? -14.016 28.422 17.234 1 79.56 352 ARG A C 1
ATOM 2698 O O . ARG A 1 352 ? -14.156 27.953 16.109 1 79.56 352 ARG A O 1
ATOM 2705 N N . ASP A 1 353 ? -14.578 29.469 17.703 1 85.06 353 ASP A N 1
ATOM 2706 C CA . ASP A 1 353 ? -15.289 30.328 16.766 1 85.06 353 ASP A CA 1
ATOM 2707 C C . ASP A 1 353 ? -14.352 31.344 16.109 1 85.06 353 ASP A C 1
ATOM 2709 O O . ASP A 1 353 ? -13.508 31.938 16.797 1 85.06 353 ASP A O 1
ATOM 2713 N N . TYR A 1 354 ? -14.414 31.422 14.844 1 91 354 TYR A N 1
ATOM 2714 C CA . TYR A 1 354 ? -13.633 32.406 14.086 1 91 354 TYR A CA 1
ATOM 2715 C C . TYR A 1 354 ? -14.539 33.438 13.43 1 91 354 TYR A C 1
ATOM 2717 O O . TYR A 1 354 ? -15.578 33.094 12.852 1 91 354 TYR A O 1
ATOM 2725 N N . ALA A 1 355 ? -14.18 34.656 13.617 1 92.25 355 ALA A N 1
ATOM 2726 C CA . ALA A 1 355 ? -14.984 35.75 13.07 1 92.25 355 ALA A CA 1
ATOM 2727 C C . ALA A 1 355 ? -14.742 35.906 11.57 1 92.25 355 ALA A C 1
ATOM 2729 O O . ALA A 1 355 ? -15.625 36.375 10.836 1 92.25 355 ALA A O 1
ATOM 2730 N N . GLY A 1 356 ? -13.617 35.594 11.094 1 95.25 356 GLY A N 1
ATOM 2731 C CA . GLY A 1 356 ? -13.234 35.719 9.688 1 95.25 356 GLY A CA 1
ATOM 2732 C C . GLY A 1 356 ? -12.82 34.375 9.086 1 95.25 356 GLY A C 1
ATOM 2733 O O . GLY A 1 356 ? -12.656 33.406 9.797 1 95.25 356 GLY A O 1
ATOM 2734 N N . PRO A 1 357 ? -12.641 34.375 7.738 1 96.62 357 PRO A N 1
ATOM 2735 C CA . PRO A 1 357 ? -12.219 33.156 7.07 1 96.62 357 PRO A CA 1
ATOM 2736 C C . PRO A 1 357 ? -10.773 32.781 7.398 1 96.62 357 PRO A C 1
ATOM 2738 O O . PRO A 1 357 ? -9.953 33.656 7.684 1 96.62 357 PRO A O 1
ATOM 2741 N N . LEU A 1 358 ? -10.508 31.562 7.355 1 97.12 358 LEU A N 1
ATOM 2742 C CA . LEU A 1 358 ? -9.18 31.031 7.621 1 97.12 358 LEU A CA 1
ATOM 2743 C C . LEU A 1 358 ? -8.453 30.703 6.32 1 97.12 358 LEU A C 1
ATOM 2745 O O . LEU A 1 358 ? -9.07 30.219 5.367 1 97.12 358 LEU A O 1
ATOM 2749 N N . VAL A 1 359 ? -7.172 31.016 6.285 1 98.19 359 VAL A N 1
ATOM 2750 C CA . VAL A 1 359 ? -6.281 30.703 5.172 1 98.19 359 VAL A CA 1
ATOM 2751 C C . VAL A 1 359 ? -5.016 30.016 5.699 1 98.19 359 VAL A C 1
ATOM 2753 O O . VAL A 1 359 ? -4.355 30.547 6.598 1 98.19 359 VAL A O 1
ATOM 2756 N N . ARG A 1 360 ? -4.73 28.891 5.195 1 98.25 360 ARG A N 1
ATOM 2757 C CA . ARG A 1 360 ? -3.52 28.172 5.586 1 98.25 360 ARG A CA 1
ATOM 2758 C C . ARG A 1 360 ? -2.365 28.5 4.645 1 98.25 360 ARG A C 1
ATOM 2760 O O . ARG A 1 360 ? -2.529 28.484 3.424 1 98.25 360 ARG A O 1
ATOM 2767 N N . LEU A 1 361 ? -1.248 28.797 5.219 1 98.5 361 LEU A N 1
ATOM 2768 C CA . LEU A 1 361 ? -0.036 29.109 4.469 1 98.5 361 LEU A CA 1
ATOM 2769 C C . LEU A 1 361 ? 1.076 28.125 4.801 1 98.5 361 LEU A C 1
ATOM 2771 O O . LEU A 1 361 ? 1.277 27.766 5.965 1 98.5 361 LEU A O 1
ATOM 2775 N N . HIS A 1 362 ? 1.703 27.594 3.826 1 98.56 362 HIS A N 1
ATOM 2776 C CA . HIS A 1 362 ? 3.021 27 3.98 1 98.56 362 HIS A CA 1
ATOM 2777 C C . HIS A 1 362 ? 4.121 27.938 3.523 1 98.56 362 HIS A C 1
ATOM 2779 O O . HIS A 1 362 ? 4.137 28.375 2.367 1 98.56 362 HIS A O 1
ATOM 2785 N N . ILE A 1 363 ? 4.988 28.281 4.43 1 98.5 363 ILE A N 1
ATOM 2786 C CA . ILE A 1 363 ? 6.109 29.172 4.137 1 98.5 363 ILE A CA 1
ATOM 2787 C C . ILE A 1 363 ? 7.297 28.359 3.633 1 98.5 363 ILE A C 1
ATOM 2789 O O . ILE A 1 363 ? 7.879 27.578 4.387 1 98.5 363 ILE A O 1
ATOM 2793 N N . GLY A 1 364 ? 7.648 28.547 2.424 1 96.12 364 GLY A N 1
ATOM 2794 C CA . GLY A 1 364 ? 8.742 27.812 1.807 1 96.12 364 GLY A CA 1
ATOM 2795 C C . GLY A 1 364 ? 10.102 28.438 2.084 1 96.12 364 GLY A C 1
ATOM 2796 O O . GLY A 1 364 ? 10.344 28.938 3.18 1 96.12 364 GLY A O 1
ATOM 2797 N N . LEU A 1 365 ? 11.016 28.266 1.081 1 94.88 365 LEU A N 1
ATOM 2798 C CA . LEU A 1 365 ? 12.414 28.641 1.305 1 94.88 365 LEU A CA 1
ATOM 2799 C C . LEU A 1 365 ? 12.773 29.891 0.513 1 94.88 365 LEU A C 1
ATOM 2801 O O . LEU A 1 365 ? 13.953 30.219 0.353 1 94.88 365 LEU A O 1
ATOM 2805 N N . GLU A 1 366 ? 11.758 30.594 -0.006 1 92.88 366 GLU A N 1
ATOM 2806 C CA . GLU A 1 366 ? 11.992 31.859 -0.695 1 92.88 366 GLU A CA 1
ATOM 2807 C C . GLU A 1 366 ? 12.531 32.906 0.263 1 92.88 366 GLU A C 1
ATOM 2809 O O . GLU A 1 366 ? 12.516 32.719 1.48 1 92.88 366 GLU A O 1
ATOM 2814 N N . ASP A 1 367 ? 13.016 34 -0.331 1 93.5 367 ASP A N 1
ATOM 2815 C CA . ASP A 1 367 ? 13.383 35.156 0.48 1 93.5 367 ASP A CA 1
ATOM 2816 C C . ASP A 1 367 ? 12.18 35.688 1.261 1 93.5 367 ASP A C 1
ATOM 2818 O O . ASP A 1 367 ? 11.125 35.938 0.683 1 93.5 367 ASP A O 1
ATOM 2822 N N . VAL A 1 368 ? 12.352 35.844 2.502 1 96.31 368 VAL A N 1
ATOM 2823 C CA . VAL A 1 368 ? 11.25 36.125 3.408 1 96.31 368 VAL A CA 1
ATOM 2824 C C . VAL A 1 368 ? 10.664 37.5 3.066 1 96.31 368 VAL A C 1
ATOM 2826 O O . VAL A 1 368 ? 9.461 3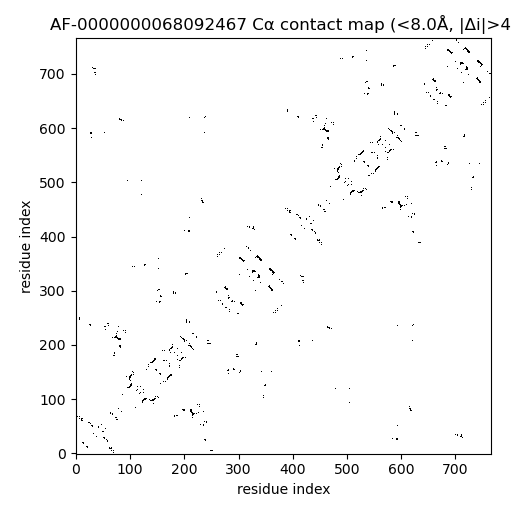7.719 3.189 1 96.31 368 VAL A O 1
ATOM 2829 N N . GLU A 1 369 ? 11.461 38.469 2.682 1 96.5 369 GLU A N 1
ATOM 2830 C CA . GLU A 1 369 ? 10.969 39.812 2.328 1 96.5 369 GLU A CA 1
ATOM 2831 C C . GLU A 1 369 ? 10.102 39.75 1.074 1 96.5 369 GLU A C 1
ATOM 2833 O O . GLU A 1 369 ? 9.133 40.5 0.951 1 96.5 369 GLU A O 1
ATOM 2838 N N . ASP A 1 370 ? 10.484 38.875 0.131 1 95.44 370 ASP A N 1
ATOM 2839 C CA . ASP A 1 370 ? 9.656 38.656 -1.054 1 95.44 370 ASP A CA 1
ATOM 2840 C C . ASP A 1 370 ? 8.297 38.094 -0.68 1 95.44 370 ASP A C 1
ATOM 2842 O O . ASP A 1 370 ? 7.27 38.469 -1.235 1 95.44 370 ASP A O 1
ATOM 2846 N N . LEU A 1 371 ? 8.266 37.156 0.256 1 97.06 371 LEU A N 1
ATOM 2847 C CA . LEU A 1 371 ? 7.012 36.562 0.705 1 97.06 371 LEU A CA 1
ATOM 2848 C C . LEU A 1 371 ? 6.121 37.594 1.382 1 97.06 371 LEU A C 1
ATOM 2850 O O . LEU A 1 371 ? 4.914 37.625 1.133 1 97.06 371 LEU A O 1
ATOM 2854 N N . LYS A 1 372 ? 6.695 38.469 2.232 1 97.31 372 LYS A N 1
ATOM 2855 C CA . LYS A 1 372 ? 5.93 39.5 2.92 1 97.31 372 LYS A CA 1
ATOM 2856 C C . LYS A 1 372 ? 5.332 40.469 1.925 1 97.31 372 LYS A C 1
ATOM 2858 O O . LYS A 1 372 ? 4.172 40.875 2.059 1 97.31 372 LYS A O 1
ATOM 2863 N N . ARG A 1 373 ? 6.133 40.844 0.942 1 96 373 ARG A N 1
ATOM 2864 C CA . ARG A 1 373 ? 5.645 41.781 -0.068 1 96 373 ARG A CA 1
ATOM 2865 C C . ARG A 1 373 ? 4.48 41.188 -0.85 1 96 373 ARG A C 1
ATOM 2867 O O . ARG A 1 373 ? 3.535 41.906 -1.201 1 96 37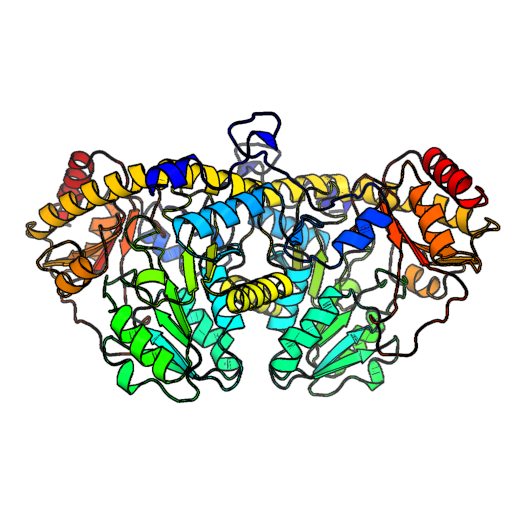3 ARG A O 1
ATOM 2874 N N . ASP A 1 374 ? 4.633 39.938 -1.195 1 96.31 374 ASP A N 1
ATOM 2875 C CA . ASP A 1 374 ? 3.557 39.25 -1.911 1 96.31 374 ASP A CA 1
ATOM 2876 C C . ASP A 1 374 ? 2.281 39.219 -1.072 1 96.31 374 ASP A C 1
ATOM 2878 O O . ASP A 1 374 ? 1.198 39.531 -1.562 1 96.31 374 ASP A O 1
ATOM 2882 N N . LEU A 1 375 ? 2.393 38.875 0.179 1 97.94 375 LEU A N 1
ATOM 2883 C CA . LEU A 1 375 ? 1.26 38.844 1.096 1 97.94 375 LEU A CA 1
ATOM 2884 C C . LEU A 1 375 ? 0.659 40.219 1.285 1 97.94 375 LEU A C 1
ATOM 2886 O O . LEU A 1 375 ? -0.564 40.375 1.283 1 97.94 375 LEU A O 1
ATOM 2890 N N . ASP A 1 376 ? 1.514 41.219 1.453 1 97.12 376 ASP A N 1
ATOM 2891 C CA . ASP A 1 376 ? 1.054 42.562 1.69 1 97.12 376 ASP A CA 1
ATOM 2892 C C . ASP A 1 376 ? 0.218 43.094 0.519 1 97.12 376 ASP A C 1
ATOM 2894 O O . ASP A 1 376 ? -0.875 43.625 0.716 1 97.12 376 ASP A O 1
ATOM 2898 N N . GLN A 1 377 ? 0.789 42.938 -0.653 1 96.38 377 GLN A N 1
ATOM 2899 C CA . GLN A 1 377 ? 0.07 43.406 -1.825 1 96.38 377 GLN A CA 1
ATOM 2900 C C . GLN A 1 377 ? -1.266 42.688 -1.989 1 96.38 377 GLN A C 1
ATOM 2902 O O . GLN A 1 377 ? -2.258 43.312 -2.4 1 96.38 377 GLN A O 1
ATOM 2907 N N . ALA A 1 378 ? -1.322 41.438 -1.701 1 96.56 378 ALA A N 1
ATOM 2908 C CA . ALA A 1 378 ? -2.551 40.656 -1.853 1 96.56 378 ALA A CA 1
ATOM 2909 C C . ALA A 1 378 ? -3.576 41.062 -0.791 1 96.56 378 ALA A C 1
ATOM 2911 O O . ALA A 1 378 ? -4.781 41.062 -1.061 1 96.56 378 ALA A O 1
ATOM 2912 N N . LEU A 1 379 ? -3.139 41.375 0.404 1 96.19 379 LEU A N 1
ATOM 2913 C CA . LEU A 1 379 ? -4.016 41.719 1.519 1 96.19 379 LEU A CA 1
ATOM 2914 C C . LEU A 1 379 ? -4.57 43.125 1.358 1 96.19 379 LEU A C 1
ATOM 2916 O O . LEU A 1 379 ? -5.699 43.406 1.775 1 96.19 379 LEU A O 1
ATOM 2920 N N . ARG A 1 380 ? -3.814 44 0.807 1 90.88 380 ARG A N 1
ATOM 2921 C CA . ARG A 1 380 ? -4.199 45.406 0.742 1 90.88 380 ARG A CA 1
ATOM 2922 C C . ARG A 1 380 ? -5.102 45.688 -0.459 1 90.88 380 ARG A C 1
ATOM 2924 O O . ARG A 1 380 ? -5.844 46.656 -0.48 1 90.88 380 ARG A O 1
ATOM 2931 N N . ARG A 1 381 ? -4.75 44.812 -1.465 1 79.31 381 ARG A N 1
ATOM 2932 C CA . ARG A 1 381 ? -5.535 45.125 -2.662 1 79.31 381 ARG A CA 1
ATOM 2933 C C . ARG A 1 381 ? -7.027 44.969 -2.385 1 79.31 381 ARG A C 1
ATOM 2935 O O . ARG A 1 381 ? -7.461 44 -1.767 1 79.31 381 ARG A O 1
ATOM 2942 N N . GLU A 1 382 ? -7.699 46.125 -2.346 1 65.25 382 GLU A N 1
ATOM 2943 C CA . GLU A 1 382 ? -9.125 46.219 -2.064 1 65.25 382 GLU A CA 1
ATOM 2944 C C . GLU A 1 382 ? -9.953 45.719 -3.248 1 65.25 382 GLU A C 1
ATOM 2946 O O . GLU A 1 382 ? -9.547 45.875 -4.402 1 65.25 382 GLU A O 1
ATOM 2951 N N . ASP A 1 383 ? -10.586 44.375 -3.266 1 51.34 383 ASP A N 1
ATOM 2952 C CA . ASP A 1 383 ? -11.617 44.219 -4.281 1 51.34 383 ASP A CA 1
ATOM 2953 C C . ASP A 1 383 ? -12.711 45.281 -4.148 1 51.34 383 ASP A C 1
ATOM 2955 O O . ASP A 1 383 ? -12.984 45.75 -3.047 1 51.34 383 ASP A O 1
ATOM 2959 N N . MET B 1 1 ? -9.664 -1.93 -31.984 1 77.38 1 MET B N 1
ATOM 2960 C CA . MET B 1 1 ? -8.219 -2.146 -32.031 1 77.38 1 MET B CA 1
ATOM 2961 C C . MET B 1 1 ? -7.871 -3.555 -31.547 1 77.38 1 MET B C 1
ATOM 2963 O O . MET B 1 1 ? -8.453 -4.055 -30.594 1 77.38 1 MET B O 1
ATOM 2967 N N . LYS B 1 2 ? -7.016 -4.145 -32.344 1 86.31 2 LYS B N 1
ATOM 2968 C CA . LYS B 1 2 ? -6.57 -5.473 -31.953 1 86.31 2 LYS B CA 1
ATOM 2969 C C . LYS B 1 2 ? -5.633 -5.398 -30.75 1 86.31 2 LYS B C 1
ATOM 2971 O O . LYS B 1 2 ? -5.078 -4.34 -30.453 1 86.31 2 LYS B O 1
ATOM 2976 N N . PHE B 1 3 ? -5.453 -6.477 -30.141 1 88.56 3 PHE B N 1
ATOM 2977 C CA . PHE B 1 3 ? -4.812 -6.551 -28.844 1 88.56 3 PHE B CA 1
ATOM 2978 C C . PHE B 1 3 ? -3.393 -6.004 -28.906 1 88.56 3 PHE B C 1
ATOM 2980 O O . PHE B 1 3 ? -3.01 -5.164 -28.078 1 88.56 3 PHE B O 1
ATOM 2987 N N . ASP B 1 4 ? -2.604 -6.406 -29.891 1 84.56 4 ASP B N 1
ATOM 2988 C CA . ASP B 1 4 ? -1.209 -5.984 -29.984 1 84.56 4 ASP B CA 1
ATOM 2989 C C . ASP B 1 4 ? -1.106 -4.488 -30.281 1 84.56 4 ASP B C 1
ATOM 2991 O O . ASP B 1 4 ? -0.174 -3.824 -29.812 1 84.56 4 ASP B O 1
ATOM 2995 N N . THR B 1 5 ? -2.053 -3.992 -31.062 1 84.5 5 THR B N 1
ATOM 2996 C CA . THR B 1 5 ? -2.111 -2.557 -31.328 1 84.5 5 THR B CA 1
ATOM 2997 C C . THR B 1 5 ? -2.43 -1.789 -30.047 1 84.5 5 THR B C 1
ATOM 2999 O O . THR B 1 5 ? -1.862 -0.723 -29.797 1 84.5 5 THR B O 1
ATOM 3002 N N . LEU B 1 6 ? -3.285 -2.377 -29.172 1 87.62 6 LEU B N 1
ATOM 3003 C CA . LEU B 1 6 ? -3.635 -1.761 -27.906 1 87.62 6 LEU B CA 1
ATOM 3004 C C . LEU B 1 6 ? -2.418 -1.686 -26.984 1 87.62 6 LEU B C 1
ATOM 3006 O O . LEU B 1 6 ? -2.238 -0.702 -26.266 1 87.62 6 LEU B O 1
ATOM 3010 N N . LEU B 1 7 ? -1.591 -2.686 -27 1 89.31 7 LEU B N 1
ATOM 3011 C CA . LEU B 1 7 ? -0.391 -2.721 -26.172 1 89.31 7 LEU B CA 1
ATOM 3012 C C . LEU B 1 7 ? 0.555 -1.58 -26.531 1 89.31 7 LEU B C 1
ATOM 3014 O O . LEU B 1 7 ? 1.222 -1.021 -25.672 1 89.31 7 LEU B O 1
ATOM 3018 N N . THR B 1 8 ? 0.57 -1.221 -27.859 1 82.38 8 THR B N 1
ATOM 3019 C CA . THR B 1 8 ? 1.562 -0.259 -28.328 1 82.38 8 THR B CA 1
ATOM 3020 C C . THR B 1 8 ? 1 1.159 -28.281 1 82.38 8 THR B C 1
ATOM 3022 O O . THR B 1 8 ? 1.747 2.123 -28.109 1 82.38 8 THR B O 1
ATOM 3025 N N . HIS B 1 9 ? -0.362 1.274 -28.359 1 82.25 9 HIS B N 1
ATOM 3026 C CA . HIS B 1 9 ? -0.932 2.607 -28.5 1 82.25 9 HIS B CA 1
ATOM 3027 C C . HIS B 1 9 ? -1.785 2.982 -27.297 1 82.25 9 HIS B C 1
ATOM 3029 O O . HIS B 1 9 ? -2.086 4.16 -27.094 1 82.25 9 HIS B O 1
ATOM 3035 N N . GLY B 1 10 ? -2.135 1.997 -26.484 1 83.81 10 GLY B N 1
ATOM 3036 C CA . GLY B 1 10 ? -3.049 2.254 -25.391 1 83.81 10 GLY B CA 1
ATOM 3037 C C . GLY B 1 10 ? -2.424 3.076 -24.266 1 83.81 10 GLY B C 1
ATOM 3038 O O . GLY B 1 10 ? -1.241 2.916 -23.969 1 83.81 10 GLY B O 1
ATOM 3039 N N . GLY B 1 11 ? -3.258 4.012 -23.719 1 85 11 GLY B N 1
ATOM 3040 C CA . GLY B 1 11 ? -2.887 4.73 -22.5 1 85 11 GLY B CA 1
ATOM 3041 C C . GLY B 1 11 ? -1.94 5.887 -22.766 1 85 11 GLY B C 1
ATOM 3042 O O . GLY B 1 11 ? -1.562 6.605 -21.844 1 85 11 GLY B O 1
ATOM 3043 N N . ARG B 1 12 ? -1.432 6.039 -23.984 1 83.44 12 ARG B N 1
ATOM 3044 C CA . ARG B 1 12 ? -0.518 7.148 -24.234 1 83.44 12 ARG B CA 1
ATOM 3045 C C . ARG B 1 12 ? -1.217 8.266 -25 1 83.44 12 ARG B C 1
ATOM 3047 O O . ARG B 1 12 ? -2.137 8.016 -25.781 1 83.44 12 ARG B O 1
ATOM 3054 N N . ASP B 1 13 ? -0.792 9.484 -24.719 1 87.38 13 ASP B N 1
ATOM 3055 C CA . ASP B 1 13 ? -1.318 10.68 -25.375 1 87.38 13 ASP B CA 1
ATOM 3056 C C . ASP B 1 13 ? -0.191 11.633 -25.766 1 87.38 13 ASP B C 1
ATOM 3058 O O . ASP B 1 13 ? 0.007 12.672 -25.141 1 87.38 13 ASP B O 1
ATOM 3062 N N . PRO B 1 14 ? 0.456 11.281 -26.906 1 78.56 14 PRO B N 1
ATOM 3063 C CA . PRO B 1 14 ? 1.578 12.117 -27.328 1 78.56 14 PRO B CA 1
ATOM 3064 C C . PRO B 1 14 ? 1.176 13.578 -27.547 1 78.56 14 PRO B C 1
ATOM 3066 O O . PRO B 1 14 ? 1.975 14.484 -27.312 1 78.56 14 PRO B O 1
ATOM 3069 N N . LYS B 1 15 ? 0.012 13.836 -27.969 1 81.25 15 LYS B N 1
ATOM 3070 C CA . LYS B 1 15 ? -0.438 15.211 -28.188 1 81.25 15 LYS B CA 1
ATOM 3071 C C . LYS B 1 15 ? -0.449 16 -26.875 1 81.25 15 LYS B C 1
ATOM 3073 O O . LYS B 1 15 ? -0.056 17.172 -26.844 1 81.25 15 LYS B O 1
ATOM 3078 N N . ALA B 1 16 ? -0.844 15.312 -25.797 1 87.44 16 ALA B N 1
ATOM 3079 C CA . ALA B 1 16 ? -0.922 15.961 -24.5 1 87.44 16 ALA B CA 1
ATOM 3080 C C . ALA B 1 16 ? 0.469 16.172 -23.906 1 87.44 16 ALA B C 1
ATOM 3082 O O . ALA B 1 16 ? 0.639 16.969 -22.969 1 87.44 16 ALA B O 1
ATOM 3083 N N . HIS B 1 17 ? 1.412 15.461 -24.516 1 90.44 17 HIS B N 1
ATOM 3084 C CA . HIS B 1 17 ? 2.756 15.523 -23.953 1 90.44 17 HIS B CA 1
ATOM 3085 C C . HIS B 1 17 ? 3.762 16.016 -24.984 1 90.44 17 HIS B C 1
ATOM 3087 O O . HIS B 1 17 ? 4.848 15.453 -25.125 1 90.44 17 HIS B O 1
ATOM 3093 N N . LYS B 1 18 ? 3.426 17 -25.875 1 87.81 18 LYS B N 1
ATOM 3094 C CA . LYS B 1 18 ? 4.297 17.75 -26.781 1 87.81 18 LYS B CA 1
ATOM 3095 C C . LYS B 1 18 ? 4.922 16.812 -27.828 1 87.81 18 LYS B C 1
ATOM 3097 O O . LYS B 1 18 ? 6.09 16.984 -28.188 1 87.81 18 LYS B O 1
ATOM 3102 N N . GLY B 1 19 ? 4.211 15.672 -28.109 1 79 19 GLY B N 1
ATOM 3103 C CA . GLY B 1 19 ? 4.641 14.797 -29.188 1 79 19 GLY B CA 1
ATOM 3104 C C . GLY B 1 19 ? 5.523 13.656 -28.719 1 79 19 GLY B C 1
ATOM 3105 O O . GLY B 1 19 ? 5.93 12.805 -29.516 1 79 19 GLY B O 1
ATOM 3106 N N . MET B 1 20 ? 5.828 13.688 -27.453 1 82.31 20 MET B N 1
ATOM 3107 C CA . MET B 1 20 ? 6.672 12.617 -26.922 1 82.31 20 MET B CA 1
ATOM 3108 C C . MET B 1 20 ? 5.953 11.281 -26.984 1 82.31 20 MET B C 1
ATOM 3110 O O . MET B 1 20 ? 4.793 11.172 -26.578 1 82.31 20 MET B O 1
ATOM 3114 N N . VAL B 1 21 ? 6.621 10.312 -27.516 1 81.38 21 VAL B N 1
ATOM 3115 C CA . VAL B 1 21 ? 6.043 8.992 -27.734 1 81.38 21 VAL B CA 1
ATOM 3116 C C . VAL B 1 21 ? 5.648 8.375 -26.391 1 81.38 21 VAL B C 1
ATOM 3118 O O . VAL B 1 21 ? 4.582 7.77 -26.266 1 81.38 21 VAL B O 1
ATOM 3121 N N . ASN B 1 22 ? 6.551 8.516 -25.438 1 86.25 22 ASN B N 1
ATOM 3122 C CA . ASN B 1 22 ? 6.32 7.922 -24.109 1 86.25 22 ASN B CA 1
ATOM 3123 C C . ASN B 1 22 ? 5.777 8.945 -23.125 1 86.25 22 ASN B C 1
ATOM 3125 O O . ASN B 1 22 ? 6.152 10.125 -23.172 1 86.25 22 ASN B O 1
ATOM 3129 N N . THR B 1 23 ? 4.891 8.539 -22.172 1 87.56 23 THR B N 1
ATOM 3130 C CA . THR B 1 23 ? 4.359 9.391 -21.125 1 87.56 23 THR B CA 1
ATOM 3131 C C . THR B 1 23 ? 5.48 9.867 -20.203 1 87.56 23 THR B C 1
ATOM 3133 O O . THR B 1 23 ? 6.285 9.07 -19.719 1 87.56 23 THR B O 1
ATOM 3136 N N . PRO B 1 24 ? 5.547 11.195 -19.969 1 90.25 24 PRO B N 1
ATOM 3137 C CA . PRO B 1 24 ? 6.562 11.672 -19.031 1 90.25 24 PRO B CA 1
ATOM 3138 C C . PRO B 1 24 ? 6.363 11.125 -17.625 1 90.25 24 PRO B C 1
ATOM 3140 O O . PRO B 1 24 ? 5.238 10.781 -17.234 1 90.25 24 PRO B O 1
ATOM 3143 N N . VAL B 1 25 ? 7.516 10.969 -16.875 1 94.5 25 VAL B N 1
ATOM 3144 C CA . VAL B 1 25 ? 7.457 10.602 -15.469 1 94.5 25 VAL B CA 1
ATOM 3145 C C . VAL B 1 25 ? 7.148 11.844 -14.633 1 94.5 25 VAL B C 1
ATOM 3147 O O . VAL B 1 25 ? 8.031 12.68 -14.398 1 94.5 25 VAL B O 1
ATOM 3150 N N . TYR B 1 26 ? 5.902 12.031 -14.234 1 93.62 26 TYR B N 1
ATOM 3151 C CA . TYR B 1 26 ? 5.504 13.141 -13.375 1 93.62 26 TYR B CA 1
ATOM 3152 C C . TYR B 1 26 ? 5.777 12.812 -11.906 1 93.62 26 TYR B C 1
ATOM 3154 O O . TYR B 1 26 ? 4.898 12.32 -11.203 1 93.62 26 TYR B O 1
ATOM 3162 N N . ARG B 1 27 ? 6.98 13.078 -11.484 1 92.69 27 ARG B N 1
ATOM 3163 C CA . ARG B 1 27 ? 7.289 12.961 -10.062 1 92.69 27 ARG B CA 1
ATOM 3164 C C . ARG B 1 27 ? 6.668 14.109 -9.273 1 92.69 27 ARG B C 1
ATOM 3166 O O . ARG B 1 27 ? 7.223 15.211 -9.227 1 92.69 27 ARG B O 1
ATOM 3173 N N . THR B 1 28 ? 5.461 13.852 -8.664 1 87.81 28 THR B N 1
ATOM 3174 C CA . THR B 1 28 ? 4.773 14.961 -8.008 1 87.81 28 THR B CA 1
ATOM 3175 C C . THR B 1 28 ? 3.934 14.461 -6.836 1 87.81 28 THR B C 1
ATOM 3177 O O . THR B 1 28 ? 3.34 13.383 -6.902 1 87.81 28 THR B O 1
ATOM 3180 N N . SER B 1 29 ? 4.023 15.164 -5.762 1 90.12 29 SER B N 1
ATOM 3181 C CA . SER B 1 29 ? 3.041 15.039 -4.691 1 90.12 29 SER B CA 1
ATOM 3182 C C . SER B 1 29 ? 2.043 16.188 -4.715 1 90.12 29 SER B C 1
ATOM 3184 O O . SER B 1 29 ? 0.833 15.977 -4.625 1 90.12 29 SER B O 1
ATOM 3186 N N . THR B 1 30 ? 2.549 17.375 -4.914 1 87.62 30 THR B N 1
ATOM 3187 C CA . THR B 1 30 ? 1.741 18.594 -4.898 1 87.62 30 THR B CA 1
ATOM 3188 C C . THR B 1 30 ? 1.383 19.031 -6.316 1 87.62 30 THR B C 1
ATOM 3190 O O . THR B 1 30 ? 2.242 19.047 -7.199 1 87.62 30 THR B O 1
ATOM 3193 N N . VAL B 1 31 ? 0.154 19.297 -6.555 1 88.88 31 VAL B N 1
ATOM 3194 C CA . VAL B 1 31 ? -0.378 19.859 -7.789 1 88.88 31 VAL B CA 1
ATOM 3195 C C . VAL B 1 31 ? -0.979 21.234 -7.52 1 88.88 31 VAL B C 1
ATOM 3197 O O . VAL B 1 31 ? -1.735 21.406 -6.562 1 88.88 31 VAL B O 1
ATOM 3200 N N . VAL B 1 32 ? -0.582 22.219 -8.289 1 91.56 32 VAL B N 1
ATOM 3201 C CA . VAL B 1 32 ? -1.04 23.578 -8.023 1 91.56 32 VAL B CA 1
ATOM 3202 C C . VAL B 1 32 ? -2.113 23.969 -9.039 1 91.56 32 VAL B C 1
ATOM 3204 O O . VAL B 1 32 ? -2.178 23.391 -10.133 1 91.56 32 VAL B O 1
ATOM 3207 N N . PHE B 1 33 ? -2.955 24.844 -8.688 1 91.75 33 PHE B N 1
ATOM 3208 C CA . PHE B 1 33 ? -4.059 25.312 -9.516 1 91.75 33 PHE B CA 1
ATOM 3209 C C . PHE B 1 33 ? -3.854 26.766 -9.922 1 91.75 33 PHE B C 1
ATOM 3211 O O . PHE B 1 33 ? -3.211 27.531 -9.195 1 91.75 33 PHE B O 1
ATOM 3218 N N . GLU B 1 34 ? -4.391 27.125 -11.039 1 90.31 34 GLU B N 1
ATOM 3219 C CA . GLU B 1 34 ? -4.215 28.469 -11.578 1 90.31 34 GLU B CA 1
ATOM 3220 C C . GLU B 1 34 ? -5.055 29.5 -10.82 1 90.31 34 GLU B C 1
ATOM 3222 O O . GLU B 1 34 ? -4.723 30.688 -10.781 1 90.31 34 GLU B O 1
ATOM 3227 N N . SER B 1 35 ? -6.152 28.984 -10.258 1 93.44 35 SER B N 1
ATOM 3228 C CA . SER B 1 35 ? -7.074 29.875 -9.562 1 93.44 35 SER B CA 1
ATOM 3229 C C . SER B 1 35 ? -7.938 29.109 -8.562 1 93.44 35 SER B C 1
ATOM 3231 O O . SER B 1 35 ? -8.016 27.891 -8.617 1 93.44 35 SER B O 1
ATOM 3233 N N . MET B 1 36 ? -8.523 29.891 -7.715 1 93.75 36 MET B N 1
ATOM 3234 C CA . MET B 1 36 ? -9.477 29.297 -6.777 1 93.75 36 MET B CA 1
ATOM 3235 C C . MET B 1 36 ? -10.664 28.703 -7.516 1 93.75 36 MET B C 1
ATOM 3237 O O . MET B 1 36 ? -11.219 27.688 -7.086 1 93.75 36 MET B O 1
ATOM 3241 N N . ALA B 1 37 ? -11.047 29.375 -8.531 1 92.19 37 ALA B N 1
ATOM 3242 C CA . ALA B 1 37 ? -12.125 28.828 -9.344 1 92.19 37 ALA B CA 1
ATOM 3243 C C . ALA B 1 37 ? -11.789 27.438 -9.852 1 92.19 37 ALA B C 1
ATOM 3245 O O . ALA B 1 37 ? -12.609 26.516 -9.766 1 92.19 37 ALA B O 1
ATOM 3246 N N . GLU B 1 38 ? -10.602 27.281 -10.391 1 89.88 38 GLU B N 1
ATOM 3247 C CA . GLU B 1 38 ? -10.156 25.969 -10.844 1 89.88 38 GLU B CA 1
ATOM 3248 C C . GLU B 1 38 ? -10.078 24.984 -9.688 1 89.88 38 GLU B C 1
ATOM 3250 O O . GLU B 1 38 ? -10.539 23.844 -9.797 1 89.88 38 GLU B O 1
ATOM 3255 N N . TYR B 1 39 ? -9.5 25.438 -8.641 1 91.25 39 TYR B N 1
ATOM 3256 C CA . TYR B 1 39 ? -9.375 24.609 -7.445 1 91.25 39 TYR B CA 1
ATOM 3257 C C . TYR B 1 39 ? -10.734 24.078 -7 1 91.25 39 TYR B C 1
ATOM 3259 O O . TYR B 1 39 ? -10.898 22.875 -6.766 1 91.25 39 TYR B O 1
ATOM 3267 N N . LYS B 1 40 ? -11.672 24.922 -6.922 1 90.44 40 LYS B N 1
ATOM 3268 C CA . LYS B 1 40 ? -13.008 24.547 -6.461 1 90.44 40 LYS B CA 1
ATOM 3269 C C . LYS B 1 40 ? -13.703 23.641 -7.461 1 90.44 40 LYS B C 1
ATOM 3271 O O . LYS B 1 40 ? -14.453 22.734 -7.074 1 90.44 40 LYS B O 1
ATOM 3276 N N . ALA B 1 41 ? -13.445 23.781 -8.703 1 86.06 41 ALA B N 1
ATOM 3277 C CA . ALA B 1 41 ? -14.086 23 -9.758 1 86.06 41 ALA B CA 1
ATOM 3278 C C . ALA B 1 41 ? -13.641 21.531 -9.703 1 86.06 41 ALA B C 1
ATOM 3280 O O . ALA B 1 41 ? -14.375 20.641 -10.133 1 86.06 41 ALA B O 1
ATOM 3281 N N . THR B 1 42 ? -12.523 21.281 -9.133 1 80.56 42 THR B N 1
ATOM 3282 C CA . THR B 1 42 ? -11.969 19.938 -9.148 1 80.56 42 THR B CA 1
ATOM 3283 C C . THR B 1 42 ? -12.383 19.172 -7.898 1 80.56 42 THR B C 1
ATOM 3285 O O . THR B 1 42 ? -12.141 17.969 -7.793 1 80.56 42 THR B O 1
ATOM 3288 N N . ARG B 1 43 ? -12.938 19.75 -6.969 1 77.69 43 ARG B N 1
ATOM 3289 C CA . ARG B 1 43 ? -13.281 19.125 -5.699 1 77.69 43 ARG B CA 1
ATOM 3290 C C . ARG B 1 43 ? -14.32 18.031 -5.898 1 77.69 43 ARG B C 1
ATOM 3292 O O . ARG B 1 43 ? -14.391 17.078 -5.113 1 77.69 43 ARG B O 1
ATOM 3299 N N . GLY B 1 44 ? -15.125 18.094 -6.902 1 69.44 44 GLY B N 1
ATOM 3300 C CA . GLY B 1 44 ? -16.156 17.078 -7.102 1 69.44 44 GLY B CA 1
ATOM 3301 C C . GLY B 1 44 ? -15.695 15.898 -7.922 1 69.44 44 GLY B C 1
ATOM 3302 O O . GLY B 1 44 ? -16.391 14.891 -8.023 1 69.44 44 GLY B O 1
ATOM 3303 N N . ALA B 1 45 ? -14.648 16.062 -8.453 1 69.25 45 ALA B N 1
ATOM 3304 C CA . ALA B 1 45 ? -14.195 14.992 -9.344 1 69.25 45 ALA B CA 1
ATOM 3305 C C . ALA B 1 45 ? -13 14.258 -8.75 1 69.25 45 ALA B C 1
ATOM 3307 O O . ALA B 1 45 ? -11.93 14.195 -9.359 1 69.25 45 ALA B O 1
ATOM 3308 N N . LYS B 1 46 ? -13.242 13.539 -7.695 1 73.69 46 LYS B N 1
ATOM 3309 C CA . LYS B 1 46 ? -12.203 13.039 -6.797 1 73.69 46 LYS B CA 1
ATOM 3310 C C . LYS B 1 46 ? -11.242 12.117 -7.531 1 73.69 46 LYS B C 1
ATOM 3312 O O . LYS B 1 46 ? -10.023 12.266 -7.422 1 73.69 46 LYS B O 1
ATOM 3317 N N . PHE B 1 47 ? -11.672 11.227 -8.375 1 86.19 47 PHE B N 1
ATOM 3318 C CA . PHE B 1 47 ? -10.773 10.211 -8.922 1 86.19 47 PHE B CA 1
ATOM 3319 C C . PHE B 1 47 ? -10.539 10.438 -10.406 1 86.19 47 PHE B C 1
ATOM 3321 O O . PHE B 1 47 ? -9.766 9.711 -11.039 1 86.19 47 PHE B O 1
ATOM 3328 N N . ASP B 1 48 ? -11.016 11.508 -10.93 1 82.5 48 ASP B N 1
ATOM 3329 C CA . ASP B 1 48 ? -10.938 11.703 -12.375 1 82.5 48 ASP B CA 1
ATOM 3330 C C . ASP B 1 48 ? -9.859 12.727 -12.727 1 82.5 48 ASP B C 1
ATOM 3332 O O . ASP B 1 48 ? -9.383 12.766 -13.867 1 82.5 48 ASP B O 1
ATOM 3336 N N . HIS B 1 49 ? -9.453 13.5 -11.727 1 83.81 49 HIS B N 1
ATOM 3337 C CA . HIS B 1 49 ? -8.469 14.539 -11.977 1 83.81 49 HIS B CA 1
ATOM 3338 C C . HIS B 1 49 ? -7.227 14.336 -11.109 1 83.81 49 HIS B C 1
ATOM 3340 O O . HIS B 1 49 ? -7.316 13.812 -10 1 83.81 49 HIS B O 1
ATOM 3346 N N . VAL B 1 50 ? -6.137 14.75 -11.734 1 87.62 50 VAL B N 1
ATOM 3347 C CA . VAL B 1 50 ? -4.902 14.789 -10.961 1 87.62 50 VAL B CA 1
ATOM 3348 C C . VAL B 1 50 ? -4.879 16.047 -10.094 1 87.62 50 VAL B C 1
ATOM 3350 O O . VAL B 1 50 ? -4.66 17.156 -10.594 1 87.62 50 VAL B O 1
ATOM 3353 N N . ARG B 1 51 ? -5.023 15.891 -8.828 1 88.56 51 ARG B N 1
ATOM 3354 C CA . ARG B 1 51 ? -5.133 17.031 -7.922 1 88.56 51 ARG B CA 1
ATOM 3355 C C . ARG B 1 51 ? -4.102 16.938 -6.801 1 88.56 51 ARG B C 1
ATOM 3357 O O . ARG B 1 51 ? -3.768 17.938 -6.176 1 88.56 51 ARG B O 1
ATOM 3364 N N . TYR B 1 52 ? -3.766 15.789 -6.527 1 89.94 52 TYR B N 1
ATOM 3365 C CA . TYR B 1 52 ? -2.781 15.477 -5.5 1 89.94 52 TYR B CA 1
ATOM 3366 C C . TYR B 1 52 ? -2.117 14.133 -5.773 1 89.94 52 TY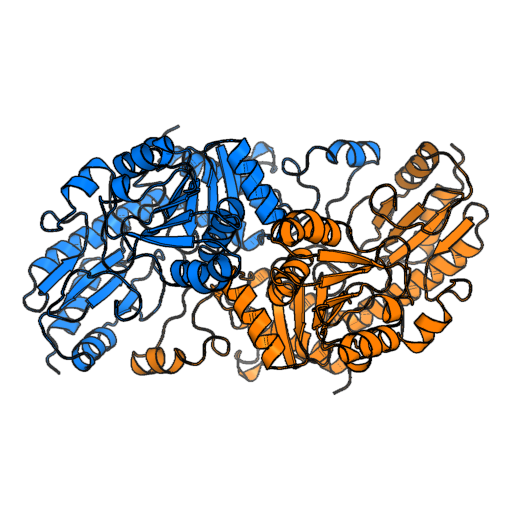R B C 1
ATOM 3368 O O . TYR B 1 52 ? -2.773 13.188 -6.219 1 89.94 52 TYR B O 1
ATOM 3376 N N . GLY B 1 53 ? -0.886 14.023 -5.512 1 90.12 53 GLY B N 1
ATOM 3377 C CA . GLY B 1 53 ? -0.101 12.859 -5.891 1 90.12 53 GLY B CA 1
ATOM 3378 C C . GLY B 1 53 ? -0.63 11.562 -5.301 1 90.12 53 GLY B C 1
ATOM 3379 O O . GLY B 1 53 ? -0.468 10.492 -5.895 1 90.12 53 GLY B O 1
ATOM 3380 N N . ARG B 1 54 ? -1.22 11.602 -4.211 1 90.75 54 ARG B N 1
ATOM 3381 C CA . ARG B 1 54 ? -1.704 10.398 -3.551 1 90.75 54 ARG B CA 1
ATOM 3382 C C . ARG B 1 54 ? -2.75 9.688 -4.402 1 90.75 54 ARG B C 1
ATOM 3384 O O . ARG B 1 54 ? -2.85 8.461 -4.379 1 90.75 54 ARG B O 1
ATOM 3391 N N . LEU B 1 55 ? -3.498 10.508 -5.109 1 89.94 55 LEU B N 1
ATOM 3392 C CA . LEU B 1 55 ? -4.605 9.953 -5.875 1 89.94 55 LEU B CA 1
ATOM 3393 C C . LEU B 1 55 ? -4.164 9.602 -7.293 1 89.94 55 LEU B C 1
ATOM 3395 O O . LEU B 1 55 ? -4.98 9.188 -8.117 1 89.94 55 LEU B O 1
ATOM 3399 N N . GLY B 1 56 ? -2.904 9.797 -7.527 1 91.69 56 GLY B N 1
ATOM 3400 C CA . GLY B 1 56 ? -2.363 9.438 -8.828 1 91.69 56 GLY B CA 1
ATOM 3401 C C . GLY B 1 56 ? -1.816 10.625 -9.602 1 91.69 56 GLY B C 1
ATOM 3402 O O . GLY B 1 56 ? -2.244 11.758 -9.391 1 91.69 56 GLY B O 1
ATOM 3403 N N . THR B 1 57 ? -0.883 10.406 -10.469 1 93.75 57 THR B N 1
ATOM 3404 C CA . THR B 1 57 ? -0.326 11.359 -11.422 1 93.75 57 THR B CA 1
ATOM 3405 C C . THR B 1 57 ? -0.767 11.023 -12.844 1 93.75 57 THR B C 1
ATOM 3407 O O . THR B 1 57 ? -1.429 10.008 -13.07 1 93.75 57 THR B O 1
ATOM 3410 N N . HIS B 1 58 ? -0.427 11.922 -13.727 1 91.88 58 HIS B N 1
ATOM 3411 C CA . HIS B 1 58 ? -0.744 11.625 -15.117 1 91.88 58 HIS B CA 1
ATOM 3412 C C . HIS B 1 58 ? -0.077 10.336 -15.57 1 91.88 58 HIS B C 1
ATOM 3414 O O . HIS B 1 58 ? -0.666 9.562 -16.328 1 91.88 58 HIS B O 1
ATOM 3420 N N . THR B 1 59 ? 1.177 10.086 -15.102 1 94.19 59 THR B N 1
ATOM 3421 C CA . THR B 1 59 ? 1.892 8.859 -15.422 1 94.19 59 THR B CA 1
ATOM 3422 C C . THR B 1 59 ? 1.109 7.637 -14.945 1 94.19 59 THR B C 1
ATOM 3424 O O . THR B 1 59 ? 0.93 6.676 -15.703 1 94.19 59 THR B O 1
ATOM 3427 N N . VAL B 1 60 ? 0.583 7.688 -13.734 1 95.69 60 VAL B N 1
ATOM 3428 C CA . VAL B 1 60 ? -0.142 6.59 -13.102 1 95.69 60 VAL B CA 1
ATOM 3429 C C . VAL B 1 60 ? -1.479 6.379 -13.812 1 95.69 60 VAL B C 1
ATOM 3431 O O . VAL B 1 60 ? -1.851 5.242 -14.117 1 95.69 60 VAL B O 1
ATOM 3434 N N . LYS B 1 61 ? -2.193 7.453 -14.078 1 94.31 61 LYS B N 1
ATOM 3435 C CA . LYS B 1 61 ? -3.514 7.371 -14.695 1 94.31 61 LYS B CA 1
ATOM 3436 C C . LYS B 1 61 ? -3.432 6.758 -16.094 1 94.31 61 LYS B C 1
ATOM 3438 O O . LYS B 1 61 ? -4.328 6.02 -16.5 1 94.31 61 LYS B O 1
ATOM 3443 N N . GLU B 1 62 ? -2.441 7.082 -16.781 1 93.81 62 GLU B N 1
ATOM 3444 C CA . GLU B 1 62 ? -2.293 6.531 -18.125 1 93.81 62 GLU B CA 1
ATOM 3445 C C . GLU B 1 62 ? -2.043 5.027 -18.094 1 93.81 62 GLU B C 1
ATOM 3447 O O . GLU B 1 62 ? -2.533 4.285 -18.938 1 93.81 62 GLU B O 1
ATOM 3452 N N . LEU B 1 63 ? -1.25 4.594 -17.109 1 96.56 63 LEU B N 1
ATOM 3453 C CA . LEU B 1 63 ? -1.074 3.152 -16.953 1 96.56 63 LEU B CA 1
ATOM 3454 C C . LEU B 1 63 ? -2.387 2.484 -16.562 1 96.56 63 LEU B C 1
ATOM 3456 O O . LEU B 1 63 ? -2.703 1.395 -17.031 1 96.56 63 LEU B O 1
ATOM 3460 N N . GLU B 1 64 ? -3.146 3.076 -15.633 1 97.31 64 GLU B N 1
ATOM 3461 C CA . GLU B 1 64 ? -4.457 2.545 -15.273 1 97.31 64 GLU B CA 1
ATOM 3462 C C . GLU B 1 64 ? -5.34 2.365 -16.5 1 97.31 64 GLU B C 1
ATOM 3464 O O . GLU B 1 64 ? -6 1.336 -16.656 1 97.31 64 GLU B O 1
ATOM 3469 N N . ASN B 1 65 ? -5.367 3.404 -17.312 1 95.06 65 ASN B N 1
ATOM 3470 C CA . ASN B 1 65 ? -6.156 3.342 -18.531 1 95.06 65 ASN B CA 1
ATOM 3471 C C . ASN B 1 65 ? -5.691 2.209 -19.453 1 95.06 65 ASN B C 1
ATOM 3473 O O . ASN B 1 65 ? -6.512 1.498 -20.031 1 95.06 65 ASN B O 1
ATOM 3477 N N . LEU B 1 66 ? -4.398 2.084 -19.609 1 95.44 66 LEU B N 1
ATOM 3478 C CA . LEU B 1 66 ? -3.842 1.034 -20.453 1 95.44 66 LEU B CA 1
ATOM 3479 C C . LEU B 1 66 ? -4.242 -0.345 -19.938 1 95.44 66 LEU B C 1
ATOM 3481 O O . LEU B 1 66 ? -4.684 -1.195 -20.719 1 95.44 66 LEU B O 1
ATOM 3485 N N . VAL B 1 67 ? -4.125 -0.602 -18.641 1 97.75 67 VAL B N 1
ATOM 3486 C CA . VAL B 1 67 ? -4.434 -1.896 -18.047 1 97.75 67 VAL B CA 1
ATOM 3487 C C . VAL B 1 67 ? -5.914 -2.215 -18.234 1 97.75 67 VAL B C 1
ATOM 3489 O O . VAL B 1 67 ? -6.273 -3.336 -18.594 1 97.75 67 VAL B O 1
ATOM 3492 N N . ALA B 1 68 ? -6.762 -1.23 -17.922 1 96.75 68 ALA B N 1
ATOM 3493 C CA . ALA B 1 68 ? -8.195 -1.445 -18.109 1 96.75 68 ALA B CA 1
ATOM 3494 C C . ALA B 1 68 ? -8.508 -1.812 -19.562 1 96.75 68 ALA B C 1
ATOM 3496 O O . ALA B 1 68 ? -9.312 -2.707 -19.828 1 96.75 68 ALA B O 1
ATOM 3497 N N . ALA B 1 69 ? -7.875 -1.141 -20.469 1 94.69 69 ALA B N 1
ATOM 3498 C CA . ALA B 1 69 ? -8.133 -1.349 -21.891 1 94.69 69 ALA B CA 1
ATOM 3499 C C . ALA B 1 69 ? -7.715 -2.752 -22.312 1 94.69 69 ALA B C 1
ATOM 3501 O O . ALA B 1 69 ? -8.453 -3.432 -23.031 1 94.69 69 ALA B O 1
ATOM 3502 N N . ILE B 1 70 ? -6.582 -3.189 -21.891 1 95.38 70 ILE B N 1
ATOM 3503 C CA . ILE B 1 70 ? -6.082 -4.465 -22.391 1 95.38 70 ILE B CA 1
ATOM 3504 C C . ILE B 1 70 ? -6.824 -5.613 -21.719 1 95.38 70 ILE B C 1
ATOM 3506 O O . ILE B 1 70 ? -6.848 -6.734 -22.219 1 95.38 70 ILE B O 1
ATOM 3510 N N . GLU B 1 71 ? -7.438 -5.395 -20.609 1 95.75 71 GLU B N 1
ATOM 3511 C CA . GLU B 1 71 ? -8.219 -6.422 -19.938 1 95.75 71 GLU B CA 1
ATOM 3512 C C . GLU B 1 71 ? -9.672 -6.418 -20.406 1 95.75 71 GLU B C 1
ATOM 3514 O O . GLU B 1 71 ? -10.406 -7.383 -20.188 1 95.75 71 GLU B O 1
ATOM 3519 N N . GLY B 1 72 ? -10.07 -5.309 -21 1 94.25 72 GLY B N 1
ATOM 3520 C CA . GLY B 1 72 ? -11.461 -5.168 -21.422 1 94.25 72 GLY B CA 1
ATOM 3521 C C . GLY B 1 72 ? -12.383 -4.742 -20.297 1 94.25 72 GLY B C 1
ATOM 3522 O O . GLY B 1 72 ? -13.562 -5.098 -20.297 1 94.25 72 GLY B O 1
ATOM 3523 N N . GLY B 1 73 ? -11.828 -4.086 -19.297 1 95.19 73 GLY B N 1
ATOM 3524 C CA . GLY B 1 73 ? -12.633 -3.623 -18.172 1 95.19 73 GLY B CA 1
ATOM 3525 C C . GLY B 1 73 ? -12.938 -2.137 -18.234 1 95.19 73 GLY B C 1
ATOM 3526 O O . GLY B 1 73 ? -12.617 -1.47 -19.219 1 95.19 73 GLY B O 1
ATOM 3527 N N . HIS B 1 74 ? -13.641 -1.604 -17.234 1 94.62 74 HIS B N 1
ATOM 3528 C CA . HIS B 1 74 ? -14.039 -0.203 -17.156 1 94.62 74 HIS B CA 1
ATOM 3529 C C . HIS B 1 74 ? -12.859 0.684 -16.766 1 94.62 74 HIS B C 1
ATOM 3531 O O . HIS B 1 74 ? -12.516 1.625 -17.484 1 94.62 74 HIS B O 1
ATOM 3537 N N . ARG B 1 75 ? -12.266 0.391 -15.617 1 94.88 75 ARG B N 1
ATOM 3538 C CA . ARG B 1 75 ? -11.125 1.128 -15.086 1 94.88 75 ARG B CA 1
ATOM 3539 C C . ARG B 1 75 ? -10.289 0.253 -14.156 1 94.88 75 ARG B C 1
ATOM 3541 O O . ARG B 1 75 ? -10.781 -0.76 -13.648 1 94.88 75 ARG B O 1
ATOM 3548 N N . ALA B 1 76 ? -9.07 0.703 -14.031 1 98.12 76 ALA B N 1
ATOM 3549 C CA . ALA B 1 76 ? -8.172 -0.067 -13.172 1 98.12 76 ALA B CA 1
ATOM 3550 C C . ALA B 1 76 ? -7.668 0.779 -12.008 1 98.12 76 ALA B C 1
ATOM 3552 O O . ALA B 1 76 ? -7.691 2.012 -12.07 1 98.12 76 ALA B O 1
ATOM 3553 N N . VAL B 1 77 ? -7.332 0.153 -10.938 1 98.25 77 VAL B N 1
ATOM 3554 C CA . VAL B 1 77 ? -6.633 0.714 -9.781 1 98.25 77 VAL B CA 1
ATOM 3555 C C . VAL B 1 77 ? -5.266 0.051 -9.633 1 98.25 77 VAL B C 1
ATOM 3557 O O . VAL B 1 77 ? -5.16 -1.178 -9.641 1 98.25 77 VAL B O 1
ATOM 3560 N N . LEU B 1 78 ? -4.246 0.906 -9.625 1 98.5 78 LEU B N 1
ATOM 3561 C CA . LEU B 1 78 ? -2.92 0.364 -9.352 1 98.5 78 LEU B CA 1
ATOM 3562 C C . LEU B 1 78 ? -2.676 0.258 -7.848 1 98.5 78 LEU B C 1
ATOM 3564 O O . LEU B 1 78 ? -3.113 1.119 -7.082 1 98.5 78 LEU B O 1
ATOM 3568 N N . THR B 1 79 ? -1.993 -0.816 -7.438 1 98.56 79 THR B N 1
ATOM 3569 C CA . THR B 1 79 ? -1.64 -1.048 -6.039 1 98.56 79 THR B CA 1
ATOM 3570 C C . THR B 1 79 ? -0.15 -1.351 -5.902 1 98.56 79 THR B C 1
ATOM 3572 O O . THR B 1 79 ? 0.516 -1.678 -6.887 1 98.56 79 THR B O 1
ATOM 3575 N N . PRO B 1 80 ? 0.394 -1.255 -4.691 1 97.44 80 PRO B N 1
ATOM 3576 C CA . PRO B 1 80 ? 1.838 -1.387 -4.484 1 97.44 80 PRO B CA 1
ATOM 3577 C C . PRO B 1 80 ? 2.355 -2.787 -4.809 1 97.44 80 PRO B C 1
ATOM 3579 O O . PRO B 1 80 ? 3.561 -2.977 -4.988 1 97.44 80 PRO B O 1
ATOM 3582 N N . SER B 1 81 ? 1.544 -3.785 -4.793 1 98.19 81 SER B N 1
ATOM 3583 C CA . SER B 1 81 ? 1.911 -5.156 -5.125 1 98.19 81 SER B CA 1
ATOM 3584 C C . SER B 1 81 ? 0.688 -5.977 -5.516 1 98.19 81 SER B C 1
ATOM 3586 O O . SER B 1 81 ? -0.447 -5.512 -5.387 1 98.19 81 SER B O 1
ATOM 3588 N N . GLY B 1 82 ? 0.999 -7.184 -5.961 1 98.38 82 GLY B N 1
ATOM 3589 C CA . GLY B 1 82 ? -0.102 -8.102 -6.184 1 98.38 82 GLY B CA 1
ATOM 3590 C C . GLY B 1 82 ? -0.858 -8.453 -4.918 1 98.38 82 GLY B C 1
ATOM 3591 O O . GLY B 1 82 ? -2.084 -8.586 -4.934 1 98.38 82 GLY B O 1
ATOM 3592 N N . VAL B 1 83 ? -0.169 -8.648 -3.807 1 98.44 83 VAL B N 1
ATOM 3593 C CA . VAL B 1 83 ? -0.81 -8.922 -2.525 1 98.44 83 VAL B CA 1
ATOM 3594 C C . VAL B 1 83 ? -1.692 -7.746 -2.125 1 98.44 83 VAL B C 1
ATOM 3596 O O . VAL B 1 83 ? -2.781 -7.934 -1.577 1 98.44 83 VAL B O 1
ATOM 3599 N N . SER B 1 84 ? -1.223 -6.551 -2.408 1 98.69 84 SER B N 1
ATOM 3600 C CA . SER B 1 84 ? -2.016 -5.359 -2.127 1 98.69 84 SER B CA 1
ATOM 3601 C C . SER B 1 84 ? -3.285 -5.328 -2.971 1 98.69 84 SER B C 1
ATOM 3603 O O . SER B 1 84 ? -4.328 -4.852 -2.518 1 98.69 84 SER B O 1
ATOM 3605 N N . ALA B 1 85 ? -3.195 -5.75 -4.184 1 98.81 85 ALA B N 1
ATOM 3606 C CA . ALA B 1 85 ? -4.371 -5.859 -5.039 1 98.81 85 ALA B CA 1
ATOM 3607 C C . ALA B 1 85 ? -5.391 -6.828 -4.445 1 98.81 85 ALA B C 1
ATOM 3609 O O . ALA B 1 85 ? -6.59 -6.547 -4.43 1 98.81 85 ALA B O 1
ATOM 3610 N N . ILE B 1 86 ? -4.902 -7.984 -3.973 1 98.75 86 ILE B N 1
ATOM 3611 C CA . ILE B 1 86 ? -5.75 -8.969 -3.312 1 98.75 86 ILE B CA 1
ATOM 3612 C C . ILE B 1 86 ? -6.418 -8.344 -2.09 1 98.75 86 ILE B C 1
ATOM 3614 O O . ILE B 1 86 ? -7.641 -8.398 -1.946 1 98.75 86 ILE B O 1
ATOM 3618 N N . ALA B 1 87 ? -5.605 -7.734 -1.263 1 98.56 87 ALA B N 1
ATOM 3619 C CA . ALA B 1 87 ? -6.094 -7.16 -0.011 1 98.56 87 ALA B CA 1
ATOM 3620 C C . ALA B 1 87 ? -7.121 -6.062 -0.273 1 98.56 87 ALA B C 1
ATOM 3622 O O . ALA B 1 87 ? -8.164 -6.008 0.383 1 98.56 87 ALA B O 1
ATOM 3623 N N . THR B 1 88 ? -6.801 -5.148 -1.182 1 98.56 88 THR B N 1
ATOM 3624 C CA . THR B 1 88 ? -7.703 -4.051 -1.507 1 98.56 88 THR B CA 1
ATOM 3625 C C . THR B 1 88 ? -9.055 -4.582 -1.985 1 98.56 88 THR B C 1
ATOM 3627 O O . THR B 1 88 ? -10.102 -4.105 -1.554 1 98.56 88 THR B O 1
ATOM 3630 N N . THR B 1 89 ? -9.031 -5.57 -2.844 1 98.69 89 THR B N 1
ATOM 3631 C CA . THR B 1 89 ? -10.25 -6.148 -3.41 1 98.69 89 THR B CA 1
ATOM 3632 C C . THR B 1 89 ? -11.062 -6.848 -2.33 1 98.69 89 THR B C 1
ATOM 3634 O O . THR B 1 89 ? -12.273 -6.625 -2.215 1 98.69 89 THR B O 1
ATOM 3637 N N . LEU B 1 90 ? -10.43 -7.664 -1.532 1 98.62 90 LEU B N 1
ATOM 3638 C CA . LEU B 1 90 ? -11.148 -8.445 -0.527 1 98.62 90 LEU B CA 1
ATOM 3639 C C . LEU B 1 90 ? -11.633 -7.547 0.61 1 98.62 90 LEU B C 1
ATOM 3641 O O . LEU B 1 90 ? -12.688 -7.789 1.189 1 98.62 90 LEU B O 1
ATOM 3645 N N . ASN B 1 91 ? -10.836 -6.531 0.972 1 97.5 91 ASN B N 1
ATOM 3646 C CA . ASN B 1 91 ? -11.305 -5.555 1.949 1 97.5 91 ASN B CA 1
ATOM 3647 C C . ASN B 1 91 ? -12.578 -4.852 1.474 1 97.5 91 ASN B C 1
ATOM 3649 O O . ASN B 1 91 ? -13.414 -4.457 2.285 1 97.5 91 ASN B O 1
ATOM 3653 N N . THR B 1 92 ? -12.664 -4.668 0.211 1 97.5 92 THR B N 1
ATOM 3654 C CA . THR B 1 92 ? -13.828 -4.008 -0.37 1 97.5 92 THR B CA 1
ATOM 3655 C C . THR B 1 92 ? -15.047 -4.922 -0.326 1 97.5 92 THR B C 1
ATOM 3657 O O . THR B 1 92 ? -16.141 -4.484 0.011 1 97.5 92 THR B O 1
ATOM 3660 N N . LEU B 1 93 ? -14.867 -6.223 -0.589 1 97.56 93 LEU B N 1
ATOM 3661 C CA . LEU B 1 93 ? -15.984 -7.094 -0.918 1 97.56 93 LEU B CA 1
ATOM 3662 C C . LEU B 1 93 ? -16.344 -7.996 0.259 1 97.56 93 LEU B C 1
ATOM 3664 O O . LEU B 1 93 ? -17.438 -8.57 0.304 1 97.56 93 LEU B O 1
ATOM 3668 N N . ALA B 1 94 ? -15.414 -8.227 1.174 1 96.25 94 ALA B N 1
ATOM 3669 C CA . ALA B 1 94 ? -15.617 -9.133 2.303 1 96.25 94 ALA B CA 1
ATOM 3670 C C . ALA B 1 94 ? -15.805 -8.352 3.602 1 96.25 94 ALA B C 1
ATOM 3672 O O . ALA B 1 94 ? -14.844 -8.141 4.348 1 96.25 94 ALA B O 1
ATOM 3673 N N . ARG B 1 95 ? -17 -8.047 3.951 1 90.88 95 ARG B N 1
ATOM 3674 C CA . ARG B 1 95 ? -17.312 -7.289 5.156 1 90.88 95 ARG B CA 1
ATOM 3675 C C . ARG B 1 95 ? -17.625 -8.219 6.324 1 90.88 95 ARG B C 1
ATOM 3677 O O . ARG B 1 95 ? -17.906 -9.406 6.129 1 90.88 95 ARG B O 1
ATOM 3684 N N . PRO B 1 96 ? -17.5 -7.652 7.551 1 92.69 96 PRO B N 1
ATOM 3685 C CA . PRO B 1 96 ? -17.875 -8.484 8.695 1 92.69 96 PRO B CA 1
ATOM 3686 C C . PRO B 1 96 ? -19.234 -9.148 8.531 1 92.69 96 PRO B C 1
ATOM 3688 O O . PRO B 1 96 ? -20.203 -8.484 8.133 1 92.69 96 PRO B O 1
ATOM 3691 N N . GLY B 1 97 ? -19.25 -10.453 8.836 1 93.81 97 GLY B N 1
ATOM 3692 C CA . GLY B 1 97 ? -20.5 -11.195 8.719 1 93.81 97 GLY B CA 1
ATOM 3693 C C . GLY B 1 97 ? -20.641 -11.914 7.391 1 93.81 97 GLY B C 1
ATOM 3694 O O . GLY B 1 97 ? -21.484 -12.797 7.246 1 93.81 97 GLY B O 1
ATOM 3695 N N . SER B 1 98 ? -19.75 -11.594 6.516 1 95.31 98 SER B N 1
ATOM 3696 C CA . SER B 1 98 ? -19.891 -12.195 5.195 1 95.31 98 SER B CA 1
ATOM 3697 C C . SER B 1 98 ? -19.172 -13.539 5.121 1 95.31 98 SER B C 1
ATOM 3699 O O . SER B 1 98 ? -18.359 -13.867 5.992 1 95.31 98 SER B O 1
ATOM 3701 N N . HIS B 1 99 ? -19.672 -14.352 4.121 1 98.25 99 HIS B N 1
ATOM 3702 C CA . HIS B 1 99 ? -19.062 -15.617 3.725 1 98.25 99 HIS B CA 1
ATOM 3703 C C . HIS B 1 99 ? -18.328 -15.492 2.396 1 98.25 99 HIS B C 1
ATOM 3705 O O . HIS B 1 99 ? -18.844 -14.875 1.459 1 98.25 99 HIS B O 1
ATOM 3711 N N . ILE B 1 100 ? -17.047 -15.984 2.406 1 98.5 100 ILE B N 1
ATOM 3712 C CA . ILE B 1 100 ? -16.344 -15.938 1.126 1 98.5 100 ILE B CA 1
ATOM 3713 C C . ILE B 1 100 ? -15.773 -17.312 0.802 1 98.5 100 ILE B C 1
ATOM 3715 O O . ILE B 1 100 ? -15.484 -18.094 1.705 1 98.5 100 ILE B O 1
ATOM 3719 N N . LEU B 1 101 ? -15.625 -17.641 -0.477 1 98.5 101 LEU B N 1
ATOM 3720 C CA . LEU B 1 101 ? -15.016 -18.859 -0.965 1 98.5 101 LEU B CA 1
ATOM 3721 C C . LEU B 1 101 ? -13.656 -18.594 -1.596 1 98.5 101 LEU B C 1
ATOM 3723 O O . LEU B 1 101 ? -13.516 -17.656 -2.383 1 98.5 101 LEU B O 1
ATOM 3727 N N . VAL B 1 102 ? -12.625 -19.359 -1.17 1 97.81 102 VAL B N 1
ATOM 3728 C CA . VAL B 1 102 ? -11.25 -19.219 -1.659 1 97.81 102 VAL B CA 1
ATOM 3729 C C . VAL B 1 102 ? -10.719 -20.594 -2.068 1 97.81 102 VAL B C 1
ATOM 3731 O O . VAL B 1 102 ? -10.922 -21.578 -1.356 1 97.81 102 VAL B O 1
ATOM 3734 N N . PRO B 1 103 ? -10.125 -20.719 -3.307 1 96.38 103 PRO B N 1
ATOM 3735 C CA . PRO B 1 103 ? -9.586 -22.031 -3.668 1 96.38 103 PRO B CA 1
ATOM 3736 C C . PRO B 1 103 ? -8.523 -22.516 -2.689 1 96.38 103 PRO B C 1
ATOM 3738 O O . PRO B 1 103 ? -7.691 -21.734 -2.23 1 96.38 103 PRO B O 1
ATOM 3741 N N . ASP B 1 104 ? -8.492 -23.797 -2.443 1 95.19 104 ASP B N 1
ATOM 3742 C CA . ASP B 1 104 ? -7.613 -24.375 -1.44 1 95.19 104 ASP B CA 1
ATOM 3743 C C . ASP B 1 104 ? -6.148 -24.266 -1.859 1 95.19 104 ASP B C 1
ATOM 3745 O O . ASP B 1 104 ? -5.254 -24.234 -1.011 1 95.19 104 ASP B O 1
ATOM 3749 N N . ASN B 1 105 ? -5.891 -24.219 -3.141 1 93.31 105 ASN B N 1
ATOM 3750 C CA . ASN B 1 105 ? -4.523 -24.141 -3.65 1 93.31 105 ASN B CA 1
ATOM 3751 C C . ASN B 1 105 ? -4.109 -22.703 -3.91 1 93.31 105 ASN B C 1
ATOM 3753 O O . ASN B 1 105 ? -3.215 -22.438 -4.723 1 93.31 105 ASN B O 1
ATOM 3757 N N . VAL B 1 106 ? -4.758 -21.812 -3.25 1 95.56 106 VAL B N 1
ATOM 3758 C CA . VAL B 1 106 ? -4.551 -20.391 -3.506 1 95.56 106 VAL B CA 1
ATOM 3759 C C . VAL B 1 106 ? -3.137 -19.984 -3.096 1 95.56 106 VAL B C 1
ATOM 3761 O O . VAL B 1 106 ? -2.527 -20.641 -2.236 1 95.56 106 VAL B O 1
ATOM 3764 N N . TYR B 1 107 ? -2.574 -19 -3.766 1 95.38 107 TYR B N 1
ATOM 3765 C CA . TYR B 1 107 ? -1.342 -18.312 -3.396 1 95.38 107 TYR B CA 1
ATOM 3766 C C . TYR B 1 107 ? -1.288 -18.062 -1.896 1 95.38 107 TYR B C 1
ATOM 3768 O O . TYR B 1 107 ? -2.207 -17.469 -1.328 1 95.38 107 TYR B O 1
ATOM 3776 N N . TYR B 1 108 ? -0.275 -18.438 -1.281 1 94.12 108 TYR B N 1
ATOM 3777 C CA . TYR B 1 108 ? -0.21 -18.516 0.173 1 94.12 108 TYR B CA 1
ATOM 3778 C C . TYR B 1 108 ? -0.45 -17.156 0.812 1 94.12 108 TYR B C 1
ATOM 3780 O O . TYR B 1 108 ? -1.155 -17.047 1.817 1 94.12 108 TYR B O 1
ATOM 3788 N N . PRO B 1 109 ? 0.161 -16.062 0.338 1 94.62 109 PRO B N 1
ATOM 3789 C CA . PRO B 1 109 ? -0.098 -14.766 0.964 1 94.62 109 PRO B CA 1
ATOM 3790 C C . PRO B 1 109 ? -1.575 -14.383 0.933 1 94.62 109 PRO B C 1
ATOM 3792 O O . PRO B 1 109 ? -2.051 -13.672 1.823 1 94.62 109 PRO B O 1
ATOM 3795 N N . CYS B 1 110 ? -2.268 -14.836 -0.079 1 97.12 110 CYS B N 1
ATOM 3796 C CA . CYS B 1 110 ? -3.713 -14.633 -0.066 1 97.12 110 CYS B CA 1
ATOM 3797 C C . CYS B 1 110 ? -4.359 -15.375 1.096 1 97.12 110 CYS B C 1
ATOM 3799 O O . CYS B 1 110 ? -5.199 -14.82 1.806 1 97.12 110 CYS B O 1
ATOM 3801 N N . ARG B 1 111 ? -4.004 -16.625 1.243 1 96.25 111 ARG B N 1
ATOM 3802 C CA . ARG B 1 111 ? -4.512 -17.406 2.365 1 96.25 111 ARG B CA 1
ATOM 3803 C C . ARG B 1 111 ? -4.184 -16.734 3.695 1 96.25 111 ARG B C 1
ATOM 3805 O O . ARG B 1 111 ? -5.031 -16.672 4.586 1 96.25 111 ARG B O 1
ATOM 3812 N N . GLU B 1 112 ? -2.949 -16.312 3.836 1 95.19 112 GLU B N 1
ATOM 3813 C CA . GLU B 1 112 ? -2.525 -15.633 5.059 1 95.19 112 GLU B CA 1
ATOM 3814 C C . GLU B 1 112 ? -3.379 -14.398 5.336 1 95.19 112 GLU B C 1
ATOM 3816 O O . GLU B 1 112 ? -3.762 -14.148 6.48 1 95.19 112 GLU B O 1
ATOM 3821 N N . PHE B 1 113 ? -3.654 -13.648 4.316 1 97.56 113 PHE B N 1
ATOM 3822 C CA . PHE B 1 113 ? -4.492 -12.469 4.477 1 97.56 113 PHE B CA 1
ATOM 3823 C C . PHE B 1 113 ? -5.887 -12.852 4.949 1 97.56 113 PHE B C 1
ATOM 3825 O O . PHE B 1 113 ? -6.445 -12.203 5.84 1 97.56 113 PHE B O 1
ATOM 3832 N N . CYS B 1 114 ? -6.445 -13.852 4.387 1 97.69 114 CYS B N 1
ATOM 3833 C CA . CYS B 1 114 ? -7.777 -14.32 4.762 1 97.69 114 CYS B CA 1
ATOM 3834 C C . CYS B 1 114 ? -7.805 -14.781 6.215 1 97.69 114 CYS B C 1
ATOM 3836 O O . CYS B 1 114 ? -8.703 -14.414 6.969 1 97.69 114 CYS B O 1
ATOM 3838 N N . GLU B 1 115 ? -6.805 -15.5 6.582 1 96.31 115 GLU B N 1
ATOM 3839 C CA . GLU B 1 115 ? -6.801 -16.141 7.895 1 96.31 115 GLU B CA 1
ATOM 3840 C C . GLU B 1 115 ? -6.387 -15.164 8.984 1 96.31 115 GLU B C 1
ATOM 3842 O O . GLU B 1 115 ? -6.91 -15.211 10.102 1 96.31 115 GLU B O 1
ATOM 3847 N N . LYS B 1 116 ? -5.5 -14.273 8.625 1 94.44 116 LYS B N 1
ATOM 3848 C CA . LYS B 1 116 ? -4.898 -13.453 9.672 1 94.44 116 LYS B CA 1
ATOM 3849 C C . LYS B 1 116 ? -5.531 -12.062 9.711 1 94.44 116 LYS B C 1
ATOM 3851 O O . LYS B 1 116 ? -5.418 -11.352 10.711 1 94.44 116 LYS B O 1
ATOM 3856 N N . VAL B 1 117 ? -6.191 -11.656 8.711 1 95.19 117 VAL B N 1
ATOM 3857 C CA . VAL B 1 117 ? -6.746 -10.312 8.672 1 95.19 117 VAL B CA 1
ATOM 3858 C C . VAL B 1 117 ? -8.273 -10.383 8.57 1 95.19 117 VAL B C 1
ATOM 3860 O O . VAL B 1 117 ? -8.977 -9.867 9.438 1 95.19 117 VAL B O 1
ATOM 3863 N N . LEU B 1 118 ? -8.812 -11.094 7.625 1 96.81 118 LEU B N 1
ATOM 3864 C CA . LEU B 1 118 ? -10.25 -11.07 7.379 1 96.81 118 LEU B CA 1
ATOM 3865 C C . LEU B 1 118 ? -11 -11.867 8.445 1 96.81 118 LEU B C 1
ATOM 3867 O O . LEU B 1 118 ? -12.023 -11.414 8.961 1 96.81 118 LEU B O 1
ATOM 3871 N N . ALA B 1 119 ? -10.5 -13.078 8.734 1 96.12 119 ALA B N 1
ATOM 3872 C CA . ALA B 1 119 ? -11.203 -13.953 9.664 1 96.12 119 ALA B CA 1
ATOM 3873 C C . ALA B 1 119 ? -11.352 -13.297 11.031 1 96.12 119 ALA B C 1
ATOM 3875 O O . ALA B 1 119 ? -12.445 -13.258 11.594 1 96.12 119 ALA B O 1
ATOM 3876 N N . PRO B 1 120 ? -10.297 -12.734 11.562 1 93.56 120 PRO B N 1
ATOM 3877 C CA . PRO B 1 120 ? -10.43 -12.047 12.844 1 93.56 120 PRO B CA 1
ATOM 3878 C C . PRO B 1 120 ? -11.391 -10.867 12.789 1 93.56 120 PRO B C 1
ATOM 3880 O O . PRO B 1 120 ? -11.859 -10.398 13.828 1 93.56 120 PRO B O 1
ATOM 3883 N N . ARG B 1 121 ? -11.664 -10.414 11.648 1 93.56 121 ARG B N 1
ATOM 3884 C CA . ARG B 1 121 ? -12.57 -9.281 11.492 1 93.56 121 ARG B CA 1
ATOM 3885 C C . ARG B 1 121 ? -14 -9.75 11.242 1 93.56 121 ARG B C 1
ATOM 3887 O O . ARG B 1 121 ? -14.867 -8.953 10.883 1 93.56 121 ARG B O 1
ATOM 3894 N N . GLY B 1 122 ? -14.258 -11.055 11.328 1 94.12 122 GLY B N 1
ATOM 3895 C CA . GLY B 1 122 ? -15.609 -11.586 11.305 1 94.12 122 GLY B CA 1
ATOM 3896 C C . GLY B 1 122 ? -16.031 -12.117 9.945 1 94.12 122 GLY B C 1
ATOM 3897 O O . GLY B 1 122 ? -17.219 -12.305 9.68 1 94.12 122 GLY B O 1
ATOM 3898 N N . VAL B 1 123 ? -15.078 -12.305 9.039 1 97 123 VAL B N 1
ATOM 3899 C CA . VAL B 1 123 ? -15.375 -12.891 7.73 1 97 123 VAL B CA 1
ATOM 3900 C C . VAL B 1 123 ? -15.219 -14.414 7.805 1 97 123 VAL B C 1
ATOM 3902 O O . VAL B 1 123 ? -14.219 -14.922 8.312 1 97 123 VAL B O 1
ATOM 3905 N N . ARG B 1 124 ? -16.234 -15.125 7.375 1 98.06 124 ARG B N 1
ATOM 3906 C CA . ARG B 1 124 ? -16.141 -16.578 7.316 1 98.06 124 ARG B CA 1
ATOM 3907 C C . ARG B 1 124 ? -15.516 -17.047 6.004 1 98.06 124 ARG B C 1
ATOM 3909 O O . ARG B 1 124 ? -16.125 -16.938 4.941 1 98.06 124 ARG B O 1
ATOM 3916 N N . VAL B 1 125 ? -14.336 -17.578 6.09 1 98.06 125 VAL B N 1
ATOM 3917 C CA . VAL B 1 125 ? -13.594 -18.016 4.918 1 98.06 125 VAL B CA 1
ATOM 3918 C C . VAL B 1 125 ? -13.75 -19.531 4.75 1 98.06 125 VAL B C 1
ATOM 3920 O O . VAL B 1 125 ? -13.477 -20.297 5.672 1 98.06 125 VAL B O 1
ATOM 3923 N N . GLU B 1 126 ? -14.211 -19.953 3.666 1 97.81 126 GLU B N 1
ATOM 3924 C CA . GLU B 1 126 ? -14.344 -21.375 3.326 1 97.81 126 GLU B CA 1
ATOM 3925 C C . GLU B 1 126 ? -13.547 -21.719 2.07 1 97.81 126 GLU B C 1
ATOM 3927 O O . GLU B 1 126 ? -13.641 -21.016 1.062 1 97.81 126 GLU B O 1
ATOM 3932 N N . TYR B 1 127 ? -12.719 -22.766 2.131 1 96.69 127 TYR B N 1
ATOM 3933 C CA . TYR B 1 127 ? -11.859 -23.156 1.021 1 96.69 127 TYR B CA 1
ATOM 3934 C C . TYR B 1 127 ? -12.547 -24.188 0.14 1 96.69 127 TYR B C 1
ATOM 3936 O O . TYR B 1 127 ? -13.289 -25.047 0.636 1 96.69 127 TYR B O 1
ATOM 3944 N N . TYR B 1 128 ? -12.227 -24.141 -1.168 1 95.44 128 TYR B N 1
ATOM 3945 C CA . TYR B 1 128 ? -12.836 -25.094 -2.086 1 95.44 128 TYR B CA 1
ATOM 3946 C C . TYR B 1 128 ? -11.789 -25.719 -3.008 1 95.44 128 TYR B C 1
ATOM 3948 O O . TYR B 1 128 ? -10.703 -25.156 -3.178 1 95.44 128 TYR B O 1
ATOM 3956 N N . ALA B 1 129 ? -11.859 -26.938 -3.58 1 85.25 129 ALA B N 1
ATOM 3957 C CA . ALA B 1 129 ? -10.906 -27.656 -4.422 1 85.25 129 ALA B CA 1
ATOM 3958 C C . ALA B 1 129 ? -11.328 -27.609 -5.891 1 85.25 129 ALA B C 1
ATOM 3960 O O . ALA B 1 129 ? -10.547 -27.953 -6.777 1 85.25 129 ALA B O 1
ATOM 3961 N N . GLY B 1 130 ? -12.523 -27.078 -6.23 1 72.44 130 GLY B N 1
ATOM 3962 C CA . GLY B 1 130 ? -12.898 -27.125 -7.633 1 72.44 130 GLY B CA 1
ATOM 3963 C C . GLY B 1 130 ? -14.359 -26.781 -7.871 1 72.44 130 GLY B C 1
ATOM 3964 O O . GLY B 1 130 ? -14.844 -25.75 -7.402 1 72.44 130 GLY B O 1
ATOM 3965 N N . SER B 1 131 ? -14.953 -27.844 -8.586 1 67.88 131 SER B N 1
ATOM 3966 C CA . SER B 1 131 ? -16.281 -27.625 -9.172 1 67.88 131 SER B CA 1
ATOM 3967 C C . SER B 1 131 ? -17.375 -27.719 -8.109 1 67.88 131 SER B C 1
ATOM 3969 O O . SER B 1 131 ? -18.562 -27.688 -8.438 1 67.88 131 SER B O 1
ATOM 3971 N N . GLU B 1 132 ? -16.953 -27.656 -6.938 1 86.69 132 GLU B N 1
ATOM 3972 C CA . GLU B 1 132 ? -18.016 -27.828 -5.965 1 86.69 132 GLU B CA 1
ATOM 3973 C C . GLU B 1 132 ? -18.547 -26.484 -5.48 1 86.69 132 GLU B C 1
ATOM 3975 O O . GLU B 1 132 ? -19.219 -26.406 -4.445 1 86.69 132 GLU B O 1
ATOM 3980 N N . VAL B 1 133 ? -18.203 -25.453 -6.121 1 93.94 133 VAL B N 1
ATOM 3981 C CA . VAL B 1 133 ? -18.578 -24.109 -5.699 1 93.94 133 VAL B CA 1
ATOM 3982 C C . VAL B 1 133 ? -20.094 -23.984 -5.676 1 93.94 133 VAL B C 1
ATOM 3984 O O . VAL B 1 133 ? -20.641 -23.312 -4.801 1 93.94 133 VAL B O 1
ATOM 3987 N N . GLU B 1 134 ? -20.797 -24.656 -6.508 1 93.75 134 GLU B N 1
ATOM 3988 C CA . GLU B 1 134 ? -22.25 -24.594 -6.602 1 93.75 134 GLU B CA 1
ATOM 3989 C C . GLU B 1 134 ? -22.906 -25.031 -5.297 1 93.75 134 GLU B C 1
ATOM 3991 O O . GLU B 1 134 ? -23.953 -24.516 -4.918 1 93.75 134 GLU B O 1
ATOM 3996 N N . ARG B 1 135 ? -22.297 -25.906 -4.633 1 95.44 135 ARG B N 1
ATOM 3997 C CA . ARG B 1 135 ? -22.875 -26.453 -3.404 1 95.44 135 ARG B CA 1
ATOM 3998 C C . ARG B 1 135 ? -22.438 -25.641 -2.193 1 95.44 135 ARG B C 1
ATOM 4000 O O . ARG B 1 135 ? -23 -25.781 -1.106 1 95.44 135 ARG B O 1
ATOM 4007 N N . LEU B 1 136 ? -21.484 -24.75 -2.459 1 97.06 136 LEU B N 1
ATOM 4008 C CA . LEU B 1 136 ? -20.891 -24.062 -1.317 1 97.06 136 LEU B CA 1
ATOM 4009 C C . LEU B 1 136 ? -21.406 -22.625 -1.213 1 97.06 136 LEU B C 1
ATOM 4011 O O . LEU B 1 136 ? -21.344 -22.016 -0.14 1 97.06 136 LEU B O 1
ATOM 4015 N N . VAL B 1 137 ? -21.906 -22.109 -2.26 1 97.38 137 VAL B N 1
ATOM 4016 C CA . VAL B 1 137 ? -22.406 -20.734 -2.23 1 97.38 137 VAL B CA 1
ATOM 4017 C C . VAL B 1 137 ? -23.656 -20.656 -1.362 1 97.38 137 VAL B C 1
ATOM 4019 O O . VAL B 1 137 ? -24.453 -21.594 -1.334 1 97.38 137 VAL B O 1
ATOM 4022 N N . ARG B 1 138 ? -23.781 -19.562 -0.665 1 97.44 138 ARG B N 1
ATOM 4023 C CA . ARG B 1 138 ? -24.875 -19.234 0.246 1 97.44 138 ARG B CA 1
ATOM 4024 C C . ARG B 1 138 ? -25.375 -17.812 0.006 1 97.44 138 ARG B C 1
ATOM 4026 O O . ARG B 1 138 ? -24.703 -17.016 -0.637 1 97.44 138 ARG B O 1
ATOM 4033 N N . PRO B 1 139 ? -26.594 -17.531 0.606 1 96.81 139 PRO B N 1
ATOM 4034 C CA . PRO B 1 139 ? -27.125 -16.188 0.425 1 96.81 139 PRO B CA 1
ATOM 4035 C C . PRO B 1 139 ? -26.203 -15.102 0.981 1 96.81 139 PRO B C 1
ATOM 4037 O O . PRO B 1 139 ? -26.219 -13.961 0.504 1 96.81 139 PRO B O 1
ATOM 4040 N N . ASP B 1 140 ? -25.359 -15.461 1.901 1 97.31 140 ASP B N 1
ATOM 4041 C CA . ASP B 1 140 ? -24.484 -14.469 2.51 1 97.31 140 ASP B CA 1
ATOM 4042 C C . ASP B 1 140 ? -23.078 -14.531 1.909 1 97.31 140 ASP B C 1
ATOM 4044 O O . ASP B 1 140 ? -22.156 -13.891 2.408 1 97.31 140 ASP B O 1
ATOM 4048 N N . THR B 1 141 ? -22.906 -15.398 0.843 1 98.5 141 THR B N 1
ATOM 4049 C CA . THR B 1 141 ? -21.625 -15.367 0.123 1 98.5 141 THR B CA 1
ATOM 4050 C C . THR B 1 141 ? -21.469 -14.055 -0.637 1 98.5 141 THR B C 1
ATOM 4052 O O . THR B 1 141 ? -22.312 -13.703 -1.464 1 98.5 141 THR B O 1
ATOM 4055 N N . SER B 1 142 ? -20.391 -13.375 -0.314 1 98.31 142 SER B N 1
ATOM 4056 C CA . SER B 1 142 ? -20.219 -12.062 -0.94 1 98.31 142 SER B CA 1
ATOM 4057 C C . SER B 1 142 ? -19.203 -12.125 -2.074 1 98.31 142 SER B C 1
ATOM 4059 O O . SER B 1 142 ? -19.25 -11.305 -2.998 1 98.31 142 SER B O 1
ATOM 4061 N N . VAL B 1 143 ? -18.266 -13.086 -1.966 1 98.25 143 VAL B N 1
ATOM 4062 C CA . VAL B 1 143 ? -17.219 -13.148 -2.977 1 98.25 143 VAL B CA 1
ATOM 4063 C C . VAL B 1 143 ? -16.781 -14.594 -3.182 1 98.25 143 VAL B C 1
ATOM 4065 O O . VAL B 1 143 ? -16.719 -15.375 -2.227 1 98.25 143 VAL B O 1
ATOM 4068 N N . VAL B 1 144 ? -16.578 -15 -4.379 1 98.5 144 VAL B N 1
ATOM 4069 C CA . VAL B 1 144 ? -15.812 -16.188 -4.758 1 98.5 144 VAL B CA 1
ATOM 4070 C C . VAL B 1 144 ? -14.5 -15.766 -5.418 1 98.5 144 VAL B C 1
ATOM 4072 O O . VAL B 1 144 ? -14.5 -15.211 -6.516 1 98.5 144 VAL B O 1
ATOM 4075 N N . TYR B 1 145 ? -13.406 -16.031 -4.707 1 98.38 145 TYR B N 1
ATOM 4076 C CA . TYR B 1 145 ? -12.07 -15.742 -5.211 1 98.38 145 TYR B CA 1
ATOM 4077 C C . TYR B 1 145 ? -11.531 -16.891 -6.055 1 98.38 145 TYR B C 1
ATOM 4079 O O . TYR B 1 145 ? -11.633 -18.047 -5.66 1 98.38 145 TYR B O 1
ATOM 4087 N N . CYS B 1 146 ? -10.93 -16.531 -7.23 1 97.56 146 CYS B N 1
ATOM 4088 C CA . CYS B 1 146 ? -10.391 -17.547 -8.125 1 97.56 146 CYS B CA 1
ATOM 4089 C C . CYS B 1 146 ? -8.93 -17.281 -8.453 1 97.56 146 CYS B C 1
ATOM 4091 O O . CYS B 1 146 ? -8.492 -16.125 -8.453 1 97.56 146 CYS B O 1
ATOM 4093 N N . GLU B 1 147 ? -8.219 -18.25 -8.656 1 96.5 147 GLU B N 1
ATOM 4094 C CA . GLU B 1 147 ? -6.852 -18.281 -9.172 1 96.5 147 GLU B CA 1
ATOM 4095 C C . GLU B 1 147 ? -6.633 -19.469 -10.086 1 96.5 147 GLU B C 1
ATOM 4097 O O . GLU B 1 147 ? -6.523 -20.609 -9.617 1 96.5 147 GLU B O 1
ATOM 4102 N N . SER B 1 148 ? -6.52 -19.219 -11.383 1 94.06 148 SER B N 1
ATOM 4103 C CA . SER B 1 148 ? -6.508 -20.312 -12.359 1 94.06 148 SER B CA 1
ATOM 4104 C C . SER B 1 148 ? -5.477 -20.047 -13.453 1 94.06 148 SER B C 1
ATOM 4106 O O . SER B 1 148 ? -5.648 -19.156 -14.281 1 94.06 148 SER B O 1
ATOM 4108 N N . PRO B 1 149 ? -4.5 -20.875 -13.5 1 96 149 PRO B N 1
ATOM 4109 C CA . PRO B 1 149 ? -4.207 -21.984 -12.578 1 96 149 PRO B CA 1
ATOM 4110 C C . PRO B 1 149 ? -3.6 -21.5 -11.266 1 96 149 PRO B C 1
ATOM 4112 O O . PRO B 1 149 ? -3.148 -20.359 -11.164 1 96 149 PRO B O 1
ATOM 4115 N N . GLY B 1 150 ? -3.725 -22.391 -10.234 1 93.69 150 GLY B N 1
ATOM 4116 C CA . GLY B 1 150 ? -2.922 -22.156 -9.047 1 93.69 150 GLY B CA 1
ATOM 4117 C C . GLY B 1 150 ? -1.431 -22.141 -9.32 1 93.69 150 GLY B C 1
ATOM 4118 O O . GLY B 1 150 ? -0.943 -22.922 -10.141 1 93.69 150 GLY B O 1
ATOM 4119 N N . SER B 1 151 ? -0.684 -21.344 -8.617 1 92.56 151 SER B N 1
ATOM 4120 C CA . SER B 1 151 ? 0.679 -21 -9.008 1 92.56 151 SER B CA 1
ATOM 4121 C C . SER B 1 151 ? 1.653 -22.125 -8.664 1 92.56 151 SER B C 1
ATOM 4123 O O . SER B 1 151 ? 2.781 -22.141 -9.164 1 92.56 151 SER B O 1
ATOM 4125 N N . LEU B 1 152 ? 1.281 -23.125 -7.844 1 93.88 152 LEU B N 1
ATOM 4126 C CA . LEU B 1 152 ? 2.203 -24.188 -7.484 1 93.88 152 LEU B CA 1
ATOM 4127 C C . LEU B 1 152 ? 1.843 -25.484 -8.211 1 93.88 152 LEU B C 1
ATOM 4129 O O . LEU B 1 152 ? 2.713 -26.141 -8.789 1 93.88 152 LEU B O 1
ATOM 4133 N N . THR B 1 153 ? 0.534 -25.766 -8.266 1 93.75 153 THR B N 1
ATOM 4134 C CA . THR B 1 153 ? 0.146 -27.078 -8.766 1 93.75 153 THR B CA 1
ATOM 4135 C C . THR B 1 153 ? -0.606 -26.969 -10.086 1 93.75 153 THR B C 1
ATOM 4137 O O . THR B 1 153 ? -1.023 -27.969 -10.664 1 93.75 153 THR B O 1
ATOM 4140 N N . MET B 1 154 ? -0.887 -25.844 -10.57 1 95.94 154 MET B N 1
ATOM 4141 C CA . MET B 1 154 ? -1.416 -25.531 -11.898 1 95.94 154 MET B CA 1
ATOM 4142 C C . MET B 1 154 ? -2.836 -26.078 -12.055 1 95.94 154 MET B C 1
ATOM 4144 O O . MET B 1 154 ? -3.277 -26.359 -13.164 1 95.94 154 MET B O 1
ATOM 4148 N N . GLU B 1 155 ? -3.498 -26.281 -10.891 1 94.44 155 GLU B N 1
ATOM 4149 C CA . GLU B 1 155 ? -4.91 -26.641 -10.969 1 94.44 155 GLU B CA 1
ATOM 4150 C C . GLU B 1 155 ? -5.742 -25.484 -11.523 1 94.44 155 GLU B C 1
ATOM 4152 O O . GLU B 1 155 ? -5.516 -24.328 -11.172 1 94.44 155 GLU B O 1
ATOM 4157 N N . MET B 1 156 ? -6.668 -25.844 -12.367 1 95.25 156 MET B N 1
ATOM 4158 C CA . MET B 1 156 ? -7.469 -24.797 -13.016 1 95.25 156 MET B CA 1
ATOM 4159 C C . MET B 1 156 ? -8.875 -24.766 -12.438 1 95.25 156 MET B C 1
ATOM 4161 O O . MET B 1 156 ? -9.32 -25.719 -11.805 1 95.25 156 MET B O 1
ATOM 4165 N N . GLN B 1 157 ? -9.508 -23.719 -12.633 1 95.44 157 GLN B N 1
ATOM 4166 C CA . GLN B 1 157 ? -10.898 -23.484 -12.234 1 95.44 157 GLN B CA 1
ATOM 4167 C C . GLN B 1 157 ? -11.75 -23.078 -13.438 1 95.44 157 GLN B C 1
ATOM 4169 O O . GLN B 1 157 ? -11.297 -22.328 -14.297 1 95.44 157 GLN B O 1
ATOM 4174 N N . ASP B 1 158 ? -12.977 -23.594 -13.492 1 96.25 158 ASP B N 1
ATOM 4175 C CA . ASP B 1 158 ? -13.922 -23.234 -14.539 1 96.25 158 ASP B CA 1
ATOM 4176 C C . ASP B 1 158 ? -14.617 -21.906 -14.227 1 96.25 158 ASP B C 1
ATOM 4178 O O . ASP B 1 158 ? -15.648 -21.891 -13.555 1 96.25 158 ASP B O 1
ATOM 4182 N N . PHE B 1 159 ? -14.102 -20.812 -14.805 1 96.62 159 PHE B N 1
ATOM 4183 C CA . PHE B 1 159 ? -14.555 -19.469 -14.469 1 96.62 159 PHE B CA 1
ATOM 4184 C C . PHE B 1 159 ? -16.047 -19.312 -14.781 1 96.62 159 PHE B C 1
ATOM 4186 O O . PHE B 1 159 ? -16.797 -18.75 -13.977 1 96.62 159 PHE B O 1
ATOM 4193 N N . ALA B 1 160 ? -16.5 -19.797 -15.906 1 96.31 160 ALA B N 1
ATOM 4194 C CA . ALA B 1 160 ? -17.891 -19.625 -16.312 1 96.31 160 ALA B CA 1
ATOM 4195 C C . ALA B 1 160 ? -18.844 -20.312 -15.328 1 96.31 160 ALA B C 1
ATOM 4197 O O . ALA B 1 160 ? -19.875 -19.75 -14.945 1 96.31 160 ALA B O 1
ATOM 4198 N N . ARG B 1 161 ? -18.5 -21.5 -14.977 1 96.38 161 ARG B N 1
ATOM 4199 C CA . ARG B 1 161 ? -19.328 -22.25 -14.039 1 96.38 161 ARG B CA 1
ATOM 4200 C C . ARG B 1 161 ? -19.344 -21.578 -12.664 1 96.38 161 ARG B C 1
ATOM 4202 O O . ARG B 1 161 ? -20.391 -21.469 -12.039 1 96.38 161 ARG B O 1
ATOM 4209 N N . ILE B 1 162 ? -18.203 -21.156 -12.227 1 97.44 162 ILE B N 1
ATOM 4210 C CA . ILE B 1 162 ? -18.094 -20.516 -10.922 1 97.44 162 ILE B CA 1
ATOM 4211 C C . ILE B 1 162 ? -18.875 -19.203 -10.938 1 97.44 162 ILE B C 1
ATOM 4213 O O . ILE B 1 162 ? -19.594 -18.891 -9.977 1 97.44 162 ILE B O 1
ATOM 4217 N N . ALA B 1 163 ? -18.734 -18.422 -11.969 1 97.38 163 ALA B N 1
ATOM 4218 C CA . ALA B 1 163 ? -19.438 -17.141 -12.078 1 97.38 163 ALA B CA 1
ATOM 4219 C C . ALA B 1 163 ? -20.938 -17.344 -12.023 1 97.38 163 ALA B C 1
ATOM 4221 O O . ALA B 1 163 ? -21.656 -16.594 -11.352 1 97.38 163 ALA B O 1
ATOM 4222 N N . ALA B 1 164 ? -21.438 -18.375 -12.758 1 97.38 164 ALA B N 1
ATOM 4223 C CA . ALA B 1 164 ? -22.859 -18.656 -12.758 1 97.38 164 ALA B CA 1
ATOM 4224 C C . ALA B 1 164 ? -23.359 -18.969 -11.352 1 97.38 164 ALA B C 1
ATOM 4226 O O . ALA B 1 164 ? -24.391 -18.453 -10.922 1 97.38 164 ALA B O 1
ATOM 4227 N N . ALA B 1 165 ? -22.641 -19.781 -10.633 1 97.38 165 ALA B N 1
ATOM 4228 C CA . ALA B 1 165 ? -23.016 -20.188 -9.281 1 97.38 165 ALA B CA 1
ATOM 4229 C C . ALA B 1 165 ? -22.969 -18.984 -8.328 1 97.38 165 ALA B C 1
ATOM 4231 O O . ALA B 1 165 ? -23.875 -18.812 -7.508 1 97.38 165 ALA B O 1
ATOM 4232 N N . ALA B 1 166 ? -21.938 -18.203 -8.391 1 97.94 166 ALA B N 1
ATOM 4233 C CA . ALA B 1 166 ? -21.75 -17.047 -7.516 1 97.94 166 ALA B CA 1
ATOM 4234 C C . ALA B 1 166 ? -22.844 -16 -7.758 1 97.94 166 ALA B C 1
ATOM 4236 O O . ALA B 1 166 ? -23.453 -15.508 -6.812 1 97.94 166 ALA B O 1
ATOM 4237 N N . HIS B 1 167 ? -23.094 -15.68 -8.992 1 98.12 167 HIS B N 1
ATOM 4238 C CA . HIS B 1 167 ? -24.062 -14.641 -9.352 1 98.12 167 HIS B CA 1
ATOM 4239 C C . HIS B 1 167 ? -25.469 -15.031 -8.961 1 98.12 167 HIS B C 1
ATOM 4241 O O . HIS B 1 167 ? -26.312 -14.172 -8.664 1 98.12 167 HIS B O 1
ATOM 4247 N N . ALA B 1 168 ? -25.734 -16.312 -8.93 1 97.69 168 ALA B N 1
ATOM 4248 C CA . ALA B 1 168 ? -27.062 -16.797 -8.555 1 97.69 168 ALA B CA 1
ATOM 4249 C C . ALA B 1 168 ? -27.438 -16.359 -7.145 1 97.69 168 ALA B C 1
ATOM 4251 O O . ALA B 1 168 ? -28.609 -16.219 -6.812 1 97.69 168 ALA B O 1
ATOM 4252 N N . VAL B 1 169 ? -26.453 -16.047 -6.305 1 97.88 169 VAL B N 1
ATOM 4253 C CA . VAL B 1 169 ? -26.734 -15.648 -4.934 1 97.88 169 VAL B CA 1
ATOM 4254 C C . VAL B 1 169 ? -26.312 -14.203 -4.715 1 97.88 169 VAL B C 1
ATOM 4256 O O . VAL B 1 169 ? -26.25 -13.734 -3.574 1 97.88 169 VAL B O 1
ATOM 4259 N N . GLY B 1 170 ? -25.875 -13.523 -5.758 1 97.69 170 GLY B N 1
ATOM 4260 C CA . GLY B 1 170 ? -25.516 -12.117 -5.672 1 97.69 170 GLY B CA 1
ATOM 4261 C C . GLY B 1 170 ? -24.062 -11.883 -5.324 1 97.69 170 GLY B C 1
ATOM 4262 O O . GLY B 1 170 ? -23.641 -10.742 -5.117 1 97.69 170 GLY B O 1
ATOM 4263 N N . ALA B 1 171 ? -23.25 -12.945 -5.277 1 98.38 171 ALA B N 1
ATOM 4264 C CA . ALA B 1 171 ? -21.828 -12.828 -4.949 1 98.38 171 ALA B CA 1
ATOM 4265 C C . ALA B 1 171 ? -21.031 -12.344 -6.152 1 98.38 171 ALA B C 1
ATOM 4267 O O . ALA B 1 171 ? -21.422 -12.555 -7.301 1 98.38 171 ALA B O 1
ATOM 4268 N N . LYS B 1 172 ? -19.938 -11.617 -5.883 1 98.62 172 LYS B N 1
ATOM 4269 C CA . LYS B 1 172 ? -19 -11.203 -6.922 1 98.62 172 LYS B CA 1
ATOM 4270 C C . LYS B 1 172 ? -17.906 -12.258 -7.125 1 98.62 172 LYS B C 1
ATOM 4272 O O . LYS B 1 172 ? -17.594 -13.008 -6.203 1 98.62 172 LYS B O 1
ATOM 4277 N N . VAL B 1 173 ? -17.375 -12.359 -8.312 1 98.5 173 VAL B N 1
ATOM 4278 C CA . VAL B 1 173 ? -16.281 -13.281 -8.625 1 98.5 173 VAL B CA 1
ATOM 4279 C C . VAL B 1 173 ? -15.016 -12.5 -8.93 1 98.5 173 VAL B C 1
ATOM 4281 O O . VAL B 1 173 ? -15.016 -11.609 -9.781 1 98.5 173 VAL B O 1
ATOM 4284 N N . VAL B 1 174 ? -13.977 -12.773 -8.211 1 98.69 174 VAL B N 1
ATOM 4285 C CA . VAL B 1 174 ? -12.664 -12.164 -8.383 1 98.69 174 VAL B CA 1
ATOM 4286 C C . VAL B 1 174 ? -11.688 -13.188 -8.969 1 98.69 174 VAL B C 1
ATOM 4288 O O . VAL B 1 174 ? -11.656 -14.344 -8.531 1 98.69 174 VAL B O 1
ATOM 4291 N N . ALA B 1 175 ? -10.852 -12.828 -9.922 1 98.31 175 ALA B N 1
ATOM 4292 C CA . ALA B 1 175 ? -9.883 -13.758 -10.5 1 98.31 175 ALA B CA 1
ATOM 4293 C C . ALA B 1 175 ? -8.477 -13.164 -10.484 1 98.31 175 ALA B C 1
ATOM 4295 O O . ALA B 1 175 ? -8.266 -12.039 -10.945 1 98.31 175 ALA B O 1
ATOM 4296 N N . ASP B 1 176 ? -7.57 -13.82 -9.922 1 98.38 176 ASP B N 1
ATOM 4297 C CA . ASP B 1 176 ? -6.156 -13.531 -10.141 1 98.38 176 ASP B CA 1
ATOM 4298 C C . ASP B 1 176 ? -5.699 -14.008 -11.516 1 98.38 176 ASP B C 1
ATOM 4300 O O . ASP B 1 176 ? -5.52 -15.203 -11.742 1 98.38 176 ASP B O 1
ATOM 4304 N N . ASN B 1 177 ? -5.469 -13.125 -12.391 1 97.94 177 ASN B N 1
ATOM 4305 C CA . ASN B 1 177 ? -5.164 -13.406 -13.789 1 97.94 177 ASN B CA 1
ATOM 4306 C C . ASN B 1 177 ? -3.674 -13.273 -14.078 1 97.94 177 ASN B C 1
ATOM 4308 O O . ASN B 1 177 ? -3.273 -13.109 -15.234 1 97.94 177 ASN B O 1
ATOM 4312 N N . THR B 1 178 ? -2.877 -13.352 -13.047 1 98.5 178 THR B N 1
ATOM 4313 C CA . THR B 1 178 ? -1.446 -13.078 -13.133 1 98.5 178 THR B CA 1
ATOM 4314 C C . THR B 1 178 ? -0.768 -14.062 -14.086 1 98.5 178 THR B C 1
ATOM 4316 O O . THR B 1 178 ? 0.106 -13.68 -14.867 1 98.5 178 THR B O 1
ATOM 4319 N N . TRP B 1 179 ? -1.186 -15.344 -14.062 1 98.38 179 TRP B N 1
ATOM 4320 C CA . TRP B 1 179 ? -0.536 -16.391 -14.828 1 98.38 179 TRP B CA 1
ATOM 4321 C C . TRP B 1 179 ? -0.806 -16.219 -16.328 1 98.38 179 TRP B C 1
ATOM 4323 O O . TRP B 1 179 ? 0.12 -16.266 -17.141 1 98.38 179 TRP B O 1
ATOM 4333 N N . ALA B 1 180 ? -1.991 -15.984 -16.734 1 98.06 180 ALA B N 1
ATOM 4334 C CA . ALA B 1 180 ? -2.383 -15.93 -18.141 1 98.06 180 ALA B CA 1
ATOM 4335 C C . ALA B 1 180 ? -2.139 -14.539 -18.719 1 98.06 180 ALA B C 1
ATOM 4337 O O . ALA B 1 180 ? -1.886 -14.398 -19.922 1 98.06 180 ALA B O 1
ATOM 4338 N N . THR B 1 181 ? -2.209 -13.484 -17.828 1 97.75 181 THR B N 1
ATOM 4339 C CA . THR B 1 181 ? -2.189 -12.102 -18.281 1 97.75 181 THR B CA 1
ATOM 4340 C C . THR B 1 181 ? -3.369 -11.82 -19.219 1 97.75 181 THR B C 1
ATOM 4342 O O . THR B 1 181 ? -4.129 -12.734 -19.547 1 97.75 181 THR B O 1
ATOM 4345 N N . PRO B 1 182 ? -3.527 -10.547 -19.625 1 96.94 182 PRO B N 1
ATOM 4346 C CA . PRO B 1 182 ? -4.594 -10.258 -20.578 1 96.94 182 PRO B CA 1
ATOM 4347 C C . PRO B 1 182 ? -4.324 -10.852 -21.969 1 96.94 182 PRO B C 1
ATOM 4349 O O . PRO B 1 182 ? -5.219 -10.883 -22.812 1 96.94 182 PRO B O 1
ATOM 4352 N N . VAL B 1 183 ? -3.145 -11.336 -22.203 1 97.06 183 VAL B N 1
ATOM 4353 C CA . VAL B 1 183 ? -2.764 -11.875 -23.5 1 97.06 183 VAL B CA 1
ATOM 4354 C C . VAL B 1 183 ? -3.502 -13.188 -23.75 1 97.06 183 VAL B C 1
ATOM 4356 O O . VAL B 1 183 ? -3.971 -13.445 -24.859 1 97.06 183 VAL B O 1
ATOM 4359 N N . PHE B 1 184 ? -3.619 -14.031 -22.719 1 98.19 184 PHE B N 1
ATOM 4360 C CA . PHE B 1 184 ? -4.117 -15.383 -22.969 1 98.19 184 PHE B CA 1
ATOM 4361 C C . PHE B 1 184 ? -5.5 -15.562 -22.359 1 98.19 184 PHE B C 1
ATOM 4363 O O . PHE B 1 184 ? -6.172 -16.562 -22.609 1 98.19 184 PHE B O 1
ATOM 4370 N N . LEU B 1 185 ? -5.938 -14.617 -21.562 1 97.5 185 LEU B N 1
ATOM 4371 C CA . LEU B 1 185 ? -7.25 -14.734 -20.938 1 97.5 185 LEU B CA 1
ATOM 4372 C C . LEU B 1 185 ? -7.895 -13.367 -20.75 1 97.5 185 LEU B C 1
ATOM 4374 O O . LEU B 1 185 ? -7.281 -12.461 -20.188 1 97.5 185 LEU B O 1
ATOM 4378 N N . GLN B 1 186 ? -9.062 -13.203 -21.266 1 95.62 186 GLN B N 1
ATOM 4379 C CA . GLN B 1 186 ? -9.93 -12.062 -20.969 1 95.62 186 GLN B CA 1
ATOM 4380 C C . GLN B 1 186 ? -10.977 -12.414 -19.922 1 95.62 186 GLN B C 1
ATOM 4382 O O . GLN B 1 186 ? -12.062 -12.875 -20.25 1 95.62 186 GLN B O 1
ATOM 4387 N N . PRO B 1 187 ? -10.703 -12.102 -18.719 1 95.56 187 PRO B N 1
ATOM 4388 C CA . PRO B 1 187 ? -11.484 -12.648 -17.609 1 95.56 187 PRO B CA 1
ATOM 4389 C C . PRO B 1 187 ? -12.953 -12.227 -17.656 1 95.56 187 PRO B C 1
ATOM 4391 O O . PRO B 1 187 ? -13.836 -13.008 -17.312 1 95.56 187 PRO B O 1
ATOM 4394 N N . PHE B 1 188 ? -13.227 -10.992 -18.094 1 97.25 188 PHE B N 1
ATOM 4395 C CA . PHE B 1 188 ? -14.578 -10.438 -18.016 1 97.25 188 PHE B CA 1
ATOM 4396 C C . PHE B 1 188 ? -15.5 -11.141 -19.016 1 97.25 188 PHE B C 1
ATOM 4398 O O . PHE B 1 188 ? -16.719 -11.148 -18.828 1 97.25 188 PHE B O 1
ATOM 4405 N N . GLU B 1 189 ? -14.938 -11.797 -20.062 1 96.12 189 GLU B N 1
ATOM 4406 C CA . GLU B 1 189 ? -15.711 -12.594 -21 1 96.12 189 GLU B CA 1
ATOM 4407 C C . GLU B 1 189 ? -16.203 -13.891 -20.359 1 96.12 189 GLU B C 1
ATOM 4409 O O . GLU B 1 189 ? -17.094 -14.555 -20.891 1 96.12 189 GLU B O 1
ATOM 4414 N N . HIS B 1 190 ? -15.672 -14.273 -19.234 1 97.12 190 HIS B N 1
ATOM 4415 C CA . HIS B 1 190 ? -16 -15.523 -18.562 1 97.12 190 HIS B CA 1
ATOM 4416 C C . HIS B 1 190 ? -16.812 -15.273 -17.297 1 97.12 190 HIS B C 1
ATOM 4418 O O . HIS B 1 190 ? -16.891 -16.141 -16.422 1 97.12 190 HIS B O 1
ATOM 4424 N N . GLY B 1 191 ? -17.266 -14.055 -17.109 1 97.19 191 GLY B N 1
ATOM 4425 C CA . GLY B 1 191 ? -18.156 -13.742 -16 1 97.19 191 GLY B CA 1
ATOM 4426 C C . GLY B 1 191 ? -17.422 -13.219 -14.781 1 97.19 191 GLY B C 1
ATOM 4427 O O . GLY B 1 191 ? -18.047 -12.992 -13.734 1 97.19 191 GLY B O 1
ATOM 4428 N N . ILE B 1 192 ? -16.188 -12.977 -14.836 1 98.25 192 ILE B N 1
ATOM 4429 C CA . ILE B 1 192 ? -15.414 -12.414 -13.734 1 98.25 192 ILE B CA 1
ATOM 4430 C C . ILE B 1 192 ? -15.805 -10.953 -13.523 1 98.25 192 ILE B C 1
ATOM 4432 O O . ILE B 1 192 ? -15.992 -10.211 -14.484 1 98.25 192 ILE B O 1
ATOM 4436 N N . ASP B 1 193 ? -15.938 -10.508 -12.266 1 98.69 193 ASP B N 1
ATOM 4437 C CA . ASP B 1 193 ? -16.328 -9.141 -11.938 1 98.69 193 ASP B CA 1
ATOM 4438 C C . ASP B 1 193 ? -15.109 -8.258 -11.711 1 98.69 193 ASP B C 1
ATOM 4440 O O . ASP B 1 193 ? -15.148 -7.055 -11.984 1 98.69 193 ASP B O 1
ATOM 4444 N N . VAL B 1 194 ? -14.109 -8.844 -11.125 1 98.75 194 VAL B N 1
ATOM 4445 C CA . VAL B 1 194 ? -12.867 -8.133 -10.812 1 98.75 194 VAL B CA 1
ATOM 4446 C C . VAL B 1 194 ? -11.672 -8.984 -11.219 1 98.75 194 VAL B C 1
ATOM 4448 O O . VAL B 1 194 ? -11.594 -10.164 -10.875 1 98.75 194 VAL B O 1
ATOM 4451 N N . SER B 1 195 ? -10.781 -8.422 -11.977 1 98.75 195 SER B N 1
ATOM 4452 C CA . SER B 1 195 ? -9.523 -9.055 -12.359 1 98.75 195 SER B CA 1
ATOM 4453 C C . SER B 1 195 ? -8.344 -8.43 -11.625 1 98.75 195 SER B C 1
ATOM 4455 O O . SER B 1 195 ? -8.188 -7.207 -11.617 1 98.75 195 SER B O 1
ATOM 4457 N N . ILE B 1 196 ? -7.52 -9.25 -10.984 1 98.5 196 ILE B N 1
ATOM 4458 C CA . ILE B 1 196 ? -6.336 -8.734 -10.312 1 98.5 196 ILE B CA 1
ATOM 4459 C C . ILE B 1 196 ? -5.078 -9.312 -10.961 1 98.5 196 ILE B C 1
ATOM 4461 O O . ILE B 1 196 ? -5.105 -10.414 -11.508 1 98.5 196 ILE B O 1
ATOM 4465 N N . HIS B 1 197 ? -3.982 -8.5 -10.961 1 98.56 197 HIS B N 1
ATOM 4466 C CA . HIS B 1 197 ? -2.664 -8.953 -11.383 1 98.56 197 HIS B CA 1
ATOM 4467 C C . HIS B 1 197 ? -1.597 -8.578 -10.359 1 98.56 197 HIS B C 1
ATOM 4469 O O . HIS B 1 197 ? -1.631 -7.484 -9.797 1 98.56 197 HIS B O 1
ATOM 4475 N N . ALA B 1 198 ? -0.722 -9.555 -10.062 1 98.62 198 ALA B N 1
ATOM 4476 C CA . ALA B 1 198 ? 0.618 -9.125 -9.68 1 98.62 198 ALA B CA 1
ATOM 4477 C C . ALA B 1 198 ? 1.39 -8.586 -10.883 1 98.62 198 ALA B C 1
ATOM 4479 O O . ALA B 1 198 ? 2.086 -9.344 -11.562 1 98.62 198 ALA B O 1
ATOM 4480 N N . ALA B 1 199 ? 1.286 -7.289 -11.094 1 98.38 199 ALA B N 1
ATOM 4481 C CA . ALA B 1 199 ? 1.938 -6.688 -12.258 1 98.38 199 ALA B CA 1
ATOM 4482 C C . ALA B 1 199 ? 3.451 -6.863 -12.188 1 98.38 199 ALA B C 1
ATOM 4484 O O . ALA B 1 199 ? 4.137 -6.809 -13.211 1 98.38 199 ALA B O 1
ATOM 4485 N N . THR B 1 200 ? 3.979 -7.133 -10.969 1 97.62 200 THR B N 1
ATOM 4486 C CA . THR B 1 200 ? 5.383 -7.438 -10.719 1 97.62 200 THR B CA 1
ATOM 4487 C C . THR B 1 200 ? 5.879 -8.516 -11.672 1 97.62 200 THR B C 1
ATOM 4489 O O . THR B 1 200 ? 7.062 -8.547 -12.023 1 97.62 200 THR B O 1
ATOM 4492 N N . LYS B 1 201 ? 5 -9.398 -12.062 1 97.88 201 LYS B N 1
ATOM 4493 C CA . LYS B 1 201 ? 5.34 -10.555 -12.875 1 97.88 201 LYS B CA 1
ATOM 4494 C C . LYS B 1 201 ? 5.383 -10.195 -14.359 1 97.88 201 LYS B C 1
ATOM 4496 O O . LYS B 1 201 ? 6.156 -9.328 -14.766 1 97.88 201 LYS B O 1
ATOM 4501 N N . TYR B 1 202 ? 4.59 -10.727 -15.188 1 98.19 202 TYR B N 1
ATOM 4502 C CA . TYR B 1 202 ? 4.723 -10.633 -16.641 1 98.19 202 TYR B CA 1
ATOM 4503 C C . TYR B 1 202 ? 4.426 -9.219 -17.125 1 98.19 202 TYR B C 1
ATOM 4505 O O . TYR B 1 202 ? 5.004 -8.758 -18.109 1 98.19 202 TYR B O 1
ATOM 4513 N N . LEU B 1 203 ? 3.48 -8.484 -16.5 1 98.19 203 LEU B N 1
ATOM 4514 C CA . LEU B 1 203 ? 3.131 -7.152 -16.984 1 98.19 203 LEU B CA 1
ATOM 4515 C C . LEU B 1 203 ? 4.355 -6.246 -17.016 1 98.19 203 LEU B C 1
ATOM 4517 O O . LEU B 1 203 ? 4.621 -5.582 -18.016 1 98.19 203 LEU B O 1
ATOM 4521 N N . VAL B 1 204 ? 5.09 -6.234 -15.93 1 97.19 204 VAL B N 1
ATOM 4522 C CA . VAL B 1 204 ? 6.34 -5.484 -15.906 1 97.19 204 VAL B CA 1
ATOM 4523 C C . VAL B 1 204 ? 7.387 -6.203 -16.75 1 97.19 204 VAL B C 1
ATOM 4525 O O . VAL B 1 204 ? 7.984 -5.605 -17.656 1 97.19 204 VAL B O 1
ATOM 4528 N N . GLY B 1 205 ? 7.605 -7.492 -16.422 1 96.44 205 GLY B N 1
ATOM 4529 C CA . GLY B 1 205 ? 8.391 -8.359 -17.297 1 96.44 205 GLY B CA 1
ATOM 4530 C C . GLY B 1 205 ? 9.883 -8.227 -17.062 1 96.44 205 GLY B C 1
ATOM 4531 O O . GLY B 1 205 ? 10.68 -8.875 -17.75 1 96.44 205 GLY B O 1
ATOM 4532 N N . HIS B 1 206 ? 10.398 -7.441 -16.062 1 94.75 206 HIS B N 1
ATOM 4533 C CA . HIS B 1 206 ? 11.828 -7.148 -16 1 94.75 206 HIS B CA 1
ATOM 4534 C C . HIS B 1 206 ? 12.375 -7.336 -14.594 1 94.75 206 HIS B C 1
ATOM 4536 O O . HIS B 1 206 ? 13.484 -6.895 -14.297 1 94.75 206 HIS B O 1
ATOM 4542 N N . SER B 1 207 ? 11.539 -7.883 -13.648 1 95 207 SER B N 1
ATOM 4543 C CA . SER B 1 207 ? 11.961 -8.219 -12.289 1 95 207 SER B CA 1
ATOM 4544 C C . SER B 1 207 ? 12.477 -6.988 -11.555 1 95 207 SER B C 1
ATOM 4546 O O . SER B 1 207 ? 13.422 -7.086 -10.766 1 95 207 SER B O 1
ATOM 4548 N N . ASP B 1 208 ? 11.891 -5.824 -11.789 1 94.88 208 ASP B N 1
ATOM 4549 C CA . ASP B 1 208 ? 12.477 -4.613 -11.219 1 94.88 208 ASP B CA 1
ATOM 4550 C C . ASP B 1 208 ? 11.414 -3.748 -10.555 1 94.88 208 ASP B C 1
ATOM 4552 O O . ASP B 1 208 ? 11.727 -2.725 -9.945 1 94.88 208 ASP B O 1
ATOM 4556 N N . VAL B 1 209 ? 10.18 -4.125 -10.617 1 96.81 209 VAL B N 1
ATOM 4557 C CA . VAL B 1 209 ? 9.102 -3.301 -10.062 1 96.81 209 VAL B CA 1
ATOM 4558 C C . VAL B 1 209 ? 8.141 -4.172 -9.273 1 96.81 209 VAL B C 1
ATOM 4560 O O . VAL B 1 209 ? 7.809 -5.285 -9.688 1 96.81 209 VAL B O 1
ATOM 4563 N N . MET B 1 210 ? 7.789 -3.775 -8.109 1 96.88 210 MET B N 1
ATOM 4564 C CA . MET B 1 210 ? 6.613 -4.301 -7.422 1 96.88 210 MET B CA 1
ATOM 4565 C C . MET B 1 210 ? 5.363 -3.51 -7.797 1 96.88 210 MET B C 1
ATOM 4567 O O . MET B 1 210 ? 5.371 -2.277 -7.762 1 96.88 210 MET B O 1
ATOM 4571 N N . MET B 1 211 ? 4.289 -4.199 -8.109 1 98 211 MET B N 1
ATOM 4572 C CA . MET B 1 211 ? 3.041 -3.525 -8.445 1 98 211 MET B CA 1
ATOM 4573 C C . MET B 1 211 ? 1.895 -4.523 -8.555 1 98 211 MET B C 1
ATOM 4575 O O . MET B 1 211 ? 2.115 -5.695 -8.859 1 98 211 MET B O 1
ATOM 4579 N N . GLY B 1 212 ? 0.725 -4.074 -8.242 1 98.69 212 GLY B N 1
ATOM 4580 C CA . GLY B 1 212 ? -0.506 -4.797 -8.516 1 98.69 212 GLY B CA 1
ATOM 4581 C C . GLY B 1 212 ? -1.521 -3.982 -9.289 1 98.69 212 GLY B C 1
ATOM 4582 O O . GLY B 1 212 ? -1.396 -2.762 -9.398 1 98.69 212 GLY B O 1
ATOM 4583 N N . THR B 1 213 ? -2.465 -4.621 -9.914 1 98.75 213 THR B N 1
ATOM 4584 C CA . THR B 1 213 ? -3.576 -3.955 -10.586 1 98.75 213 THR B CA 1
ATOM 4585 C C . THR B 1 213 ? -4.902 -4.609 -10.211 1 98.75 213 THR B C 1
ATOM 4587 O O . THR B 1 213 ? -4.965 -5.82 -9.984 1 98.75 213 THR B O 1
ATOM 4590 N N . VAL B 1 214 ? -5.922 -3.85 -10.102 1 98.88 214 VAL B N 1
ATOM 4591 C CA . VAL B 1 214 ? -7.301 -4.285 -9.922 1 98.88 214 VAL B CA 1
ATOM 4592 C C . VAL B 1 214 ? -8.188 -3.645 -10.984 1 98.88 214 VAL B C 1
ATOM 4594 O O . VAL B 1 214 ? -8.328 -2.42 -11.031 1 98.88 214 VAL B O 1
ATOM 4597 N N . THR B 1 215 ? -8.75 -4.41 -11.82 1 98.69 215 THR B N 1
ATOM 4598 C CA . THR B 1 215 ? -9.656 -3.91 -12.852 1 98.69 215 THR B CA 1
ATOM 4599 C C . THR B 1 215 ? -11.078 -4.414 -12.617 1 98.69 215 THR B C 1
ATOM 4601 O O . THR B 1 215 ? -11.289 -5.609 -12.406 1 98.69 215 THR B O 1
ATOM 4604 N N . ALA B 1 216 ? -12 -3.564 -12.555 1 97.88 216 ALA B N 1
ATOM 4605 C CA . ALA B 1 216 ? -13.414 -3.924 -12.453 1 97.88 216 ALA B CA 1
ATOM 4606 C C . ALA B 1 216 ? -14.148 -3.641 -13.758 1 97.88 216 ALA B C 1
ATOM 4608 O O . ALA B 1 216 ? -13.773 -2.732 -14.5 1 97.88 216 ALA B O 1
ATOM 4609 N N . HIS B 1 217 ? -15.172 -4.426 -13.945 1 91.94 217 HIS B N 1
ATOM 4610 C CA . HIS B 1 217 ? -15.977 -4.266 -15.156 1 91.94 217 HIS B CA 1
ATOM 4611 C C . HIS B 1 217 ? -17.125 -3.275 -14.93 1 91.94 217 HIS B C 1
ATOM 4613 O O . HIS B 1 217 ? -17.531 -2.57 -15.852 1 91.94 217 HIS B O 1
ATOM 4619 N N . ASP B 1 218 ? -17.547 -3.139 -13.773 1 95.5 218 ASP B N 1
ATOM 4620 C CA . ASP B 1 218 ? -18.672 -2.32 -13.344 1 95.5 218 ASP B CA 1
ATOM 4621 C C . ASP B 1 218 ? -18.203 -1.027 -12.688 1 95.5 218 ASP B C 1
ATOM 4623 O O . ASP B 1 218 ? -17.359 -1.055 -11.789 1 95.5 218 ASP B O 1
ATOM 4627 N N . PRO B 1 219 ? -18.781 0.117 -13.18 1 96.06 219 PRO B N 1
ATOM 4628 C CA . PRO B 1 219 ? -18.328 1.399 -12.625 1 96.06 219 PRO B CA 1
ATOM 4629 C C . PRO B 1 219 ? -18.547 1.495 -11.117 1 96.06 219 PRO B C 1
ATOM 4631 O O . PRO B 1 219 ? -17.719 2.084 -10.406 1 96.06 219 PRO B O 1
ATOM 4634 N N . GLU B 1 220 ? -19.625 0.958 -10.633 1 97.44 220 GLU B N 1
ATOM 4635 C CA . GLU B 1 220 ? -19.906 1.033 -9.203 1 97.44 220 GLU B CA 1
ATOM 4636 C C . GLU B 1 220 ? -18.906 0.197 -8.406 1 97.44 220 GLU B C 1
ATOM 4638 O O . GLU B 1 220 ? -18.469 0.609 -7.328 1 97.44 220 GLU B O 1
ATOM 4643 N N . LEU B 1 221 ? -18.672 -0.968 -8.938 1 97.75 221 LEU B N 1
ATOM 4644 C CA . LEU B 1 221 ? -17.688 -1.837 -8.297 1 97.75 221 LEU B CA 1
ATOM 4645 C C . LEU B 1 221 ? -16.312 -1.2 -8.32 1 97.75 221 LEU B C 1
ATOM 4647 O O . LEU B 1 221 ? -15.578 -1.257 -7.324 1 97.75 221 LEU B O 1
ATOM 4651 N N . TRP B 1 222 ? -15.922 -0.584 -9.414 1 97.75 222 TRP B N 1
ATOM 4652 C CA . TRP B 1 222 ? -14.648 0.114 -9.516 1 97.75 222 TRP B CA 1
ATOM 4653 C C . TRP B 1 222 ? -14.547 1.219 -8.469 1 97.75 222 TRP B C 1
ATOM 4655 O O . TRP B 1 222 ? -13.523 1.353 -7.793 1 97.75 222 TRP B O 1
ATOM 4665 N N . LEU B 1 223 ? -15.617 2.01 -8.414 1 97.19 223 LEU B N 1
ATOM 4666 C CA . LEU B 1 223 ? -15.617 3.127 -7.477 1 97.19 223 LEU B CA 1
ATOM 4667 C C . LEU B 1 223 ? -15.438 2.635 -6.043 1 97.19 223 LEU B C 1
ATOM 4669 O O . LEU B 1 223 ? -14.734 3.262 -5.254 1 97.19 223 LEU B O 1
ATOM 4673 N N . ALA B 1 224 ? -16.062 1.527 -5.715 1 97.44 224 ALA B N 1
ATOM 4674 C CA . ALA B 1 224 ? -15.93 0.956 -4.379 1 97.44 224 ALA B CA 1
ATOM 4675 C C . ALA B 1 224 ? -14.484 0.543 -4.102 1 97.44 224 ALA B C 1
ATOM 4677 O O . ALA B 1 224 ? -13.953 0.809 -3.023 1 97.44 224 ALA B O 1
ATOM 4678 N N . ILE B 1 225 ? -13.867 -0.082 -5.047 1 98.06 225 ILE B N 1
ATOM 4679 C CA . ILE B 1 225 ? -12.492 -0.552 -4.91 1 98.06 225 ILE B CA 1
ATOM 4680 C C . ILE B 1 225 ? -11.547 0.643 -4.824 1 98.06 225 ILE B C 1
ATOM 4682 O O . ILE B 1 225 ? -10.641 0.667 -3.986 1 98.06 225 ILE B O 1
ATOM 4686 N N . ARG B 1 226 ? -11.734 1.624 -5.711 1 97.5 226 ARG B N 1
ATOM 4687 C CA . ARG B 1 226 ? -10.922 2.832 -5.711 1 97.5 226 ARG B CA 1
ATOM 4688 C C . ARG B 1 226 ? -11.055 3.584 -4.395 1 97.5 226 ARG B C 1
ATOM 4690 O O . ARG B 1 226 ? -10.07 4.137 -3.887 1 97.5 226 ARG B O 1
ATOM 4697 N N . THR B 1 227 ? -12.266 3.646 -3.861 1 96.44 227 THR B N 1
ATOM 4698 C CA . THR B 1 227 ? -12.516 4.312 -2.588 1 96.44 227 THR B CA 1
ATOM 4699 C C . THR B 1 227 ? -11.758 3.615 -1.457 1 96.44 227 THR B C 1
ATOM 4701 O O . THR B 1 227 ? -11.172 4.273 -0.596 1 96.44 227 THR B O 1
ATOM 4704 N N . GLU B 1 228 ? -11.766 2.268 -1.478 1 96.94 228 GLU B N 1
ATOM 4705 C CA . GLU B 1 228 ? -11.016 1.501 -0.49 1 96.94 228 GLU B CA 1
ATOM 4706 C C . GLU B 1 228 ? -9.516 1.766 -0.61 1 96.94 228 GLU B C 1
ATOM 4708 O O . GLU B 1 228 ? -8.836 1.963 0.397 1 96.94 228 GLU B O 1
ATOM 4713 N N . ALA B 1 229 ? -9.031 1.723 -1.808 1 97.31 229 ALA B N 1
ATOM 4714 C CA . ALA B 1 229 ? -7.613 1.992 -2.039 1 97.31 229 ALA B CA 1
ATOM 4715 C C . ALA B 1 229 ? -7.227 3.373 -1.521 1 97.31 229 ALA B C 1
ATOM 4717 O O . ALA B 1 229 ? -6.172 3.539 -0.905 1 97.31 229 ALA B O 1
ATOM 4718 N N . ALA B 1 230 ? -8.07 4.387 -1.833 1 95.69 230 ALA B N 1
ATOM 4719 C CA . ALA B 1 230 ? -7.824 5.754 -1.378 1 95.69 230 ALA B CA 1
ATOM 4720 C C . ALA B 1 230 ? -7.859 5.84 0.145 1 95.69 230 ALA B C 1
ATOM 4722 O O . ALA B 1 230 ? -7.047 6.543 0.752 1 95.69 230 ALA B O 1
ATOM 4723 N N . ALA B 1 231 ? -8.789 5.148 0.76 1 95.56 231 ALA B N 1
ATOM 4724 C CA . ALA B 1 231 ? -8.93 5.148 2.213 1 95.56 231 ALA B CA 1
ATOM 4725 C C . ALA B 1 231 ? -7.707 4.527 2.883 1 95.56 231 ALA B C 1
ATOM 4727 O O . ALA B 1 231 ? -7.301 4.953 3.967 1 95.56 231 ALA B O 1
ATOM 4728 N N . GLN B 1 232 ? -7.156 3.547 2.199 1 95.75 232 GLN B N 1
ATOM 4729 C CA . GLN B 1 232 ? -5.973 2.879 2.723 1 95.75 232 GLN B CA 1
ATOM 4730 C C . GLN B 1 232 ? -4.707 3.666 2.395 1 95.75 232 GLN B C 1
ATOM 4732 O O . GLN B 1 232 ? -3.611 3.303 2.83 1 95.75 232 GLN B O 1
ATOM 4737 N N . GLY B 1 233 ? -4.848 4.754 1.685 1 97 233 GLY B N 1
ATOM 4738 C CA . GLY B 1 233 ? -3.734 5.641 1.378 1 97 233 GLY B CA 1
ATOM 4739 C C . GLY B 1 233 ? -2.779 5.066 0.349 1 97 233 GLY B C 1
ATOM 4740 O O . GLY B 1 233 ? -1.592 5.398 0.344 1 97 233 GLY B O 1
ATOM 4741 N N . LEU B 1 234 ? -3.254 4.16 -0.511 1 97.06 234 LEU B N 1
ATOM 4742 C CA . LEU B 1 234 ? -2.369 3.564 -1.507 1 97.06 234 LEU B CA 1
ATOM 4743 C C . LEU B 1 234 ? -1.985 4.586 -2.572 1 97.06 234 LEU B C 1
ATOM 4745 O O . LEU B 1 234 ? -2.822 5.379 -3.008 1 97.06 234 LEU B O 1
ATOM 4749 N N . SER B 1 235 ? -0.722 4.695 -2.854 1 96 235 SER B N 1
ATOM 4750 C CA . SER B 1 235 ? -0.165 5.523 -3.918 1 96 235 SER B CA 1
ATOM 4751 C C . SER B 1 235 ? 0.953 4.797 -4.656 1 96 235 SER B C 1
ATOM 4753 O O . SER B 1 235 ? 1.637 3.947 -4.082 1 96 235 SER B O 1
ATOM 4755 N N . ILE B 1 236 ? 1.089 5.141 -5.914 1 96.56 236 ILE B N 1
ATOM 4756 C CA . ILE B 1 236 ? 2.045 4.445 -6.77 1 96.56 236 ILE B CA 1
ATOM 4757 C C . ILE B 1 236 ? 3.113 5.426 -7.254 1 96.56 236 ILE B C 1
ATOM 4759 O O . ILE B 1 236 ? 2.797 6.543 -7.672 1 96.56 236 ILE B O 1
ATOM 4763 N N . SER B 1 237 ? 4.359 5 -7.172 1 97.25 237 SER B N 1
ATOM 4764 C CA . SER B 1 237 ? 5.461 5.789 -7.707 1 97.25 237 SER B CA 1
ATOM 4765 C C . SER B 1 237 ? 5.324 5.977 -9.219 1 97.25 237 SER B C 1
ATOM 4767 O O . SER B 1 237 ? 5.137 5.008 -9.953 1 97.25 237 SER B O 1
ATOM 4769 N N . PRO B 1 238 ? 5.461 7.23 -9.68 1 95.81 238 PRO B N 1
ATOM 4770 C CA . PRO B 1 238 ? 5.422 7.438 -11.125 1 95.81 238 PRO B CA 1
ATOM 4771 C C . PRO B 1 238 ? 6.551 6.719 -11.859 1 95.81 238 PRO B C 1
ATOM 4773 O O . PRO B 1 238 ? 6.383 6.297 -13 1 95.81 238 PRO B O 1
ATOM 4776 N N . ASP B 1 239 ? 7.727 6.578 -11.18 1 95.81 239 ASP B N 1
ATOM 4777 C CA . ASP B 1 239 ? 8.836 5.855 -11.789 1 95.81 239 ASP B CA 1
ATOM 4778 C C . ASP B 1 239 ? 8.484 4.387 -12.008 1 95.81 239 ASP B C 1
ATOM 4780 O O . ASP B 1 239 ? 8.758 3.828 -13.07 1 95.81 239 ASP B O 1
ATOM 4784 N N . ASP B 1 240 ? 7.898 3.748 -11.023 1 97.5 240 ASP B N 1
ATOM 4785 C CA . ASP B 1 240 ? 7.469 2.359 -11.156 1 97.5 240 ASP B CA 1
ATOM 4786 C C . ASP B 1 240 ? 6.391 2.223 -12.234 1 97.5 240 ASP B C 1
ATOM 4788 O O . ASP B 1 240 ? 6.402 1.269 -13.016 1 97.5 240 ASP B O 1
ATOM 4792 N N . ALA B 1 241 ? 5.43 3.201 -12.211 1 97.44 241 ALA B N 1
ATOM 4793 C CA . ALA B 1 241 ? 4.371 3.172 -13.219 1 97.44 241 ALA B CA 1
ATOM 4794 C C . ALA B 1 241 ? 4.949 3.27 -14.625 1 97.44 241 ALA B C 1
ATOM 4796 O O . ALA B 1 241 ? 4.48 2.596 -15.547 1 97.44 241 ALA B O 1
ATOM 4797 N N . TYR B 1 242 ? 5.922 4.141 -14.773 1 95.88 242 TYR B N 1
ATOM 4798 C CA . TYR B 1 242 ? 6.578 4.297 -16.062 1 95.88 242 TYR B CA 1
ATOM 4799 C C . TYR B 1 242 ? 7.238 2.992 -16.5 1 95.88 242 TYR B C 1
ATOM 4801 O O . TYR B 1 242 ? 7.098 2.572 -17.656 1 95.88 242 TYR B O 1
ATOM 4809 N N . LEU B 1 243 ? 7.949 2.352 -15.602 1 96 243 LEU B N 1
ATOM 4810 C CA . LEU B 1 243 ? 8.625 1.098 -15.922 1 96 243 LEU B CA 1
ATOM 4811 C C . LEU B 1 243 ? 7.621 0.005 -16.25 1 96 243 LEU B C 1
ATOM 4813 O O . LEU B 1 243 ? 7.859 -0.812 -17.156 1 96 243 LEU B O 1
ATOM 4817 N N . ALA B 1 244 ? 6.523 -0.046 -15.547 1 97.62 244 ALA B N 1
ATOM 4818 C CA . ALA B 1 244 ? 5.48 -1.021 -15.852 1 97.62 244 ALA B CA 1
ATOM 4819 C C . ALA B 1 244 ? 4.91 -0.796 -17.25 1 97.62 244 ALA B C 1
ATOM 4821 O O . ALA B 1 244 ? 4.676 -1.753 -17.984 1 97.62 244 ALA B O 1
ATOM 4822 N N . THR B 1 245 ? 4.633 0.486 -17.578 1 96.31 245 THR B N 1
ATOM 4823 C CA . THR B 1 245 ? 4.133 0.816 -18.906 1 96.31 245 THR B CA 1
ATOM 4824 C C . THR B 1 245 ? 5.105 0.34 -19.984 1 96.31 245 THR B C 1
ATOM 4826 O O . THR B 1 245 ? 4.691 -0.229 -20.984 1 96.31 245 THR B O 1
ATOM 4829 N N . ARG B 1 246 ? 6.379 0.586 -19.766 1 93.38 246 ARG B N 1
ATOM 4830 C CA . ARG B 1 246 ? 7.41 0.128 -20.688 1 93.38 246 ARG B CA 1
ATOM 4831 C C . ARG B 1 246 ? 7.34 -1.383 -20.875 1 93.38 246 ARG B C 1
ATOM 4833 O O . ARG B 1 246 ? 7.465 -1.877 -22 1 93.38 246 ARG B O 1
ATOM 4840 N N . GLY B 1 247 ? 7.164 -2.113 -19.766 1 95.69 247 GLY B N 1
ATOM 4841 C CA . GLY B 1 247 ? 7.055 -3.562 -19.844 1 95.69 247 GLY B CA 1
ATOM 4842 C C . GLY B 1 247 ? 5.855 -4.027 -20.641 1 95.69 247 GLY B C 1
ATOM 4843 O O . GLY B 1 247 ? 5.957 -4.965 -21.438 1 95.69 247 GLY B O 1
ATOM 4844 N N . ILE B 1 248 ? 4.711 -3.385 -20.469 1 96.56 248 ILE B N 1
ATOM 4845 C CA . ILE B 1 248 ? 3.465 -3.795 -21.109 1 96.56 248 ILE B CA 1
ATOM 4846 C C . ILE B 1 248 ? 3.572 -3.602 -22.625 1 96.56 248 ILE B C 1
ATOM 4848 O O . ILE B 1 248 ? 2.994 -4.371 -23.391 1 96.56 248 ILE B O 1
ATOM 4852 N N . ARG B 1 249 ? 4.426 -2.633 -23.094 1 92.88 249 ARG B N 1
ATOM 4853 C CA . ARG B 1 249 ? 4.559 -2.367 -24.516 1 92.88 249 ARG B CA 1
ATOM 4854 C C . ARG B 1 249 ? 5.074 -3.596 -25.266 1 92.88 249 ARG B C 1
ATOM 4856 O O . ARG B 1 249 ? 4.801 -3.773 -26.453 1 92.88 249 ARG B O 1
ATOM 4863 N N . THR B 1 250 ? 5.805 -4.488 -24.578 1 93.38 250 THR B N 1
ATOM 4864 C CA . THR B 1 250 ? 6.371 -5.668 -25.234 1 93.38 250 THR B CA 1
ATOM 4865 C C . THR B 1 250 ? 5.707 -6.941 -24.719 1 93.38 250 THR B C 1
ATOM 4867 O O . THR B 1 250 ? 6.199 -8.047 -24.953 1 93.38 250 THR B O 1
ATOM 4870 N N . LEU B 1 251 ? 4.625 -6.812 -23.953 1 96.44 251 LEU B N 1
ATOM 4871 C CA . LEU B 1 251 ? 3.98 -7.941 -23.281 1 96.44 251 LEU B CA 1
ATOM 4872 C C . LEU B 1 251 ? 3.611 -9.023 -24.297 1 96.44 251 LEU B C 1
ATOM 4874 O O . LEU B 1 251 ? 3.883 -10.211 -24.078 1 96.44 251 LEU B O 1
ATOM 4878 N N . GLY B 1 252 ? 2.955 -8.617 -25.453 1 95.06 252 GLY B N 1
ATOM 4879 C CA . GLY B 1 252 ? 2.506 -9.586 -26.438 1 95.06 252 GLY B CA 1
ATOM 4880 C C . GLY B 1 252 ? 3.623 -10.469 -26.953 1 95.06 252 GLY B C 1
ATOM 4881 O O . GLY B 1 252 ? 3.5 -11.695 -26.969 1 95.06 252 GLY B O 1
ATOM 4882 N N . VAL B 1 253 ? 4.766 -9.891 -27.359 1 93.5 253 VAL B N 1
ATOM 4883 C CA . VAL B 1 253 ? 5.867 -10.641 -27.953 1 93.5 253 VAL B CA 1
ATOM 4884 C C . VAL B 1 253 ? 6.574 -11.461 -26.875 1 93.5 253 VAL B C 1
ATOM 4886 O O . VAL B 1 253 ? 7.129 -12.523 -27.172 1 93.5 253 VAL B O 1
ATOM 4889 N N . ARG B 1 254 ? 6.637 -10.914 -25.641 1 97.06 254 ARG B N 1
ATOM 4890 C CA . ARG B 1 254 ? 7.281 -11.648 -24.562 1 97.06 254 ARG B CA 1
ATOM 4891 C C . ARG B 1 254 ? 6.461 -12.867 -24.172 1 97.06 254 ARG B C 1
ATOM 4893 O O . ARG B 1 254 ? 7.008 -13.961 -23.969 1 97.06 254 ARG B O 1
ATOM 4900 N N . MET B 1 255 ? 5.117 -12.664 -24.062 1 97.81 255 MET B N 1
ATOM 4901 C CA . MET B 1 255 ? 4.27 -13.781 -23.672 1 97.81 255 MET B CA 1
ATOM 4902 C C . MET B 1 255 ? 4.293 -14.883 -24.719 1 97.81 255 MET B C 1
ATOM 4904 O O . MET B 1 255 ? 4.262 -16.078 -24.391 1 97.81 255 MET B O 1
ATOM 4908 N N . ALA B 1 256 ? 4.309 -14.477 -26.031 1 96.56 256 ALA B N 1
ATOM 4909 C CA . ALA B 1 256 ? 4.414 -15.469 -27.094 1 96.56 256 ALA B CA 1
ATOM 4910 C C . ALA B 1 256 ? 5.699 -16.281 -26.969 1 96.56 256 ALA B C 1
ATOM 4912 O O . ALA B 1 256 ? 5.688 -17.5 -27.156 1 96.56 256 ALA B O 1
ATOM 4913 N N . ALA B 1 257 ? 6.801 -15.609 -26.672 1 95.75 257 ALA B N 1
ATOM 4914 C CA . ALA B 1 257 ? 8.086 -16.281 -26.5 1 95.75 257 ALA B CA 1
ATOM 4915 C C . ALA B 1 257 ? 8.07 -17.203 -25.281 1 95.75 257 ALA B C 1
ATOM 4917 O O . ALA B 1 257 ? 8.555 -18.328 -25.328 1 95.75 257 ALA B O 1
ATOM 4918 N N . HIS B 1 258 ? 7.559 -16.688 -24.109 1 98.12 258 HIS B N 1
ATOM 4919 C CA . HIS B 1 258 ? 7.441 -17.516 -22.906 1 98.12 258 HIS B CA 1
ATOM 4920 C C . HIS B 1 258 ? 6.645 -18.781 -23.172 1 98.12 258 HIS B C 1
ATOM 4922 O O . HIS B 1 258 ? 7.027 -19.875 -22.734 1 98.12 258 HIS B O 1
ATOM 4928 N N . TYR B 1 259 ? 5.523 -18.656 -23.891 1 98.38 259 TYR B N 1
ATOM 4929 C CA . TYR B 1 259 ? 4.66 -19.797 -24.188 1 98.38 259 TYR B CA 1
ATOM 4930 C C . TYR B 1 259 ? 5.387 -20.812 -25.062 1 98.38 259 TYR B C 1
ATOM 4932 O O . TYR B 1 259 ? 5.422 -22.016 -24.734 1 98.38 259 TYR B O 1
ATOM 4940 N N . ARG B 1 260 ? 5.98 -20.312 -26.125 1 97.69 260 ARG B N 1
ATOM 4941 C CA . ARG B 1 260 ? 6.703 -21.203 -27.031 1 97.69 260 ARG B CA 1
ATOM 4942 C C . ARG B 1 260 ? 7.812 -21.953 -26.312 1 97.69 260 ARG B C 1
ATOM 4944 O O . ARG B 1 260 ? 7.93 -23.172 -26.438 1 97.69 260 ARG B O 1
ATOM 4951 N N . ASN B 1 261 ? 8.625 -21.219 -25.547 1 97.5 261 ASN B N 1
ATOM 4952 C CA . ASN B 1 261 ? 9.742 -21.797 -24.812 1 97.5 261 ASN B CA 1
ATOM 4953 C C . ASN B 1 261 ? 9.258 -22.797 -23.766 1 97.5 261 ASN B C 1
ATOM 4955 O O . ASN B 1 261 ? 9.805 -23.906 -23.656 1 97.5 261 ASN B O 1
ATOM 4959 N N . ALA B 1 262 ? 8.25 -22.453 -23 1 98.62 262 ALA B N 1
ATOM 4960 C CA . ALA B 1 262 ? 7.758 -23.297 -21.922 1 98.62 262 ALA B CA 1
ATOM 4961 C C . ALA B 1 262 ? 7.121 -24.562 -22.469 1 98.62 262 ALA B C 1
ATOM 4963 O O . ALA B 1 262 ? 7.277 -25.641 -21.875 1 98.62 262 ALA B O 1
ATOM 4964 N N . LEU B 1 263 ? 6.324 -24.406 -23.531 1 98.5 263 LEU B N 1
ATOM 4965 C CA . LEU B 1 263 ? 5.711 -25.578 -24.141 1 98.5 263 LEU B CA 1
ATOM 4966 C C . LEU B 1 263 ? 6.777 -26.562 -24.609 1 98.5 263 LEU B C 1
ATOM 4968 O O . LEU B 1 263 ? 6.652 -27.766 -24.391 1 98.5 263 LEU B O 1
ATOM 4972 N N . ASP B 1 264 ? 7.812 -26.062 -25.25 1 98.25 264 ASP B N 1
ATOM 4973 C CA . ASP B 1 264 ? 8.914 -26.891 -25.75 1 98.25 264 ASP B CA 1
ATOM 4974 C C . ASP B 1 264 ? 9.625 -27.609 -24.609 1 98.25 264 ASP B C 1
ATOM 4976 O O . ASP B 1 264 ? 9.836 -28.812 -24.672 1 98.25 264 ASP B O 1
ATOM 4980 N N . VAL B 1 265 ? 9.953 -26.891 -23.578 1 98.31 265 VAL B N 1
ATOM 4981 C CA . VAL B 1 265 ? 10.641 -27.438 -22.422 1 98.31 265 VAL B CA 1
ATOM 4982 C C . VAL B 1 265 ? 9.734 -28.453 -21.719 1 98.31 265 VAL B C 1
ATOM 4984 O O . VAL B 1 265 ? 10.195 -29.516 -21.312 1 98.31 265 VAL B O 1
ATOM 4987 N N . ALA B 1 266 ? 8.484 -28.125 -21.547 1 98.69 266 ALA B N 1
ATOM 4988 C CA . ALA B 1 266 ? 7.531 -29 -20.875 1 98.69 266 ALA B CA 1
ATOM 4989 C C . ALA B 1 266 ? 7.391 -30.328 -21.609 1 98.69 266 ALA B C 1
ATOM 4991 O O . ALA B 1 266 ? 7.363 -31.391 -20.984 1 98.69 266 ALA B O 1
ATOM 4992 N N . GLN B 1 267 ? 7.242 -30.266 -22.906 1 98.31 267 GLN B N 1
ATOM 4993 C CA . GLN B 1 267 ? 7.125 -31.469 -23.719 1 98.31 267 GLN B CA 1
ATOM 4994 C C . GLN B 1 267 ? 8.375 -32.344 -23.578 1 98.31 267 GLN B C 1
ATOM 4996 O O . GLN B 1 267 ? 8.273 -33.562 -23.438 1 98.31 267 GLN B O 1
ATOM 5001 N N . TRP B 1 268 ? 9.508 -31.703 -23.688 1 98.19 268 TRP B N 1
ATOM 5002 C CA . TRP B 1 268 ? 10.773 -32.406 -23.547 1 98.19 268 TRP B CA 1
ATOM 5003 C C . TRP B 1 268 ? 10.891 -33.062 -22.172 1 98.19 268 TRP B C 1
ATOM 5005 O O . TRP B 1 268 ? 11.266 -34.219 -22.047 1 98.19 268 TRP B O 1
ATOM 5015 N N . LEU B 1 269 ? 10.562 -32.312 -21.125 1 98.31 269 LEU B N 1
ATOM 5016 C CA . LEU B 1 269 ? 10.633 -32.812 -19.75 1 98.31 269 LEU B CA 1
ATOM 5017 C C . LEU B 1 269 ? 9.672 -33.969 -19.547 1 98.31 269 LEU B C 1
ATOM 5019 O O . LEU B 1 269 ? 9.961 -34.906 -18.766 1 98.31 269 LEU B O 1
ATOM 5023 N N . ALA B 1 270 ? 8.5 -33.938 -20.188 1 97.44 270 ALA B N 1
ATOM 5024 C CA . ALA B 1 270 ? 7.492 -35 -20.031 1 97.44 270 ALA B CA 1
ATOM 5025 C C . ALA B 1 270 ? 8.039 -36.344 -20.484 1 97.44 270 ALA B C 1
ATOM 5027 O O . ALA B 1 270 ? 7.574 -37.406 -20.031 1 97.44 270 ALA B O 1
ATOM 5028 N N . GLY B 1 271 ? 9.023 -36.344 -21.328 1 96.56 271 GLY B N 1
ATOM 5029 C CA . GLY B 1 271 ? 9.625 -37.562 -21.812 1 96.56 271 GLY B CA 1
ATOM 5030 C C . GLY B 1 271 ? 10.898 -37.938 -21.078 1 96.56 271 GLY B C 1
ATOM 5031 O O . GLY B 1 271 ? 11.5 -39 -21.344 1 96.56 271 GLY B O 1
ATOM 5032 N N . HIS B 1 272 ? 11.336 -37.188 -20.156 1 96.5 272 HIS B N 1
ATOM 5033 C CA . HIS B 1 272 ? 12.602 -37.406 -19.469 1 96.5 272 HIS B CA 1
ATOM 5034 C C . HIS B 1 272 ? 12.453 -38.469 -18.391 1 96.5 272 HIS B C 1
ATOM 5036 O O . HIS B 1 272 ? 11.492 -38.469 -17.609 1 96.5 272 HIS B O 1
ATOM 5042 N N . PRO B 1 273 ? 13.336 -39.344 -18.219 1 95.88 273 PRO B N 1
ATOM 5043 C CA . PRO B 1 273 ? 13.195 -40.5 -17.297 1 95.88 273 PRO B CA 1
ATOM 5044 C C . PRO B 1 273 ? 13.188 -40.062 -15.828 1 95.88 273 PRO B C 1
ATOM 5046 O O . PRO B 1 273 ? 12.703 -40.812 -14.977 1 95.88 273 PRO B O 1
ATOM 5049 N N . ARG B 1 274 ? 13.727 -38.906 -15.461 1 96.62 274 ARG B N 1
ATOM 5050 C CA . ARG B 1 274 ? 13.805 -38.469 -14.07 1 96.62 274 ARG B CA 1
ATOM 5051 C C . ARG B 1 274 ? 12.617 -37.594 -13.703 1 96.62 274 ARG B C 1
ATOM 5053 O O . ARG B 1 274 ? 12.547 -37.062 -12.602 1 96.62 274 ARG B O 1
ATOM 5060 N N . VAL B 1 275 ? 11.734 -37.438 -14.625 1 97.44 275 VAL B N 1
ATOM 5061 C CA . VAL B 1 275 ? 10.547 -36.625 -14.406 1 97.44 275 VAL B CA 1
ATOM 5062 C C . VAL B 1 275 ? 9.297 -37.5 -14.422 1 97.44 275 VAL B C 1
ATOM 5064 O O . VAL B 1 275 ? 9.047 -38.219 -15.391 1 97.44 275 VAL B O 1
ATOM 5067 N N . ALA B 1 276 ? 8.562 -37.469 -13.336 1 97.44 276 ALA B N 1
ATOM 5068 C CA . ALA B 1 276 ? 7.348 -38.25 -13.227 1 97.44 276 ALA B CA 1
ATOM 5069 C C . ALA B 1 276 ? 6.215 -37.656 -14.047 1 97.44 276 ALA B C 1
ATOM 5071 O O . ALA B 1 276 ? 5.477 -38.375 -14.727 1 97.44 276 ALA B O 1
ATOM 5072 N N . GLN B 1 277 ? 6.043 -36.344 -13.922 1 97.12 277 GLN B N 1
ATOM 5073 C CA . GLN B 1 277 ? 5.062 -35.625 -14.727 1 97.12 277 GLN B CA 1
ATOM 5074 C C . GLN B 1 277 ? 5.344 -34.125 -14.742 1 97.12 277 GLN B C 1
ATOM 5076 O O . GLN B 1 277 ? 6.125 -33.625 -13.922 1 97.12 277 GLN B O 1
ATOM 5081 N N . VAL B 1 278 ? 4.809 -33.5 -15.703 1 98.12 278 VAL B N 1
ATOM 5082 C CA . VAL B 1 278 ? 4.879 -32.031 -15.828 1 98.12 278 VAL B CA 1
ATOM 5083 C C . VAL B 1 278 ? 3.486 -31.438 -15.664 1 98.12 278 VAL B C 1
ATOM 5085 O O . VAL B 1 278 ? 2.551 -31.828 -16.375 1 98.12 278 VAL B O 1
ATOM 5088 N N . LEU B 1 279 ? 3.324 -30.594 -14.703 1 97.81 279 LEU B N 1
ATOM 5089 C CA . LEU B 1 279 ? 2.086 -29.859 -14.5 1 97.81 279 LEU B CA 1
ATOM 5090 C C . LEU B 1 279 ? 2.096 -28.547 -15.289 1 97.81 279 LEU B C 1
ATOM 5092 O O . LEU B 1 279 ? 2.592 -27.531 -14.812 1 97.81 279 LEU B O 1
ATOM 5096 N N . TYR B 1 280 ? 1.541 -28.594 -16.438 1 98.56 280 TYR B N 1
ATOM 5097 C CA . TYR B 1 280 ? 1.431 -27.5 -17.391 1 98.56 280 TYR B CA 1
ATOM 5098 C C . TYR B 1 280 ? 0.152 -27.609 -18.203 1 98.56 280 TYR B C 1
ATOM 5100 O O . TYR B 1 280 ? 0.047 -28.469 -19.078 1 98.56 280 TYR B O 1
ATOM 5108 N N . PRO B 1 281 ? -0.802 -26.75 -17.969 1 98.25 281 PRO B N 1
ATOM 5109 C CA . PRO B 1 281 ? -2.148 -26.922 -18.516 1 98.25 281 PRO B CA 1
ATOM 5110 C C . PRO B 1 281 ? -2.148 -27.094 -20.031 1 98.25 281 PRO B C 1
ATOM 5112 O O . PRO B 1 281 ? -3.027 -27.766 -20.594 1 98.25 281 PRO B O 1
ATOM 5115 N N . ALA B 1 282 ? -1.182 -26.547 -20.734 1 98.19 282 ALA B N 1
ATOM 5116 C CA . ALA B 1 282 ? -1.13 -26.594 -22.203 1 98.19 282 ALA B CA 1
ATOM 5117 C C . ALA B 1 282 ? -0.743 -27.984 -22.688 1 98.19 282 ALA B C 1
ATOM 5119 O O . ALA B 1 282 ? -0.897 -28.297 -23.875 1 98.19 282 ALA B O 1
ATOM 5120 N N . LEU B 1 283 ? -0.225 -28.859 -21.859 1 98.19 283 LEU B N 1
ATOM 5121 C CA . LEU B 1 283 ? 0.109 -30.219 -22.25 1 98.19 283 LEU B CA 1
ATOM 5122 C C . LEU B 1 283 ? -1.142 -31.094 -22.297 1 98.19 283 LEU B C 1
ATOM 5124 O O . LEU B 1 283 ? -1.981 -31.047 -21.391 1 98.19 283 LEU B O 1
ATOM 5128 N N . PRO B 1 284 ? -1.255 -31.922 -23.266 1 96.94 284 PRO B N 1
ATOM 5129 C CA . PRO B 1 284 ? -2.443 -32.781 -23.391 1 96.94 284 PRO B CA 1
ATOM 5130 C C . PRO B 1 284 ? -2.627 -33.719 -22.203 1 96.94 284 PRO B C 1
ATOM 5132 O O . PRO B 1 284 ? -3.758 -34.062 -21.859 1 96.94 284 PRO B O 1
ATOM 5135 N N . GLN B 1 285 ? -1.619 -34.094 -21.562 1 95.12 285 GLN B N 1
ATOM 5136 C CA . GLN B 1 285 ? -1.681 -35.031 -20.453 1 95.12 285 GLN B CA 1
ATOM 5137 C C . GLN B 1 285 ? -2.139 -34.375 -19.156 1 95.12 285 GLN B C 1
ATOM 5139 O O . GLN B 1 285 ? -2.488 -35.031 -18.188 1 95.12 285 GLN B O 1
ATOM 5144 N N . HIS B 1 286 ? -2.086 -33.062 -19.125 1 95.94 286 HIS B N 1
ATOM 5145 C CA . HIS B 1 286 ? -2.566 -32.375 -17.938 1 95.94 286 HIS B CA 1
ATOM 5146 C C . HIS B 1 286 ? -4.055 -32.625 -17.719 1 95.94 286 HIS B C 1
ATOM 5148 O O . HIS B 1 286 ? -4.844 -32.562 -18.656 1 95.94 286 HIS B O 1
ATOM 5154 N N . PRO B 1 287 ? -4.48 -32.844 -16.516 1 93.62 287 PRO B N 1
ATOM 5155 C CA . PRO B 1 287 ? -5.879 -33.188 -16.25 1 93.62 287 PRO B CA 1
ATOM 5156 C C . PRO B 1 287 ? -6.852 -32.094 -16.656 1 93.62 287 PRO B C 1
ATOM 5158 O O . PRO B 1 287 ? -8 -32.375 -17 1 93.62 287 PRO B O 1
ATOM 5161 N N . ASP B 1 288 ? -6.41 -30.875 -16.641 1 95.94 288 ASP B N 1
ATOM 5162 C CA . ASP B 1 288 ? -7.293 -29.75 -16.906 1 95.94 288 ASP B CA 1
ATOM 5163 C C . ASP B 1 288 ? -7.051 -29.188 -18.312 1 95.94 288 ASP B C 1
ATOM 5165 O O . ASP B 1 288 ? -7.371 -28.031 -18.578 1 95.94 288 ASP B O 1
ATOM 5169 N N . HIS B 1 289 ? -6.465 -29.984 -19.203 1 98.12 289 HIS B N 1
ATOM 5170 C CA . HIS B 1 289 ? -6.125 -29.516 -20.547 1 98.12 289 HIS B CA 1
ATOM 5171 C C . HIS B 1 289 ? -7.363 -29.078 -21.297 1 98.12 289 HIS B C 1
ATOM 5173 O O . HIS B 1 289 ? -7.34 -28.047 -22 1 98.12 289 HIS B O 1
ATOM 5179 N N . ALA B 1 290 ? -8.422 -29.781 -21.234 1 97.94 290 ALA B N 1
ATOM 5180 C CA . ALA B 1 290 ? -9.648 -29.438 -21.938 1 97.94 290 ALA B CA 1
ATOM 5181 C C . ALA B 1 290 ? -10.203 -28.094 -21.469 1 97.94 290 ALA B C 1
ATOM 5183 O O . ALA B 1 290 ? -10.688 -27.297 -22.281 1 97.94 290 ALA B O 1
ATOM 5184 N N . LEU B 1 291 ? -10.188 -27.906 -20.188 1 96.75 291 LEU B N 1
ATOM 5185 C CA . LEU B 1 291 ? -10.641 -26.625 -19.625 1 96.75 291 LEU B CA 1
ATOM 5186 C C . LEU B 1 291 ? -9.742 -25.484 -20.078 1 96.75 291 LEU B C 1
ATOM 5188 O O . LEU B 1 291 ? -10.227 -24.406 -20.438 1 96.75 291 LEU B O 1
ATOM 5192 N N . TRP B 1 292 ? -8.43 -25.719 -20.062 1 97.94 292 TRP B N 1
ATOM 5193 C CA . TRP B 1 292 ? -7.473 -24.719 -20.531 1 97.94 292 TRP B CA 1
ATOM 5194 C C . TRP B 1 292 ? -7.77 -24.328 -21.969 1 97.94 292 TRP B C 1
ATOM 5196 O O . TRP B 1 292 ? -7.816 -23.141 -22.297 1 97.94 292 TRP B O 1
ATOM 5206 N N . ARG B 1 293 ? -8.031 -25.297 -22.828 1 97.81 293 ARG B N 1
ATOM 5207 C CA . ARG B 1 293 ? -8.289 -25.062 -24.25 1 97.81 293 ARG B CA 1
ATOM 5208 C C . ARG B 1 293 ? -9.539 -24.203 -24.438 1 97.81 293 ARG B C 1
ATOM 5210 O O . ARG B 1 293 ? -9.602 -23.391 -25.359 1 97.81 293 ARG B O 1
ATOM 5217 N N . ARG B 1 294 ? -10.492 -24.344 -23.562 1 96.62 294 ARG B N 1
ATOM 5218 C CA . ARG B 1 294 ? -11.766 -23.641 -23.688 1 96.62 294 ARG B CA 1
ATOM 5219 C C . ARG B 1 294 ? -11.656 -22.219 -23.125 1 96.62 294 ARG B C 1
ATOM 5221 O O . ARG B 1 294 ? -12.328 -21.312 -23.609 1 96.62 294 ARG B O 1
ATOM 5228 N N . GLN B 1 295 ? -10.75 -22.062 -22.203 1 97.12 295 GLN B N 1
ATOM 5229 C CA . GLN B 1 295 ? -10.797 -20.844 -21.391 1 97.12 295 GLN B CA 1
ATOM 5230 C C . GLN B 1 295 ? -9.641 -19.906 -21.734 1 97.12 295 GLN B C 1
ATOM 5232 O O . GLN B 1 295 ? -9.734 -18.703 -21.516 1 97.12 295 GLN B O 1
ATOM 5237 N N . MET B 1 296 ? -8.609 -20.453 -22.281 1 97.69 296 MET B N 1
ATOM 5238 C CA . MET B 1 296 ? -7.406 -19.656 -22.5 1 97.69 296 MET B CA 1
ATOM 5239 C C . MET B 1 296 ? -6.902 -19.828 -23.938 1 97.69 296 MET B C 1
ATOM 5241 O O . MET B 1 296 ? -7.219 -20.812 -24.594 1 97.69 296 MET B O 1
ATOM 5245 N N . ARG B 1 297 ? -6.066 -18.828 -24.375 1 96.69 297 ARG B N 1
ATOM 5246 C CA . ARG B 1 297 ? -5.559 -18.828 -25.75 1 96.69 297 ARG B CA 1
ATOM 5247 C C . ARG B 1 297 ? -4.074 -19.188 -25.781 1 96.69 297 ARG B C 1
ATOM 5249 O O . ARG B 1 297 ? -3.467 -19.219 -26.859 1 96.69 297 ARG B O 1
ATOM 5256 N N . GLY B 1 298 ? -3.504 -19.438 -24.688 1 97.94 298 GLY B N 1
ATOM 5257 C CA . GLY B 1 298 ? -2.096 -19.75 -24.516 1 97.94 298 GLY B CA 1
ATOM 5258 C C . GLY B 1 298 ? -1.712 -20 -23.062 1 97.94 298 GLY B C 1
ATOM 5259 O O . GLY B 1 298 ? -2.582 -20.141 -22.203 1 97.94 298 GLY B O 1
ATOM 5260 N N . ALA B 1 299 ? -0.409 -20.156 -22.844 1 98.38 299 ALA B N 1
ATOM 5261 C CA . ALA B 1 299 ? 0.082 -20.453 -21.5 1 98.38 299 ALA B CA 1
ATOM 5262 C C . ALA B 1 299 ? 1.345 -19.656 -21.188 1 98.38 299 ALA B C 1
ATOM 5264 O O . ALA B 1 299 ? 2.092 -19.297 -22.094 1 98.38 299 ALA B O 1
ATOM 5265 N N . SER B 1 300 ? 1.535 -19.375 -19.875 1 97.75 300 SER B N 1
ATOM 5266 C CA . SER B 1 300 ? 2.701 -18.609 -19.453 1 97.75 300 SER B CA 1
ATOM 5267 C C . SER B 1 300 ? 3.936 -19.5 -19.328 1 97.75 300 SER B C 1
ATOM 5269 O O . SER B 1 300 ? 3.9 -20.672 -19.703 1 97.75 300 SER B O 1
ATOM 5271 N N . GLY B 1 301 ? 5.051 -18.891 -18.891 1 98.12 301 GLY B N 1
ATOM 5272 C CA . GLY B 1 301 ? 6.305 -19.625 -18.766 1 98.12 301 GLY B CA 1
ATOM 5273 C C . GLY B 1 301 ? 6.438 -20.344 -17.438 1 98.12 301 GLY B C 1
ATOM 5274 O O . GLY B 1 301 ? 7.48 -20.922 -17.141 1 98.12 301 GLY B O 1
ATOM 5275 N N . LEU B 1 302 ? 5.359 -20.359 -16.594 1 98.56 302 LEU B N 1
ATOM 5276 C CA . LEU B 1 302 ? 5.414 -20.969 -15.273 1 98.56 302 LEU B CA 1
ATOM 5277 C C . LEU B 1 302 ? 4.84 -22.391 -15.312 1 98.56 302 LEU B C 1
ATOM 5279 O O . LEU B 1 302 ? 3.719 -22.594 -15.773 1 98.56 302 LEU B O 1
ATOM 5283 N N . LEU B 1 303 ? 5.594 -23.344 -14.891 1 98.38 303 LEU B N 1
ATOM 5284 C CA . LEU B 1 303 ? 5.164 -24.734 -14.812 1 98.38 303 LEU B CA 1
ATOM 5285 C C . LEU B 1 303 ? 5.789 -25.438 -13.602 1 98.38 303 LEU B C 1
ATOM 5287 O O . LEU B 1 303 ? 6.688 -24.875 -12.961 1 98.38 303 LEU B O 1
ATOM 5291 N N . THR B 1 304 ? 5.207 -26.531 -13.25 1 98.25 304 THR B N 1
ATOM 5292 C CA . THR B 1 304 ? 5.742 -27.328 -12.148 1 98.25 304 THR B CA 1
ATOM 5293 C C . THR B 1 304 ? 6.031 -28.766 -12.609 1 98.25 304 THR B C 1
ATOM 5295 O O . THR B 1 304 ? 5.254 -29.344 -13.367 1 98.25 304 THR B O 1
ATOM 5298 N N . LEU B 1 305 ? 7.176 -29.281 -12.297 1 97.38 305 LEU B N 1
ATOM 5299 C CA . LEU B 1 305 ? 7.445 -30.688 -12.578 1 97.38 305 LEU B CA 1
ATOM 5300 C C . LEU B 1 305 ? 7.469 -31.516 -11.297 1 97.38 305 LEU B C 1
ATOM 5302 O O . LEU B 1 305 ? 7.855 -31 -10.242 1 97.38 305 LEU B O 1
ATOM 5306 N N . GLU B 1 306 ? 6.98 -32.656 -11.344 1 97.44 306 GLU B N 1
ATOM 5307 C CA . GLU B 1 306 ? 7.16 -33.688 -10.32 1 97.44 306 GLU B CA 1
ATOM 5308 C C . GLU B 1 306 ? 8.328 -34.594 -10.672 1 97.44 306 GLU B C 1
ATOM 5310 O O . GLU B 1 306 ? 8.328 -35.219 -11.734 1 97.44 306 GLU B O 1
ATOM 5315 N N . LEU B 1 307 ? 9.289 -34.625 -9.812 1 97.5 307 LEU B N 1
ATOM 5316 C CA . LEU B 1 307 ? 10.406 -35.531 -10.031 1 97.5 307 LEU B CA 1
ATOM 5317 C C . LEU B 1 307 ? 10 -36.969 -9.727 1 97.5 307 LEU B C 1
ATOM 5319 O O . LEU B 1 307 ? 9.062 -37.188 -8.961 1 97.5 307 LEU B O 1
ATOM 5323 N N . GLU B 1 308 ? 10.695 -37.906 -10.445 1 96.69 308 GLU B N 1
ATOM 5324 C CA . GLU B 1 308 ? 10.602 -39.281 -9.953 1 96.69 308 GLU B CA 1
ATOM 5325 C C . GLU B 1 308 ? 10.898 -39.344 -8.453 1 96.69 308 GLU B C 1
ATOM 5327 O O . GLU B 1 308 ? 11.664 -38.531 -7.93 1 96.69 308 GLU B O 1
ATOM 5332 N N . PRO B 1 309 ? 10.234 -40.344 -7.777 1 96.44 309 PRO B N 1
ATOM 5333 C CA . PRO B 1 309 ? 10.43 -40.406 -6.324 1 96.44 309 PRO B CA 1
ATOM 5334 C C . PRO B 1 309 ? 11.906 -40.344 -5.926 1 96.44 309 PRO B C 1
ATOM 5336 O O . PRO B 1 309 ? 12.719 -41.125 -6.414 1 96.44 309 PRO B O 1
ATOM 5339 N N . CYS B 1 310 ? 12.266 -39.375 -5.102 1 95.5 310 CYS B N 1
ATOM 5340 C CA . CYS B 1 310 ? 13.602 -39.156 -4.555 1 95.5 310 CYS B CA 1
ATOM 5341 C C . CYS B 1 310 ? 13.531 -38.344 -3.266 1 95.5 310 CYS B C 1
ATOM 5343 O O . CYS B 1 310 ? 12.453 -37.875 -2.879 1 95.5 310 CYS B O 1
ATOM 5345 N N . SER B 1 311 ? 14.609 -38.219 -2.535 1 95.44 311 SER B N 1
ATOM 5346 C CA . SER B 1 311 ? 14.641 -37.469 -1.282 1 95.44 311 SER B CA 1
ATOM 5347 C C . SER B 1 311 ? 14.609 -35.969 -1.537 1 95.44 311 SER B C 1
ATOM 5349 O O . SER B 1 311 ? 14.906 -35.5 -2.645 1 95.44 311 SER B O 1
ATOM 5351 N N . LEU B 1 312 ? 14.227 -35.219 -0.581 1 95.12 312 LEU B N 1
ATOM 5352 C CA . LEU B 1 312 ? 14.234 -33.781 -0.675 1 95.12 312 LEU B CA 1
ATOM 5353 C C . LEU B 1 312 ? 15.656 -33.25 -0.878 1 95.12 312 LEU B C 1
ATOM 5355 O O . LEU B 1 312 ? 15.859 -32.25 -1.55 1 95.12 312 LEU B O 1
ATOM 5359 N N . GLU B 1 313 ? 16.609 -33.875 -0.28 1 95.69 313 GLU B N 1
ATOM 5360 C CA . GLU B 1 313 ? 18.016 -33.531 -0.484 1 95.69 313 GLU B CA 1
ATOM 5361 C C . GLU B 1 313 ? 18.406 -33.656 -1.951 1 95.69 313 GLU B C 1
ATOM 5363 O O . GLU B 1 313 ? 19.156 -32.812 -2.479 1 95.69 313 GLU B O 1
ATOM 5368 N N . GLN B 1 314 ? 17.953 -34.719 -2.562 1 96.06 314 GLN B N 1
ATOM 5369 C CA . GLN B 1 314 ? 18.234 -34.938 -3.98 1 96.06 314 GLN B CA 1
ATOM 5370 C C . GLN B 1 314 ? 17.547 -33.844 -4.836 1 96.06 314 GLN B C 1
ATOM 5372 O O . GLN B 1 314 ? 18.125 -33.406 -5.824 1 96.06 314 GLN B O 1
ATOM 5377 N N . ARG B 1 315 ? 16.344 -33.531 -4.508 1 96.25 315 ARG B N 1
ATOM 5378 C CA . ARG B 1 315 ? 15.656 -32.438 -5.18 1 96.25 315 ARG B CA 1
ATOM 5379 C C . ARG B 1 315 ? 16.453 -31.141 -5.066 1 96.25 315 ARG B C 1
ATOM 5381 O O . ARG B 1 315 ? 16.641 -30.422 -6.055 1 96.25 315 ARG B O 1
ATOM 5388 N N . ASP B 1 316 ? 16.938 -30.859 -3.83 1 96.5 316 ASP B N 1
ATOM 5389 C CA . ASP B 1 316 ? 17.719 -29.641 -3.605 1 96.5 316 ASP B CA 1
ATOM 5390 C C . ASP B 1 316 ? 19.016 -29.672 -4.398 1 96.5 316 ASP B C 1
ATOM 5392 O O . ASP B 1 316 ? 19.469 -28.641 -4.902 1 96.5 316 ASP B O 1
ATOM 5396 N N . ALA B 1 317 ? 19.625 -30.766 -4.48 1 96.5 317 ALA B N 1
ATOM 5397 C CA . ALA B 1 317 ? 20.859 -30.906 -5.254 1 96.5 317 ALA B CA 1
ATOM 5398 C C . ALA B 1 317 ? 20.609 -30.641 -6.734 1 96.5 317 ALA B C 1
ATOM 5400 O O . ALA B 1 317 ? 21.438 -30.016 -7.406 1 96.5 317 ALA B O 1
ATOM 5401 N N . PHE B 1 318 ? 19.547 -31.203 -7.273 1 96.38 318 PHE B N 1
ATOM 5402 C CA . PHE B 1 318 ? 19.156 -30.922 -8.648 1 96.38 318 PHE B CA 1
ATOM 5403 C C . PHE B 1 318 ? 19.062 -29.406 -8.875 1 96.38 318 PHE B C 1
ATOM 5405 O O . PHE B 1 318 ? 19.625 -28.891 -9.836 1 96.38 318 PHE B O 1
ATOM 5412 N N . ILE B 1 319 ? 18.344 -28.672 -7.984 1 97.56 319 ILE B N 1
ATOM 5413 C CA . ILE B 1 319 ? 18.156 -27.234 -8.094 1 97.56 319 ILE B CA 1
ATOM 5414 C C . ILE B 1 319 ? 19.5 -26.516 -8.031 1 97.56 319 ILE B C 1
ATOM 5416 O O . ILE B 1 319 ? 19.781 -25.609 -8.836 1 97.56 319 ILE B O 1
ATOM 5420 N N . ASP B 1 320 ? 20.375 -26.922 -7.164 1 97 320 ASP B N 1
ATOM 5421 C CA . ASP B 1 320 ? 21.672 -26.297 -6.961 1 97 320 ASP B CA 1
ATOM 5422 C C . ASP B 1 320 ? 22.562 -26.469 -8.188 1 97 320 ASP B C 1
ATOM 5424 O O . ASP B 1 320 ? 23.5 -25.703 -8.406 1 97 320 ASP B O 1
ATOM 5428 N N . ARG B 1 321 ? 22.312 -27.453 -8.969 1 96.31 321 ARG B N 1
ATOM 5429 C CA . ARG B 1 321 ? 23.172 -27.781 -10.109 1 96.31 321 ARG B CA 1
ATOM 5430 C C . ARG B 1 321 ? 22.812 -26.906 -11.312 1 96.31 321 ARG B C 1
ATOM 5432 O O . ARG B 1 321 ? 23.578 -26.828 -12.273 1 96.31 321 ARG B O 1
ATOM 5439 N N . LEU B 1 322 ? 21.672 -26.375 -11.297 1 95.38 322 LEU B N 1
ATOM 5440 C CA . LEU B 1 322 ? 21.25 -25.547 -12.422 1 95.38 322 LEU B CA 1
ATOM 5441 C C . LEU B 1 322 ? 22.094 -24.281 -12.516 1 95.38 322 LEU B C 1
ATOM 5443 O O . LEU B 1 322 ? 22.453 -23.703 -11.484 1 95.38 322 LEU B O 1
ATOM 5447 N N . THR B 1 323 ? 22.422 -23.844 -13.758 1 91.31 323 THR B N 1
ATOM 5448 C CA . THR B 1 323 ? 23.297 -22.688 -13.945 1 91.31 323 THR B CA 1
ATOM 5449 C C . THR B 1 323 ? 22.531 -21.531 -14.602 1 91.31 323 THR B C 1
ATOM 5451 O O . THR B 1 323 ? 22.875 -20.375 -14.398 1 91.31 323 THR B O 1
ATOM 5454 N N . LEU B 1 324 ? 21.5 -21.844 -15.367 1 93.44 324 LEU B N 1
ATOM 5455 C CA . LEU B 1 324 ? 20.734 -20.812 -16.047 1 93.44 324 LEU B CA 1
ATOM 5456 C C . LEU B 1 324 ? 19.453 -20.484 -15.289 1 93.44 324 LEU B C 1
ATOM 5458 O O . LEU B 1 324 ? 18.891 -19.391 -15.453 1 93.44 324 LEU B O 1
ATOM 5462 N N . PHE B 1 325 ? 18.984 -21.438 -14.492 1 96 325 PHE B N 1
ATOM 5463 C CA . PHE B 1 325 ? 17.844 -21.203 -13.617 1 96 325 PHE B CA 1
ATOM 5464 C C . PHE B 1 325 ? 18.312 -20.688 -12.25 1 96 325 PHE B C 1
ATOM 5466 O O . PHE B 1 325 ? 18.938 -21.422 -11.484 1 96 325 PHE B O 1
ATOM 5473 N N . ALA B 1 326 ? 17.969 -19.484 -11.992 1 94.12 326 ALA B N 1
ATOM 5474 C CA . ALA B 1 326 ? 18.344 -18.906 -10.703 1 94.12 326 ALA B CA 1
ATOM 5475 C C . ALA B 1 326 ? 17.344 -19.281 -9.617 1 94.12 326 ALA B C 1
ATOM 5477 O O . ALA B 1 326 ? 16.141 -19.391 -9.891 1 94.12 326 ALA B O 1
ATOM 5478 N N . ILE B 1 327 ? 17.812 -19.516 -8.391 1 95.75 327 ILE B N 1
ATOM 5479 C CA . ILE B 1 327 ? 16.953 -19.844 -7.25 1 95.75 327 ILE B CA 1
ATOM 5480 C C . ILE B 1 327 ? 16.312 -18.562 -6.715 1 95.75 327 ILE B C 1
ATOM 5482 O O . ILE B 1 327 ? 16.969 -17.766 -6.047 1 95.75 327 ILE B O 1
ATOM 5486 N N . GLY B 1 328 ? 15.07 -18.453 -6.961 1 92.69 328 GLY B N 1
ATOM 5487 C CA . GLY B 1 328 ? 14.383 -17.25 -6.504 1 92.69 328 GLY B CA 1
ATOM 5488 C C . GLY B 1 328 ? 12.883 -17.328 -6.68 1 92.69 328 GLY B C 1
ATOM 5489 O O . GLY B 1 328 ? 12.391 -18.031 -7.57 1 92.69 328 GLY B O 1
ATOM 5490 N N . ALA B 1 329 ? 12.25 -16.547 -5.812 1 90.19 329 ALA B N 1
ATOM 5491 C CA . ALA B 1 329 ? 10.797 -16.453 -5.906 1 90.19 329 ALA B CA 1
ATOM 5492 C C . ALA B 1 329 ? 10.375 -15.57 -7.074 1 90.19 329 ALA B C 1
ATOM 5494 O O . ALA B 1 329 ? 11.195 -14.82 -7.617 1 90.19 329 ALA B O 1
ATOM 5495 N N . SER B 1 330 ? 9.133 -15.656 -7.395 1 92.31 330 SER B N 1
ATOM 5496 C CA . SER B 1 330 ? 8.516 -14.875 -8.453 1 92.31 330 SER B CA 1
ATOM 5497 C C . SER B 1 330 ? 8.609 -15.594 -9.797 1 92.31 330 SER B C 1
ATOM 5499 O O . SER B 1 330 ? 8.758 -16.812 -9.844 1 92.31 330 SER B O 1
ATOM 5501 N N . TRP B 1 331 ? 8.266 -14.945 -10.766 1 95.19 331 TRP B N 1
ATOM 5502 C CA . TRP B 1 331 ? 8.266 -15.344 -12.172 1 95.19 331 TRP B CA 1
ATOM 5503 C C . TRP B 1 331 ? 7.879 -14.18 -13.07 1 95.19 331 TRP B C 1
ATOM 5505 O O . TRP B 1 331 ? 7.652 -13.062 -12.594 1 95.19 331 TRP B O 1
ATOM 5515 N N . GLY B 1 332 ? 7.953 -14.391 -14.352 1 96 332 GLY B N 1
ATOM 5516 C CA . GLY B 1 332 ? 7.441 -13.422 -15.305 1 96 332 GLY B CA 1
ATOM 5517 C C . GLY B 1 332 ? 8.516 -12.531 -15.891 1 96 332 GLY B C 1
ATOM 5518 O O . GLY B 1 332 ? 8.297 -11.859 -16.906 1 96 332 GLY B O 1
ATOM 5519 N N . GLY B 1 333 ? 9.711 -12.477 -15.281 1 94.94 333 GLY B N 1
ATOM 5520 C CA . GLY B 1 333 ? 10.828 -11.742 -15.859 1 94.94 333 GLY B CA 1
ATOM 5521 C C . GLY B 1 333 ? 11.461 -12.461 -17.031 1 94.94 333 GLY B C 1
ATOM 5522 O O . GLY B 1 333 ? 10.93 -13.461 -17.516 1 94.94 333 GLY B O 1
ATOM 5523 N N . TYR B 1 334 ? 12.602 -11.836 -17.562 1 92.56 334 TYR B N 1
ATOM 5524 C CA . TYR B 1 334 ? 13.258 -12.383 -18.734 1 92.56 334 TYR B CA 1
ATOM 5525 C C . TYR B 1 334 ? 14.133 -13.578 -18.375 1 92.56 334 TYR B C 1
ATOM 5527 O O . TYR B 1 334 ? 14.539 -14.352 -19.25 1 92.56 334 TYR B O 1
ATOM 5535 N N . GLU B 1 335 ? 14.398 -13.75 -17.047 1 93.38 335 GLU B N 1
ATOM 5536 C CA . GLU B 1 335 ? 15.305 -14.789 -16.578 1 93.38 335 GLU B CA 1
ATOM 5537 C C . GLU B 1 335 ? 14.547 -16.047 -16.172 1 93.38 335 GLU B C 1
ATOM 5539 O O . GLU B 1 335 ? 13.398 -15.961 -15.719 1 93.38 335 GLU B O 1
ATOM 5544 N N . SER B 1 336 ? 15.156 -17.188 -16.266 1 95.75 336 SER B N 1
ATOM 5545 C CA . SER B 1 336 ? 14.578 -18.438 -15.766 1 95.75 336 SER B CA 1
ATOM 5546 C C . SER B 1 336 ? 14.828 -18.594 -14.266 1 95.75 336 SER B C 1
ATOM 5548 O O . SER B 1 336 ? 15.875 -18.188 -13.758 1 95.75 336 SER B O 1
ATOM 5550 N N . LEU B 1 337 ? 13.812 -19.109 -13.562 1 97.25 337 LEU B N 1
ATOM 5551 C CA . LEU B 1 337 ? 13.883 -19.281 -12.117 1 97.25 337 LEU B CA 1
ATOM 5552 C C . LEU B 1 337 ? 13.453 -20.688 -11.711 1 97.25 337 LEU B C 1
ATOM 5554 O O . LEU B 1 337 ? 12.75 -21.375 -12.461 1 97.25 337 LEU B O 1
ATOM 5558 N N . VAL B 1 338 ? 13.93 -21.078 -10.531 1 97.31 338 VAL B N 1
ATOM 5559 C CA . VAL B 1 338 ? 13.578 -22.391 -10 1 97.31 338 VAL B CA 1
ATOM 5560 C C . VAL B 1 338 ? 13.367 -22.297 -8.492 1 97.31 338 VAL B C 1
ATOM 5562 O O . VAL B 1 338 ? 14.078 -21.562 -7.805 1 97.31 338 VAL B O 1
ATOM 5565 N N . LEU B 1 339 ? 12.367 -23 -7.984 1 96.44 339 LEU B N 1
ATOM 5566 C CA . LEU B 1 339 ? 12.117 -23.141 -6.555 1 96.44 339 LEU B CA 1
ATOM 5567 C C . LEU B 1 339 ? 11.414 -24.469 -6.258 1 96.44 339 LEU B C 1
ATOM 5569 O O . LEU B 1 339 ? 10.727 -25.016 -7.121 1 96.44 339 LEU B O 1
ATOM 5573 N N . PRO B 1 340 ? 11.625 -24.984 -5.016 1 95.81 340 PRO B N 1
ATOM 5574 C CA . PRO B 1 340 ? 10.711 -26.062 -4.633 1 95.81 340 PRO B CA 1
ATOM 5575 C C . PRO B 1 340 ? 9.242 -25.625 -4.637 1 95.81 340 PRO B C 1
ATOM 5577 O O . PRO B 1 340 ? 8.938 -24.469 -4.312 1 95.81 340 PRO B O 1
ATOM 5580 N N . ALA B 1 341 ? 8.414 -26.453 -5.078 1 95.19 341 ALA B N 1
ATOM 5581 C CA . ALA B 1 341 ? 6.977 -26.203 -5.023 1 95.19 341 ALA B CA 1
ATOM 5582 C C . ALA B 1 341 ? 6.316 -27.016 -3.916 1 95.19 341 ALA B C 1
ATOM 5584 O O . ALA B 1 341 ? 5.457 -27.859 -4.184 1 95.19 341 ALA B O 1
ATOM 5585 N N . ASP B 1 342 ? 6.641 -26.703 -2.686 1 89.69 342 ASP B N 1
ATOM 5586 C CA . ASP B 1 342 ? 6.125 -27.438 -1.538 1 89.69 342 ASP B CA 1
ATOM 5587 C C . ASP B 1 342 ? 4.707 -26.984 -1.192 1 89.69 342 ASP B C 1
ATOM 5589 O O . ASP B 1 342 ? 4.445 -25.797 -1.048 1 89.69 342 ASP B O 1
ATOM 5593 N N . THR B 1 343 ? 3.84 -27.938 -1.06 1 87.88 343 THR B N 1
ATOM 5594 C CA . THR B 1 343 ? 2.443 -27.625 -0.775 1 87.88 343 THR B CA 1
ATOM 5595 C C . THR B 1 343 ? 2.115 -27.906 0.689 1 87.88 343 THR B C 1
ATOM 5597 O O . THR B 1 343 ? 1.056 -27.5 1.179 1 87.88 343 THR B O 1
ATOM 5600 N N . ALA B 1 344 ? 2.982 -28.469 1.34 1 80.62 344 ALA B N 1
ATOM 5601 C CA . ALA B 1 344 ? 2.717 -28.859 2.725 1 80.62 344 ALA B CA 1
ATOM 5602 C C . ALA B 1 344 ? 2.396 -27.641 3.58 1 80.62 344 ALA B C 1
ATOM 5604 O O . ALA B 1 344 ? 3.117 -26.625 3.537 1 80.62 344 ALA B O 1
ATOM 5605 N N . GLY B 1 345 ? 1.305 -27.703 4.27 1 77.88 345 GLY B N 1
ATOM 5606 C CA . GLY B 1 345 ? 0.91 -26.656 5.191 1 77.88 345 GLY B CA 1
ATOM 5607 C C . GLY B 1 345 ? 0.221 -25.484 4.504 1 77.88 345 GLY B C 1
ATOM 5608 O O . GLY B 1 345 ? -0.141 -24.5 5.156 1 77.88 345 GLY B O 1
ATOM 5609 N N . LYS B 1 346 ? 0.064 -25.625 3.283 1 83.44 346 LYS B N 1
ATOM 5610 C CA . LYS B 1 346 ? -0.524 -24.516 2.523 1 83.44 346 LYS B CA 1
ATOM 5611 C C . LYS B 1 346 ? -1.888 -24.906 1.959 1 83.44 346 LYS B C 1
ATOM 5613 O O . LYS B 1 346 ? -2.404 -24.25 1.058 1 83.44 346 LYS B O 1
ATOM 5618 N N . ARG B 1 347 ? -2.359 -26 2.445 1 89.38 347 ARG B N 1
ATOM 5619 C CA . ARG B 1 347 ? -3.656 -26.516 2.025 1 89.38 347 ARG B CA 1
ATOM 5620 C C . ARG B 1 347 ? -4.43 -27.094 3.211 1 89.38 347 ARG B C 1
ATOM 5622 O O . ARG B 1 347 ? -3.832 -27.469 4.223 1 89.38 347 ARG B O 1
ATOM 5629 N N . SER B 1 348 ? -5.73 -27.062 3.059 1 89.81 348 SER B N 1
ATOM 5630 C CA . SER B 1 348 ? -6.562 -27.578 4.141 1 89.81 348 SER B CA 1
ATOM 5631 C C . SER B 1 348 ? -7.438 -28.719 3.666 1 89.81 348 SER B C 1
ATOM 5633 O O . SER B 1 348 ? -8.047 -29.422 4.477 1 89.81 348 SER B O 1
ATOM 5635 N N . LEU B 1 349 ? -7.625 -28.906 2.385 1 86.56 349 LEU B N 1
ATOM 5636 C CA . LEU B 1 349 ? -8.391 -30 1.794 1 86.56 349 LEU B CA 1
ATOM 5637 C C . LEU B 1 349 ? -7.465 -31.047 1.188 1 86.56 349 LEU B C 1
ATOM 5639 O O . LEU B 1 349 ? -6.305 -30.766 0.884 1 86.56 349 LEU B O 1
ATOM 5643 N N . ALA B 1 350 ? -8.031 -32.25 1.159 1 74.44 350 ALA B N 1
ATOM 5644 C CA . ALA B 1 350 ? -7.254 -33.312 0.521 1 74.44 350 ALA B CA 1
ATOM 5645 C C . ALA B 1 350 ? -6.938 -32.969 -0.93 1 74.44 350 ALA B C 1
ATOM 5647 O O . ALA B 1 350 ? -7.801 -32.469 -1.66 1 74.44 350 ALA B O 1
ATOM 5648 N N . GLY B 1 351 ? -5.688 -32.812 -1.182 1 71.88 351 GLY B N 1
ATOM 5649 C CA . GLY B 1 351 ? -5.27 -32.5 -2.543 1 71.88 351 GLY B CA 1
ATOM 5650 C C . GLY B 1 351 ? -4.738 -33.719 -3.283 1 71.88 351 GLY B C 1
ATOM 5651 O O . GLY B 1 351 ? -5.047 -34.844 -2.928 1 71.88 351 GLY B O 1
ATOM 5652 N N . ARG B 1 352 ? -4.141 -33.469 -4.449 1 79.88 352 ARG B N 1
ATOM 5653 C CA . ARG B 1 352 ? -3.49 -34.5 -5.246 1 79.88 352 ARG B CA 1
ATOM 5654 C C . ARG B 1 352 ? -2.281 -35.062 -4.512 1 79.88 352 ARG B C 1
ATOM 5656 O O . ARG B 1 352 ? -1.542 -34.344 -3.854 1 79.88 352 ARG B O 1
ATOM 5663 N N . ASP B 1 353 ? -2.205 -36.344 -4.609 1 85 353 ASP B N 1
ATOM 5664 C CA . ASP B 1 353 ? -1.021 -37 -4.051 1 85 353 ASP B CA 1
ATOM 5665 C C . ASP B 1 353 ? 0.112 -37.031 -5.074 1 85 353 ASP B C 1
ATOM 5667 O O . ASP B 1 353 ? -0.112 -37.375 -6.242 1 85 353 ASP B O 1
ATOM 5671 N N . TYR B 1 354 ? 1.249 -36.625 -4.656 1 91 354 TYR B N 1
ATOM 5672 C CA . TYR B 1 354 ? 2.445 -36.688 -5.488 1 91 354 TYR B CA 1
ATOM 5673 C C . TYR B 1 354 ? 3.455 -37.688 -4.926 1 91 354 TYR B C 1
ATOM 5675 O O . TYR B 1 354 ? 3.695 -37.719 -3.717 1 91 354 TYR B O 1
ATOM 5683 N N . ALA B 1 355 ? 3.936 -38.5 -5.809 1 92.44 355 ALA B N 1
ATOM 5684 C CA . ALA B 1 355 ? 4.883 -39.531 -5.383 1 92.44 355 ALA B CA 1
ATOM 5685 C C . ALA B 1 355 ? 6.281 -38.969 -5.199 1 92.44 355 ALA B C 1
ATOM 5687 O O . ALA B 1 355 ? 7.074 -39.469 -4.398 1 92.44 355 ALA B O 1
ATOM 5688 N N . GLY B 1 356 ? 6.641 -37.938 -5.879 1 95.25 356 GLY B N 1
ATOM 5689 C CA . GLY B 1 356 ? 7.934 -37.281 -5.82 1 95.25 356 GLY B CA 1
ATOM 5690 C C . GLY B 1 356 ? 7.836 -35.812 -5.469 1 95.25 356 GLY B C 1
ATOM 5691 O O . GLY B 1 356 ? 6.742 -35.25 -5.438 1 95.25 356 GLY B O 1
ATOM 5692 N N . PRO B 1 357 ? 9.008 -35.188 -5.211 1 96.62 357 PRO B N 1
ATOM 5693 C CA . PRO B 1 357 ? 9.016 -33.781 -4.887 1 96.62 357 PRO B CA 1
ATOM 5694 C C . PRO B 1 357 ? 8.648 -32.906 -6.082 1 96.62 357 PRO B C 1
ATOM 5696 O O . PRO B 1 357 ? 8.898 -33.281 -7.23 1 96.62 357 PRO B O 1
ATOM 5699 N N . LEU B 1 358 ? 8.109 -31.812 -5.812 1 97.12 358 LEU B N 1
ATOM 5700 C CA . LEU B 1 358 ? 7.711 -30.844 -6.832 1 97.12 358 LEU B CA 1
ATOM 5701 C C . LEU B 1 358 ? 8.727 -29.719 -6.938 1 97.12 358 LEU B C 1
ATOM 5703 O O . LEU B 1 358 ? 9.273 -29.266 -5.922 1 97.12 358 LEU B O 1
ATOM 5707 N N . VAL B 1 359 ? 9.016 -29.281 -8.148 1 98.19 359 VAL B N 1
ATOM 5708 C CA . VAL B 1 359 ? 9.891 -28.156 -8.461 1 98.19 359 VAL B CA 1
ATOM 5709 C C . VAL B 1 359 ? 9.195 -27.219 -9.445 1 98.19 359 VAL B C 1
ATOM 5711 O O . VAL B 1 359 ? 8.703 -27.656 -10.492 1 98.19 359 VAL B O 1
ATOM 5714 N N . ARG B 1 360 ? 9.086 -26.016 -9.094 1 98.25 360 ARG B N 1
ATOM 5715 C CA . ARG B 1 360 ? 8.477 -25.016 -9.977 1 98.25 360 ARG B CA 1
ATOM 5716 C C . ARG B 1 360 ? 9.539 -24.328 -10.82 1 98.25 360 ARG B C 1
ATOM 5718 O O . ARG B 1 360 ? 10.586 -23.906 -10.305 1 98.25 360 ARG B O 1
ATOM 5725 N N . LEU B 1 361 ? 9.273 -24.219 -12.078 1 98.44 361 LEU B N 1
ATOM 5726 C CA . LEU B 1 361 ? 10.164 -23.562 -13.023 1 98.44 361 LEU B CA 1
ATOM 5727 C C . LEU B 1 361 ? 9.469 -22.375 -13.688 1 98.44 361 LEU B C 1
ATOM 5729 O O . LEU B 1 361 ? 8.297 -22.453 -14.062 1 98.44 361 LEU B O 1
ATOM 5733 N N . HIS B 1 362 ? 10.094 -21.281 -13.734 1 98.56 362 HIS B N 1
ATOM 5734 C CA . HIS B 1 362 ? 9.758 -20.234 -14.68 1 98.56 362 HIS B CA 1
ATOM 5735 C C . HIS B 1 362 ? 10.703 -20.234 -15.875 1 98.56 362 HIS B C 1
ATOM 5737 O O . HIS B 1 362 ? 11.922 -20.109 -15.711 1 98.56 362 HIS B O 1
ATOM 5743 N N . ILE B 1 363 ? 10.172 -20.406 -17.031 1 98.44 363 ILE B N 1
ATOM 5744 C CA . ILE B 1 363 ? 10.945 -20.406 -18.266 1 98.44 363 ILE B CA 1
ATOM 5745 C C . ILE B 1 363 ? 11.062 -18.984 -18.812 1 98.44 363 ILE B C 1
ATOM 5747 O O . ILE B 1 363 ? 10.062 -18.391 -19.234 1 98.44 363 ILE B O 1
ATOM 5751 N N . GLY B 1 364 ? 12.219 -18.5 -18.844 1 96.12 364 GLY B N 1
ATOM 5752 C CA . GLY B 1 364 ? 12.469 -17.156 -19.312 1 96.12 364 GLY B CA 1
ATOM 5753 C C . GLY B 1 364 ? 12.633 -17.062 -20.812 1 96.12 364 GLY B C 1
ATOM 5754 O O . GLY B 1 364 ? 11.953 -17.766 -21.562 1 96.12 364 GLY B O 1
ATOM 5755 N N . LEU B 1 365 ? 13.5 -16.078 -21.234 1 94.88 365 LEU B N 1
ATOM 5756 C CA . LEU B 1 365 ? 13.594 -15.758 -22.656 1 94.88 365 LEU B CA 1
ATOM 5757 C C . LEU B 1 365 ? 14.93 -16.234 -23.234 1 94.88 365 LEU B C 1
ATOM 5759 O O . LEU B 1 365 ? 15.312 -15.828 -24.328 1 94.88 365 LEU B O 1
ATOM 5763 N N . GLU B 1 366 ? 15.648 -17.062 -22.469 1 92.94 366 GLU B N 1
ATOM 5764 C CA . GLU B 1 366 ? 16.891 -17.656 -22.969 1 92.94 366 GLU B CA 1
ATOM 5765 C C . GLU B 1 366 ? 16.625 -18.578 -24.156 1 92.94 366 GLU B C 1
ATOM 5767 O O . GLU B 1 366 ? 15.469 -18.938 -24.422 1 92.94 366 GLU B O 1
ATOM 5772 N N . ASP B 1 367 ? 17.719 -18.953 -24.828 1 93.38 367 ASP B N 1
ATOM 5773 C CA . ASP B 1 367 ? 17.609 -19.969 -25.859 1 93.38 367 ASP B CA 1
ATOM 5774 C C . ASP B 1 367 ? 17.109 -21.297 -25.266 1 93.38 367 ASP B C 1
ATOM 5776 O O . ASP B 1 367 ? 17.656 -21.781 -24.281 1 93.38 367 ASP B O 1
ATOM 5780 N N . VAL B 1 368 ? 16.109 -21.812 -25.844 1 96.31 368 VAL B N 1
ATOM 5781 C CA . VAL B 1 368 ? 15.391 -22.969 -25.297 1 96.31 368 VAL B CA 1
ATOM 5782 C C . VAL B 1 368 ? 16.328 -24.172 -25.234 1 96.31 368 VAL B C 1
ATOM 5784 O O . VAL B 1 368 ? 16.234 -24.984 -24.312 1 96.31 368 VAL B O 1
ATOM 5787 N N . GLU B 1 369 ? 17.203 -24.344 -26.203 1 96.56 369 GLU B N 1
ATOM 5788 C CA . GLU B 1 369 ? 18.125 -25.484 -26.188 1 96.56 369 GLU B CA 1
ATOM 5789 C C . GLU B 1 369 ? 19.125 -25.375 -25.047 1 96.56 369 GLU B C 1
ATOM 5791 O O . GLU B 1 369 ? 19.531 -26.391 -24.469 1 96.56 369 GLU B O 1
ATOM 5796 N N . ASP B 1 370 ? 19.516 -24.141 -24.734 1 95.44 370 ASP B N 1
ATOM 5797 C CA . ASP B 1 370 ? 20.391 -23.922 -23.578 1 95.44 370 ASP B CA 1
ATOM 5798 C C . ASP B 1 370 ? 19.672 -24.297 -22.281 1 95.44 370 ASP B C 1
ATOM 5800 O O . ASP B 1 370 ? 20.281 -24.891 -21.375 1 95.44 370 ASP B O 1
ATOM 5804 N N . LEU B 1 371 ? 18.422 -23.969 -22.156 1 97.12 371 LEU B N 1
ATOM 5805 C CA . LEU B 1 371 ? 17.641 -24.312 -20.969 1 97.12 371 LEU B CA 1
ATOM 5806 C C . LEU B 1 371 ? 17.5 -25.828 -20.812 1 97.12 371 LEU B C 1
ATOM 5808 O O . LEU B 1 371 ? 17.641 -26.359 -19.719 1 97.12 371 LEU B O 1
ATOM 5812 N N . LYS B 1 372 ? 17.219 -26.547 -21.922 1 97.31 372 LYS B N 1
ATOM 5813 C CA . LYS B 1 372 ? 17.078 -28 -21.891 1 97.31 372 LYS B CA 1
ATOM 5814 C C . LYS B 1 372 ? 18.391 -28.672 -21.469 1 97.31 372 LYS B C 1
ATOM 5816 O O . LYS B 1 372 ? 18.391 -29.609 -20.672 1 97.31 372 LYS B O 1
ATOM 5821 N N . ARG B 1 373 ? 19.484 -28.141 -22.016 1 96 373 ARG B N 1
ATOM 5822 C CA . ARG B 1 373 ? 20.781 -28.703 -21.672 1 96 373 ARG B CA 1
ATOM 5823 C C . ARG B 1 373 ? 21.078 -28.516 -20.188 1 96 373 ARG B C 1
ATOM 5825 O O . ARG B 1 373 ? 21.688 -29.391 -19.547 1 96 373 ARG B O 1
ATOM 5832 N N . ASP B 1 374 ? 20.797 -27.344 -19.688 1 96.31 374 ASP B N 1
ATOM 5833 C CA . ASP B 1 374 ? 21 -27.078 -18.281 1 96.31 374 ASP B CA 1
ATOM 5834 C C . ASP B 1 374 ? 20.156 -28.016 -17.406 1 96.31 374 ASP B C 1
ATOM 5836 O O . ASP B 1 374 ? 20.656 -28.594 -16.453 1 96.31 374 ASP B O 1
ATOM 5840 N N . LEU B 1 375 ? 18.891 -28.203 -17.75 1 97.94 375 LEU B N 1
ATOM 5841 C CA . LEU B 1 375 ? 17.984 -29.109 -17.031 1 97.94 375 LEU B CA 1
ATOM 5842 C C . LEU B 1 375 ? 18.469 -30.547 -17.125 1 97.94 375 LEU B C 1
ATOM 5844 O O . LEU B 1 375 ? 18.453 -31.281 -16.125 1 97.94 375 LEU B O 1
ATOM 5848 N N . ASP B 1 376 ? 18.875 -30.938 -18.312 1 97.25 376 ASP B N 1
ATOM 5849 C CA . ASP B 1 376 ? 19.312 -32.312 -18.531 1 97.25 376 ASP B CA 1
ATOM 5850 C C . ASP B 1 376 ? 20.516 -32.656 -17.656 1 97.25 376 ASP B C 1
ATOM 5852 O O . ASP B 1 376 ? 20.531 -33.688 -16.984 1 97.25 376 ASP B O 1
ATOM 5856 N N . GLN B 1 377 ? 21.5 -31.797 -17.734 1 96.38 377 GLN B N 1
ATOM 5857 C CA . GLN B 1 377 ? 22.703 -32.062 -16.953 1 96.38 377 GLN B CA 1
ATOM 5858 C C . GLN B 1 377 ? 22.391 -32.094 -15.461 1 96.38 377 GLN B C 1
ATOM 5860 O O . GLN B 1 377 ? 22.984 -32.906 -14.727 1 96.38 377 GLN B O 1
ATOM 5865 N N . ALA B 1 378 ? 21.547 -31.281 -14.977 1 96.56 378 ALA B N 1
ATOM 5866 C CA . ALA B 1 378 ? 21.203 -31.234 -13.555 1 96.56 378 ALA B CA 1
ATOM 5867 C C . ALA B 1 378 ? 20.391 -32.469 -13.141 1 96.56 378 ALA B C 1
ATOM 5869 O O . ALA B 1 378 ? 20.547 -32.969 -12.031 1 96.56 378 ALA B O 1
ATOM 5870 N N . LEU B 1 379 ? 19.516 -32.969 -14.031 1 96.19 379 LEU B N 1
ATOM 5871 C CA . LEU B 1 379 ? 18.656 -34.125 -13.742 1 96.19 379 LEU B CA 1
ATOM 5872 C C . LEU B 1 379 ? 19.438 -35.406 -13.781 1 96.19 379 LEU B C 1
ATOM 5874 O O . LEU B 1 379 ? 19.141 -36.344 -13.039 1 96.19 379 LEU B O 1
ATOM 5878 N N . ARG B 1 380 ? 20.422 -35.469 -14.625 1 91 380 ARG B N 1
ATOM 5879 C CA . ARG B 1 380 ? 21.141 -36.719 -14.836 1 91 380 ARG B CA 1
ATOM 5880 C C . ARG B 1 380 ? 22.234 -36.906 -13.797 1 91 380 ARG B C 1
ATOM 5882 O O . ARG B 1 380 ? 22.672 -38.031 -13.547 1 91 380 ARG B O 1
ATOM 5889 N N . ARG B 1 381 ? 22.703 -35.688 -13.445 1 79.31 381 ARG B N 1
ATOM 5890 C CA . ARG B 1 381 ? 23.828 -35.844 -12.516 1 79.31 381 ARG B CA 1
ATOM 5891 C C . ARG B 1 381 ? 23.391 -36.594 -11.258 1 79.31 381 ARG B C 1
ATOM 5893 O O . ARG B 1 381 ? 22.344 -36.312 -10.68 1 79.31 381 ARG B O 1
ATOM 5900 N N . GLU B 1 382 ? 23.891 -37.781 -11.164 1 65.44 382 GLU B N 1
ATOM 5901 C CA . GLU B 1 382 ? 23.578 -38.688 -10.062 1 65.44 382 GLU B CA 1
ATOM 5902 C C . GLU B 1 382 ? 24.266 -38.25 -8.773 1 65.44 382 GLU B C 1
ATOM 5904 O O . GLU B 1 382 ? 25.375 -37.719 -8.812 1 65.44 382 GLU B O 1
ATOM 5909 N N . ASP B 1 383 ? 23.578 -37.5 -7.754 1 51.22 383 ASP B N 1
ATOM 5910 C CA . ASP B 1 383 ? 24.266 -37.5 -6.469 1 51.22 383 ASP B CA 1
ATOM 5911 C C . ASP B 1 383 ? 24.422 -38.906 -5.922 1 51.22 383 ASP B C 1
ATOM 5913 O O . ASP B 1 383 ? 23.594 -39.781 -6.199 1 51.22 383 ASP B O 1
#